Protein 3L8H (pdb70)

InterPro domains:
  IPR004446 D,D-heptose 1,7-bisphosphate phosphatase [PIRSF004682] (2-176)
  IPR004446 D,D-heptose 1,7-bisphosphate phosphatase [PTHR42891] (2-178)
  IPR006543 Histidinol-phosphate phosphatase [TIGR01656] (3-145)
  IPR006549 HAD-superfamily hydrolase,subfamily IIIA [TIGR01662] (2-146)
  IPR023214 HAD superfamily [G3DSA:3.40.50.1000] (1-179)
  IPR036412 HAD-like superfamily [SSF56784] (1-176)

Secondary structure (DSSP, 8-state):
-EEEE-SBTTTB---TT---SGGG--BPTTHHHHHHHHHHTT-EEEE----TTTTTTSS-HHHHHHHHH--HHHH------EE-----TTS--SSSTTS---HHHHHHHT---TT-EEEESSHHHHHHHHHHT-EEEEESTTTHHHHHHH--PPTTEEEESSHHHHHHHHHH--/-EEEE-SBTTTB---TT---SGGG--BPTTHHHHHHHHHHTT-EEEE----TTTTTTSS-HHHHHHHHH--HHHH------EE-----TTS--SSSTTS---HHHHHHHT---TT-EEEESSHHHHHHHHHHT-EEEEESTTTHHHHHHH--PPTTEEEESSHHHHHHHHHH--/-EEEE-SBTTTB---TT---SGGG--BPTTHHHHHHHHHHTT-EEEE----THHHHTSS-HHHHHHHHH--HHHH------EE-----TTS--SSSTTS---HHHHHHHT---TT-EEEESSHHHHHHHHHHT-EEEEESTTTHHHHHHH--PPTTEEEESSHHHHHHHHHH--/-EEEE-SBTTTB---TT---SGGG--BPTTHHHHHHHHHHTT-EEEE----TTTTTTSS-HHHHHHHHH--HHHH------EE-----TTS--S-STTS---HHHHHHHT---TT-EEEESSHHHHHHHHHHT-EEEEESTTTHHHHHHH--PPTTEEEESSHHHHHHHHHHT-

GO terms:
  GO:0000287 magnesium ion binding (F, IDA)
  GO:0008270 zinc ion binding (F, IDA)
  GO:0034200 D-glycero-beta-D-manno-heptose 1,7-bisphosphate 7-phosphatase activity (F, IDA)

Nearest PDB structures (foldseek):
  3l8h-assembly4_D  TM=1.005E+00  e=1.371E-34  Bordetella bronchiseptica
  4pnh-assembly1_A  TM=9.138E-01  e=2.956E-17  Burkholderia thailandensis E264
  3l8f-assembly1_A  TM=8.487E-01  e=1.028E-13  Escherichia coli K-12
  2fpx-assembly1_A  TM=8.239E-01  e=3.363E-10  Escherichia coli O157:H7
  2fpu-assembly1_A  TM=8.131E-01  e=4.298E-10  Escherichia coli O157:H7

CATH classification: 3.40.50.1000

Solvent-accessible surface area: 29722 Å² total

Foldseek 3Di:
DEAEEEPDQAQFDHDPVGQAALVSTHGDPQNLVLQLLCVVVVYAYEYQYAACCQVVVSYHVVRVVVNVVVCVVSVVRGHHNYYHHNHDPPRPDQRDFLRQVCVVVCVVVVHQQAAHEYEDAAQRSQNNQVVSHHAYEHEQTDNNVVRVVVDPGDPRHHYYPHSNRVSVVVVVVD/DEAEEEPDQAQFDHDPVGQQALVSTHGDPQNLVLQLLCVVVPYAYEYQYDACCQVVVSYHPVRVVRNVVVCVVSVCRGDHNYYHHNHDPVPPDQRHFLRQCCLVVCVVVVHDQAAHEYEDAAQRSQNSSVVSHHAYEHEPTHNNVVRVVVDPGDPNHHYYPHSNRVSVVVVVVD/DEAEEEPDQAQFDHDPVAQQALVSTHGDPQRLVLQLLCVVVPYAYEYQYEACCCVVVSYHPVRVVVNVVVCVSSVVRGDHNYYHHNHDPPPPDQRHFLRQCCVVVCVVVVDQQAAHEYEDAAQRSQNNQVVSHHAYEHECTHNNVVRVVVDPGPPNYHYYPGSNRVSVVVVVVD/DEAEEEPDQAQFDHDPVDQQALVSTHGDPQRLVLQLLCVVVVYAYEYQYAACCQVVVSYHPVRVVNNVVVCVVSVCNGDHNYYHHNHDPPPPDQRHFLRQCCLVVCVVVVHQQAAHEYEDAAQRSQNSQVVSHHAYEHECTHNNVVRVVVDPGPPRHHYYPGSNRVSVVVVVVD

Structure (mmCIF, N/CA/C/O backbone):
data_3L8H
#
_entry.id   3L8H
#
_cell.length_a   38.072
_cell.length_b   58.389
_cell.length_c   85.724
_cell.angle_alpha   90.48
_cell.angle_beta   97.54
_cell.angle_gamma   92.02
#
_symmetry.space_group_name_H-M   'P 1'
#
loop_
_entity.id
_entity.type
_entity.pdbx_description
1 polymer 'Putative haloacid dehalogenase-like hydrolase'
2 non-polymer 'MAGNESIUM ION'
3 non-polymer 'ZINC ION'
4 non-polymer 'PHOSPHATE ION'
5 non-polymer 'FORMIC ACID'
6 non-polymer beta-D-threo-hexo-2,4-diulo-2,5-furanose
7 non-polymer SARCOSINE
8 water water
#
loop_
_atom_site.group_PDB
_atom_site.id
_atom_site.type_symbol
_atom_site.label_atom_id
_atom_site.label_alt_id
_atom_site.label_comp_id
_atom_site.label_asym_id
_atom_site.label_entity_id
_atom_site.label_seq_id
_atom_site.pdbx_PDB_ins_code
_atom_site.Cartn_x
_atom_site.Cartn_y
_atom_site.Cartn_z
_atom_site.occupancy
_atom_site.B_iso_or_equiv
_atom_site.auth_seq_id
_atom_site.auth_comp_id
_atom_site.auth_asym_id
_atom_site.auth_atom_id
_atom_site.pdbx_PDB_model_num
ATOM 9 N N . LYS A 1 2 ? 5.115 10.668 -11.436 1.00 16.29 2 LYS A N 1
ATOM 10 C CA . LYS A 1 2 ? 5.321 9.230 -11.379 1.00 14.81 2 LYS A CA 1
ATOM 11 C C . LYS A 1 2 ? 4.626 8.745 -10.130 1.00 14.19 2 LYS A C 1
ATOM 12 O O . LYS A 1 2 ? 5.106 8.948 -9.022 1.00 15.58 2 LYS A O 1
ATOM 18 N N . LEU A 1 3 ? 3.458 8.146 -10.308 1.00 13.56 3 LEU A N 1
ATOM 19 C CA . LEU A 1 3 ? 2.629 7.775 -9.175 1.00 10.50 3 LEU A CA 1
ATOM 20 C C . LEU A 1 3 ? 2.870 6.310 -8.832 1.00 9.27 3 LEU A C 1
ATOM 21 O O . LEU A 1 3 ? 3.045 5.486 -9.719 1.00 10.09 3 LEU A O 1
ATOM 26 N N . ILE A 1 4 ? 2.898 6.011 -7.540 1.00 8.88 4 ILE A N 1
ATOM 27 C CA . ILE A 1 4 ? 2.851 4.619 -7.082 1.00 9.65 4 ILE A CA 1
ATOM 28 C C . ILE A 1 4 ? 1.860 4.503 -5.937 1.00 9.38 4 ILE A C 1
ATOM 29 O O . ILE A 1 4 ? 1.795 5.359 -5.061 1.00 9.27 4 ILE A O 1
ATOM 34 N N . ILE A 1 5 ? 1.043 3.455 -5.975 1.00 8.99 5 ILE A N 1
ATOM 35 C CA . ILE A 1 5 ? 0.033 3.247 -4.952 1.00 8.76 5 ILE A CA 1
ATOM 36 C C . ILE A 1 5 ? 0.419 2.018 -4.135 1.00 9.77 5 ILE A C 1
ATOM 37 O O . ILE A 1 5 ? 0.745 0.977 -4.701 1.00 11.03 5 ILE A O 1
ATOM 42 N N . LEU A 1 6 ? 0.402 2.156 -2.816 1.00 8.76 6 LEU A N 1
ATOM 43 C CA . LEU A 1 6 ? 0.784 1.073 -1.920 1.00 9.61 6 LEU A CA 1
ATOM 44 C C . LEU A 1 6 ? -0.344 0.728 -0.966 1.00 9.37 6 LEU A C 1
ATOM 45 O O . LEU A 1 6 ? -0.981 1.607 -0.395 1.00 10.29 6 LEU A O 1
ATOM 50 N N . ASP A 1 7 ? -0.543 -0.562 -0.756 1.00 9.56 7 ASP A N 1
ATOM 51 C CA . ASP A 1 7 ? -1.313 -1.013 0.379 1.00 9.57 7 ASP A CA 1
ATOM 52 C C . ASP A 1 7 ? -0.468 -0.759 1.625 1.00 9.86 7 ASP A C 1
ATOM 53 O O . ASP A 1 7 ? 0.750 -0.560 1.511 1.00 10.11 7 ASP A O 1
ATOM 58 N N . ARG A 1 8 ? -1.089 -0.751 2.803 1.00 9.79 8 ARG A N 1
ATOM 59 C CA . ARG A 1 8 ? -0.346 -0.478 4.031 1.00 10.40 8 ARG A CA 1
ATOM 60 C C . ARG A 1 8 ? 0.026 -1.746 4.811 1.00 10.27 8 ARG A C 1
ATOM 61 O O . ARG A 1 8 ? 1.181 -2.155 4.785 1.00 9.07 8 ARG A O 1
ATOM 69 N N . ASP A 1 9 ? -0.940 -2.386 5.474 1.00 10.73 9 ASP A N 1
ATOM 70 C CA . ASP A 1 9 ? -0.648 -3.598 6.245 1.00 10.67 9 ASP A CA 1
ATOM 71 C C . ASP A 1 9 ? -0.111 -4.706 5.333 1.00 10.52 9 ASP A C 1
ATOM 72 O O . ASP A 1 9 ? -0.692 -4.993 4.301 1.00 9.97 9 ASP A O 1
ATOM 77 N N . GLY A 1 10 ? 1.019 -5.300 5.696 1.00 9.99 10 GLY A N 1
ATOM 78 C CA . GLY A 1 10 ? 1.599 -6.366 4.900 1.00 9.49 10 GLY A CA 1
ATOM 79 C C . GLY A 1 10 ? 2.532 -5.916 3.789 1.00 8.75 10 GLY A C 1
ATOM 80 O O . GLY A 1 10 ? 3.119 -6.760 3.122 1.00 9.64 10 GLY A O 1
ATOM 81 N N . VAL A 1 11 ? 2.638 -4.603 3.582 1.00 8.31 11 VAL A N 1
ATOM 82 C CA . VAL A 1 11 ? 3.502 -4.040 2.545 1.00 8.40 11 VAL A CA 1
ATOM 83 C C . VAL A 1 11 ? 4.447 -3.017 3.206 1.00 8.06 11 VAL A C 1
ATOM 84 O O . VAL A 1 11 ? 5.684 -3.164 3.135 1.00 9.72 11 VAL A O 1
ATOM 88 N N . VAL A 1 12 ? 3.874 -2.004 3.853 1.00 6.87 12 VAL A N 1
ATOM 89 C CA . VAL A 1 12 ? 4.675 -1.014 4.576 1.00 8.27 12 VAL A CA 1
ATOM 90 C C . VAL A 1 12 ? 5.008 -1.508 5.983 1.00 9.64 12 VAL A C 1
ATOM 91 O O . VAL A 1 12 ? 6.173 -1.476 6.406 1.00 9.32 12 VAL A O 1
ATOM 95 N N . ASN A 1 13 ? 3.986 -1.969 6.698 1.00 9.23 13 ASN A N 1
ATOM 96 C CA . ASN A 1 13 ? 4.160 -2.434 8.070 1.00 8.95 13 ASN A CA 1
ATOM 97 C C . ASN A 1 13 ? 3.669 -3.856 8.217 1.00 9.86 13 ASN A C 1
ATOM 98 O O . ASN A 1 13 ? 2.941 -4.357 7.359 1.00 9.68 13 ASN A O 1
ATOM 103 N N . GLN A 1 14 ? 4.053 -4.495 9.316 1.00 10.19 14 GLN A N 1
ATOM 104 C CA . GLN A 1 14 ? 3.703 -5.885 9.552 1.00 11.54 14 GLN A CA 1
ATOM 105 C C . GLN A 1 14 ? 2.199 -6.033 9.674 1.00 11.87 14 GLN A C 1
ATOM 106 O O . GLN A 1 14 ? 1.572 -5.293 10.417 1.00 12.64 14 GLN A O 1
ATOM 112 N N . ASP A 1 15 ? 1.622 -7.018 8.997 1.00 13.32 15 ASP A N 1
ATOM 113 C CA . ASP A 1 15 ? 0.208 -7.321 9.233 1.00 14.11 15 ASP A CA 1
ATOM 114 C C . ASP A 1 15 ? 0.029 -7.923 10.634 1.00 14.84 15 ASP A C 1
ATOM 115 O O . ASP A 1 15 ? 0.971 -8.442 11.237 1.00 14.21 15 ASP A O 1
ATOM 120 N N . SER A 1 16 ? -1.182 -7.840 11.170 1.00 13.64 16 SER A N 1
ATOM 121 C CA . SER A 1 16 ? -1.445 -8.466 12.459 1.00 14.92 16 SER A CA 1
ATOM 122 C C . SER A 1 16 ? -2.753 -9.216 12.402 1.00 14.85 16 SER A C 1
ATOM 123 O O . SER A 1 16 ? -3.755 -8.674 11.930 1.00 14.41 16 SER A O 1
ATOM 126 N N . ASP A 1 17 ? -2.750 -10.442 12.916 1.00 14.49 17 ASP A N 1
ATOM 127 C CA . ASP A 1 17 ? -3.988 -11.214 13.026 1.00 14.96 17 ASP A CA 1
ATOM 128 C C . ASP A 1 17 ? -5.024 -10.488 13.890 1.00 15.15 17 ASP A C 1
ATOM 129 O O . ASP A 1 17 ? -6.221 -10.684 13.696 1.00 16.01 17 ASP A O 1
ATOM 134 N N . ALA A 1 18 ? -4.556 -9.664 14.828 1.00 13.60 18 ALA A N 1
ATOM 135 C CA . ALA A 1 18 ? -5.412 -8.968 15.793 1.00 15.08 18 ALA A CA 1
ATOM 136 C C . ALA A 1 18 ? -5.780 -7.528 15.410 1.00 13.21 18 ALA A C 1
ATOM 137 O O . ALA A 1 18 ? -6.337 -6.787 16.234 1.00 12.97 18 ALA A O 1
ATOM 139 N N . PHE A 1 19 ? -5.502 -7.173 14.153 1.00 11.78 19 PHE A N 1
ATOM 140 C CA . PHE A 1 19 ? -5.541 -5.784 13.647 1.00 13.08 19 PHE A CA 1
ATOM 141 C C . PHE A 1 19 ? -4.419 -4.922 14.232 1.00 12.29 19 PHE A C 1
ATOM 142 O O . PHE A 1 19 ? -3.920 -5.203 15.321 1.00 12.92 19 PHE A O 1
ATOM 150 N N . VAL A 1 20 ? -4.025 -3.887 13.494 1.00 11.55 20 VAL A N 1
ATOM 151 C CA . VAL A 1 20 ? -3.048 -2.910 13.995 1.00 11.44 20 VAL A CA 1
ATOM 152 C C . VAL A 1 20 ? -3.809 -1.767 14.674 1.00 12.35 20 VAL A C 1
ATOM 153 O O . VAL A 1 20 ? -4.432 -0.946 14.011 1.00 12.44 20 VAL A O 1
ATOM 157 N N . LYS A 1 21 ? -3.768 -1.726 16.006 1.00 12.53 21 LYS A N 1
ATOM 158 C CA . LYS A 1 21 ? -4.741 -0.931 16.764 1.00 11.81 21 LYS A CA 1
ATOM 159 C C . LYS A 1 21 ? -4.130 0.217 17.557 1.00 14.55 21 LYS A C 1
ATOM 160 O O . LYS A 1 21 ? -4.846 0.919 18.288 1.00 14.54 21 LYS A O 1
ATOM 166 N N . SER A 1 22 ? -2.816 0.404 17.429 1.00 13.92 22 SER A N 1
ATOM 167 C CA . SER A 1 22 ? -2.124 1.472 18.153 1.00 14.44 22 SER A CA 1
ATOM 168 C C . SER A 1 22 ? -0.743 1.685 17.551 1.00 14.97 22 SER A C 1
ATOM 169 O O . SER A 1 22 ? -0.245 0.809 16.855 1.00 14.44 22 SER A O 1
ATOM 172 N N . PRO A 1 23 ? -0.112 2.845 17.822 1.00 15.49 23 PRO A N 1
ATOM 173 C CA . PRO A 1 23 ? 1.242 3.065 17.307 1.00 14.55 23 PRO A CA 1
ATOM 174 C C . PRO A 1 23 ? 2.211 1.936 17.658 1.00 15.29 23 PRO A C 1
ATOM 175 O O . PRO A 1 23 ? 2.966 1.525 16.783 1.00 14.61 23 PRO A O 1
ATOM 179 N N . ASP A 1 24 ? 2.177 1.418 18.888 1.00 16.51 24 ASP A N 1
ATOM 180 C CA . ASP A 1 24 ? 3.062 0.316 19.255 1.00 16.32 24 ASP A CA 1
ATOM 181 C C . ASP A 1 24 ? 2.841 -0.946 18.421 1.00 16.93 24 ASP A C 1
ATOM 182 O O . ASP A 1 24 ? 3.759 -1.754 18.249 1.00 17.70 24 ASP A O 1
ATOM 187 N N . GLU A 1 25 ? 1.623 -1.139 17.912 1.00 13.30 25 GLU A N 1
ATOM 188 C CA . GLU A 1 25 ? 1.360 -2.298 17.072 1.00 14.70 25 GLU A CA 1
ATOM 189 C C . GLU A 1 25 ? 1.736 -2.070 15.605 1.00 14.26 25 GLU A C 1
ATOM 190 O O . GLU A 1 25 ? 1.634 -2.992 14.785 1.00 13.62 25 GLU A O 1
ATOM 196 N N . TRP A 1 26 ? 2.148 -0.842 15.279 1.00 12.76 26 TRP A N 1
ATOM 197 C CA . TRP A 1 26 ? 2.543 -0.508 13.921 1.00 12.67 26 TRP A CA 1
ATOM 198 C C . TRP A 1 26 ? 4.055 -0.669 13.831 1.00 13.01 26 TRP A C 1
ATOM 199 O O . TRP A 1 26 ? 4.800 0.094 14.429 1.00 13.66 26 TRP A O 1
ATOM 210 N N . ILE A 1 27 ? 4.492 -1.675 13.094 1.00 10.84 27 ILE A N 1
ATOM 211 C CA . ILE A 1 27 ? 5.906 -1.984 13.005 1.00 12.57 27 ILE A CA 1
ATOM 212 C C . ILE A 1 27 ? 6.294 -2.046 11.538 1.00 10.96 27 ILE A C 1
ATOM 213 O O . ILE A 1 27 ? 5.774 -2.865 10.795 1.00 10.87 27 ILE A O 1
ATOM 218 N N . ALA A 1 28 ? 7.192 -1.162 11.113 1.00 11.82 28 ALA A N 1
ATOM 219 C CA . ALA A 1 28 ? 7.640 -1.179 9.720 1.00 12.11 28 ALA A CA 1
ATOM 220 C C . ALA A 1 28 ? 8.265 -2.519 9.359 1.00 12.51 28 ALA A C 1
ATOM 221 O O . ALA A 1 28 ? 9.013 -3.099 10.157 1.00 12.92 28 ALA A O 1
ATOM 223 N N . LEU A 1 29 ? 7.970 -2.997 8.152 1.00 9.99 29 LEU A N 1
ATOM 224 C CA . LEU A 1 29 ? 8.645 -4.165 7.596 1.00 10.44 29 LEU A CA 1
ATOM 225 C C . LEU A 1 29 ? 10.064 -3.759 7.178 1.00 11.25 29 LEU A C 1
ATOM 226 O O . LEU A 1 29 ? 10.281 -2.610 6.791 1.00 10.60 29 LEU A O 1
ATOM 231 N N . PRO A 1 30 ? 11.015 -4.692 7.273 1.00 11.40 30 PRO A N 1
ATOM 232 C CA . PRO A 1 30 ? 12.413 -4.367 6.942 1.00 11.85 30 PRO A CA 1
ATOM 233 C C . PRO A 1 30 ? 12.492 -3.836 5.514 1.00 11.02 30 PRO A C 1
ATOM 234 O O . PRO A 1 30 ? 11.953 -4.467 4.604 1.00 10.78 30 PRO A O 1
ATOM 238 N N . GLY A 1 31 ? 13.110 -2.671 5.335 1.00 10.35 31 GLY A N 1
ATOM 239 C CA . GLY A 1 31 ? 13.314 -2.136 4.003 1.00 10.11 31 GLY A CA 1
ATOM 240 C C . GLY A 1 31 ? 12.177 -1.315 3.440 1.00 10.61 31 GLY A C 1
ATOM 241 O O . GLY A 1 31 ? 12.374 -0.620 2.452 1.00 9.89 31 GLY A O 1
ATOM 242 N N . SER A 1 32 ? 10.981 -1.384 4.040 1.00 8.35 32 SER A N 1
ATOM 243 C CA . SER A 1 32 ? 9.844 -0.715 3.406 1.00 9.65 32 SER A CA 1
ATOM 244 C C . SER A 1 32 ? 9.915 0.810 3.470 1.00 10.41 32 SER A C 1
ATOM 245 O O . SER A 1 32 ? 9.608 1.479 2.489 1.00 9.52 32 SER A O 1
ATOM 248 N N . LEU A 1 33 ? 10.309 1.357 4.618 1.00 10.38 33 LEU A N 1
ATOM 249 C CA . LEU A 1 33 ? 10.418 2.820 4.716 1.00 10.89 33 LEU A CA 1
ATOM 250 C C . LEU A 1 33 ? 11.558 3.358 3.832 1.00 11.36 33 LEU A C 1
ATOM 251 O O . LEU A 1 33 ? 11.415 4.399 3.177 1.00 9.84 33 LEU A O 1
ATOM 256 N N . GLN A 1 34 ? 12.684 2.643 3.822 1.00 10.88 34 GLN A N 1
ATOM 257 C CA . GLN A 1 34 ? 13.801 2.985 2.954 1.00 11.05 34 GLN A CA 1
ATOM 258 C C . GLN A 1 34 ? 13.389 2.950 1.475 1.00 10.40 34 GLN A C 1
ATOM 259 O O . GLN A 1 34 ? 13.808 3.787 0.677 1.00 11.19 34 GLN A O 1
ATOM 265 N N . ALA A 1 35 ? 12.557 1.967 1.121 1.00 9.06 35 ALA A N 1
ATOM 266 C CA . ALA A 1 35 ? 12.055 1.833 -0.234 1.00 10.46 35 ALA A CA 1
ATOM 267 C C . ALA A 1 35 ? 11.261 3.083 -0.624 1.00 9.80 35 ALA A C 1
ATOM 268 O O . ALA A 1 35 ? 11.414 3.611 -1.733 1.00 10.17 35 ALA A O 1
ATOM 270 N N . ILE A 1 36 ? 10.395 3.536 0.279 1.00 9.37 36 ILE A N 1
ATOM 271 C CA . ILE A 1 36 ? 9.602 4.727 0.038 1.00 9.65 36 ILE A CA 1
ATOM 272 C C . ILE A 1 36 ? 10.524 5.948 -0.094 1.00 9.66 36 ILE A C 1
ATOM 273 O O . ILE A 1 36 ? 10.339 6.797 -0.977 1.00 9.12 36 ILE A O 1
ATOM 278 N N . ALA A 1 37 ? 11.551 5.994 0.747 1.00 9.66 37 ALA A N 1
ATOM 279 C CA . ALA A 1 37 ? 12.535 7.066 0.658 1.00 10.87 37 ALA A CA 1
ATOM 280 C C . ALA A 1 37 ? 13.241 7.088 -0.706 1.00 11.70 37 ALA A C 1
ATOM 281 O O . ALA A 1 37 ? 13.430 8.153 -1.298 1.00 11.60 37 ALA A O 1
ATOM 283 N N . ARG A 1 38 ? 13.636 5.922 -1.207 1.00 10.56 38 ARG A N 1
ATOM 284 C CA . ARG A 1 38 ? 14.233 5.867 -2.537 1.00 10.39 38 ARG A CA 1
ATOM 285 C C . ARG A 1 38 ? 13.305 6.416 -3.589 1.00 11.38 38 ARG A C 1
ATOM 286 O O . ARG A 1 38 ? 13.725 7.170 -4.455 1.00 10.60 38 ARG A O 1
ATOM 294 N N . LEU A 1 39 ? 12.033 6.026 -3.530 1.00 9.61 39 LEU A N 1
ATOM 295 C CA . LEU A 1 39 ? 11.112 6.464 -4.554 1.00 10.82 39 LEU A CA 1
ATOM 296 C C . LEU A 1 39 ? 10.875 7.967 -4.462 1.00 10.37 39 LEU A C 1
ATOM 297 O O . LEU A 1 39 ? 10.804 8.651 -5.480 1.00 11.02 39 LEU A O 1
ATOM 302 N N . THR A 1 40 ? 10.746 8.468 -3.237 1.00 10.09 40 THR A N 1
ATOM 303 C CA . THR A 1 40 ? 10.573 9.887 -2.990 1.00 11.11 40 THR A CA 1
ATOM 304 C C . THR A 1 40 ? 11.735 10.672 -3.588 1.00 12.82 40 THR A C 1
ATOM 305 O O . THR A 1 40 ? 11.544 11.660 -4.300 1.00 13.82 40 THR A O 1
ATOM 309 N N . GLN A 1 41 ? 12.946 10.215 -3.310 1.00 13.35 41 GLN A N 1
ATOM 310 C CA . GLN A 1 41 ? 14.130 10.906 -3.829 1.00 13.83 41 GLN A CA 1
ATOM 311 C C . GLN A 1 41 ? 14.280 10.799 -5.353 1.00 14.33 41 GLN A C 1
ATOM 312 O O . GLN A 1 41 ? 14.950 11.625 -5.971 1.00 15.03 41 GLN A O 1
ATOM 318 N N . ALA A 1 42 ? 13.628 9.812 -5.961 1.00 12.35 42 ALA A N 1
ATOM 319 C CA . ALA A 1 42 ? 13.604 9.651 -7.417 1.00 12.03 42 ALA A CA 1
ATOM 320 C C . ALA A 1 42 ? 12.389 10.335 -8.048 1.00 13.73 42 ALA A C 1
ATOM 321 O O . ALA A 1 42 ? 12.069 10.098 -9.211 1.00 14.99 42 ALA A O 1
ATOM 323 N N . ASP A 1 43 ? 11.734 11.185 -7.262 1.00 13.32 43 ASP A N 1
ATOM 324 C CA . ASP A 1 43 ? 10.637 12.034 -7.713 1.00 14.92 43 ASP A CA 1
ATOM 325 C C . ASP A 1 43 ? 9.318 11.301 -7.942 1.00 14.68 43 ASP A C 1
ATOM 326 O O . ASP A 1 43 ? 8.500 11.711 -8.764 1.00 15.84 43 ASP A O 1
ATOM 331 N N . TRP A 1 44 ? 9.112 10.220 -7.204 1.00 13.20 44 TRP A N 1
ATOM 332 C CA . TRP A 1 44 ? 7.834 9.516 -7.248 1.00 12.08 44 TRP A CA 1
ATOM 333 C C . TRP A 1 44 ? 6.874 10.095 -6.220 1.00 12.45 44 TRP A C 1
ATOM 334 O O . TRP A 1 44 ? 7.287 10.485 -5.137 1.00 14.37 44 TRP A O 1
ATOM 345 N N . THR A 1 45 ? 5.586 10.114 -6.552 1.00 11.02 45 THR A N 1
ATOM 346 C CA . THR A 1 45 ? 4.544 10.476 -5.596 1.00 10.75 45 THR A CA 1
ATOM 347 C C . THR A 1 45 ? 4.000 9.164 -5.033 1.00 10.92 45 THR A C 1
ATOM 348 O O . THR A 1 45 ? 3.495 8.343 -5.786 1.00 10.81 45 THR A O 1
ATOM 352 N N . VAL A 1 46 ? 4.132 8.968 -3.730 1.00 9.32 46 VAL A N 1
ATOM 353 C CA . VAL A 1 46 ? 3.757 7.697 -3.100 1.00 9.93 46 VAL A CA 1
ATOM 354 C C . VAL A 1 46 ? 2.444 7.876 -2.341 1.00 9.12 46 VAL A C 1
ATOM 355 O O . VAL A 1 46 ? 2.360 8.705 -1.437 1.00 10.00 46 VAL A O 1
ATOM 359 N N . VAL A 1 47 ? 1.428 7.077 -2.671 1.00 7.87 47 VAL A N 1
ATOM 360 C CA . VAL A 1 47 ? 0.116 7.240 -2.045 1.00 8.97 47 VAL A CA 1
ATOM 361 C C . VAL A 1 47 ? -0.308 5.898 -1.451 1.00 9.14 47 VAL A C 1
ATOM 362 O O . VAL A 1 47 ? -0.031 4.870 -2.048 1.00 9.82 47 VAL A O 1
ATOM 366 N N . LEU A 1 48 ? -0.945 5.903 -0.280 1.00 8.98 48 LEU A N 1
ATOM 367 C CA . LEU A 1 48 ? -1.435 4.640 0.283 1.00 9.89 48 LEU A CA 1
ATOM 368 C C . LEU A 1 48 ? -2.907 4.442 -0.072 1.00 9.68 48 LEU A C 1
ATOM 369 O O . LEU A 1 48 ? -3.645 5.404 -0.217 1.00 10.26 48 LEU A O 1
ATOM 374 N N . ALA A 1 49 ? -3.309 3.189 -0.222 1.00 8.59 49 ALA A N 1
ATOM 375 C CA . ALA A 1 49 ? -4.730 2.843 -0.353 1.00 8.92 49 ALA A CA 1
ATOM 376 C C . ALA A 1 49 ? -4.904 1.659 0.559 1.00 9.53 49 ALA A C 1
ATOM 377 O O . ALA A 1 49 ? -4.412 0.570 0.262 1.00 9.82 49 ALA A O 1
ATOM 379 N N . THR A 1 50 ? -5.595 1.870 1.669 1.00 9.83 50 THR A N 1
ATOM 380 C CA . THR A 1 50 ? -5.632 0.854 2.729 1.00 9.85 50 THR A CA 1
ATOM 381 C C . THR A 1 50 ? -7.046 0.574 3.260 1.00 11.06 50 THR A C 1
ATOM 382 O O . THR A 1 50 ? -7.802 1.503 3.519 1.00 9.19 50 THR A O 1
ATOM 386 N N . ASN A 1 51 ? -7.384 -0.706 3.409 1.00 9.56 51 ASN A N 1
ATOM 387 C CA . ASN A 1 51 ? -8.599 -1.102 4.128 1.00 10.05 51 ASN A CA 1
ATOM 388 C C . ASN A 1 51 ? -8.333 -0.977 5.630 1.00 10.29 51 ASN A C 1
ATOM 389 O O . ASN A 1 51 ? -7.383 -1.578 6.141 1.00 11.85 51 ASN A O 1
ATOM 394 N N . GLN A 1 52 ? -9.166 -0.217 6.341 1.00 9.57 52 GLN A N 1
ATOM 395 C CA . GLN A 1 52 ? -9.013 -0.015 7.791 1.00 10.65 52 GLN A CA 1
ATOM 396 C C . GLN A 1 52 ? -10.319 -0.305 8.541 1.00 12.30 52 GLN A C 1
ATOM 397 O O . GLN A 1 52 ? -10.908 0.584 9.169 1.00 12.06 52 GLN A O 1
ATOM 403 N N . SER A 1 53 ? -10.764 -1.562 8.449 1.00 10.83 53 SER A N 1
ATOM 404 C CA . SER A 1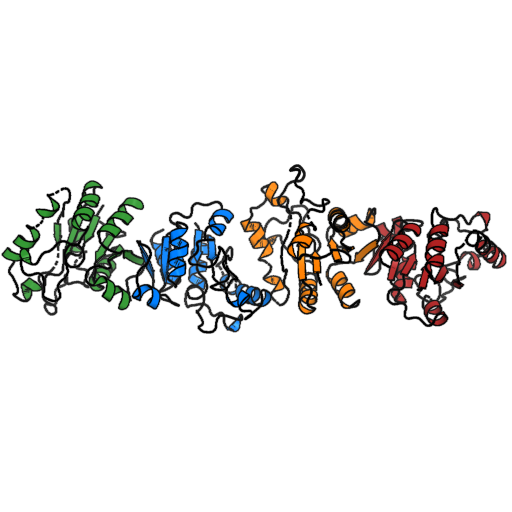 53 ? -12.042 -1.954 9.038 1.00 11.73 53 SER A CA 1
ATOM 405 C C . SER A 1 53 ? -12.037 -1.870 10.570 1.00 13.83 53 SER A C 1
ATOM 406 O O . SER A 1 53 ? -13.086 -1.916 11.199 1.00 12.32 53 SER A O 1
ATOM 409 N N . GLY A 1 54 ? -10.857 -1.727 11.169 1.00 13.16 54 GLY A N 1
ATOM 410 C CA . GLY A 1 54 ? -10.776 -1.493 12.602 1.00 14.72 54 GLY A CA 1
ATOM 411 C C . GLY A 1 54 ? -11.599 -0.309 13.077 1.00 14.40 54 GLY A C 1
ATOM 412 O O . GLY A 1 54 ? -12.067 -0.304 14.217 1.00 15.00 54 GLY A O 1
ATOM 413 N N . LEU A 1 55 ? -11.783 0.700 12.225 1.00 12.54 55 LEU A N 1
ATOM 414 C CA . LEU A 1 55 ? -12.635 1.826 12.582 1.00 13.20 55 LEU A CA 1
ATOM 415 C C . LEU A 1 55 ? -14.109 1.410 12.692 1.00 13.72 55 LEU A C 1
ATOM 416 O O . LEU A 1 55 ? -14.762 1.671 13.701 1.00 13.49 55 LEU A O 1
ATOM 421 N N . ALA A 1 56 ? -14.628 0.762 11.658 1.00 13.90 56 ALA A N 1
ATOM 422 C CA . ALA A 1 56 ? -16.024 0.302 11.687 1.00 15.38 56 ALA A CA 1
ATOM 423 C C . ALA A 1 56 ? -16.268 -0.672 12.841 1.00 16.58 56 ALA A C 1
ATOM 424 O O . ALA A 1 56 ? -17.369 -0.725 13.404 1.00 15.04 56 ALA A O 1
ATOM 426 N N . ARG A 1 57 ? -15.244 -1.443 13.187 1.00 14.50 57 ARG A N 1
ATOM 427 C CA . ARG A 1 57 ? -15.366 -2.475 14.228 1.00 15.83 57 ARG A CA 1
ATOM 428 C C . ARG A 1 57 ? -15.205 -1.904 15.631 1.00 16.53 57 ARG A C 1
ATOM 429 O O . ARG A 1 57 ? -15.352 -2.617 16.626 1.00 18.92 57 ARG A O 1
ATOM 437 N N . GLY A 1 58 ? -14.887 -0.618 15.700 1.00 14.25 58 GLY A N 1
ATOM 438 C CA . GLY A 1 58 ? -14.724 0.080 16.958 1.00 18.47 58 GLY A CA 1
ATOM 439 C C . GLY A 1 58 ? -13.484 -0.302 17.745 1.00 16.79 58 GLY A C 1
ATOM 440 O O . GLY A 1 58 ? -13.460 -0.154 18.965 1.00 17.38 58 GLY A O 1
ATOM 441 N N . LEU A 1 59 ? -12.457 -0.791 17.059 1.00 13.23 59 LEU A N 1
ATOM 442 C CA . LEU A 1 59 ? -11.248 -1.252 17.732 1.00 14.92 59 LEU A CA 1
ATOM 443 C C . LEU A 1 59 ? -10.349 -0.090 18.150 1.00 16.20 59 LEU A C 1
ATOM 444 O O . LEU A 1 59 ? -9.535 -0.214 19.058 1.00 17.16 59 LEU A O 1
ATOM 449 N N . PHE A 1 60 ? -10.477 1.027 17.446 1.00 15.04 60 PHE A N 1
ATOM 450 C CA . PHE A 1 60 ? -9.701 2.219 17.729 1.00 15.49 60 PHE A CA 1
ATOM 451 C C . PHE A 1 60 ? -10.403 3.375 17.023 1.00 16.45 60 PHE A C 1
ATOM 452 O O . PHE A 1 60 ? -11.274 3.155 16.166 1.00 16.45 60 PHE A O 1
ATOM 460 N N . ASP A 1 61 ? -10.064 4.600 17.409 1.00 16.26 61 ASP A N 1
ATOM 461 C CA . ASP A 1 61 ? -10.732 5.769 16.863 1.00 18.53 61 ASP A CA 1
ATOM 462 C C . ASP A 1 61 ? -9.807 6.499 15.899 1.00 17.20 61 ASP A C 1
ATOM 463 O O . ASP A 1 61 ? -8.651 6.115 15.729 1.00 15.41 61 ASP A O 1
ATOM 468 N N . THR A 1 62 ? -10.319 7.544 15.265 1.00 17.04 62 THR A N 1
ATOM 469 C CA . THR A 1 62 ? -9.551 8.250 14.254 1.00 18.09 62 THR A CA 1
ATOM 470 C C . THR A 1 62 ? -8.309 8.934 14.853 1.00 15.91 62 THR A C 1
ATOM 471 O O . THR A 1 62 ? -7.274 8.993 14.210 1.00 16.06 62 THR A O 1
ATOM 475 N N . ALA A 1 63 ? -8.404 9.416 16.092 1.00 16.91 63 ALA A N 1
ATOM 476 C CA . ALA A 1 63 ? -7.240 9.982 16.777 1.00 17.50 63 ALA A CA 1
ATOM 477 C C . ALA A 1 63 ? -6.083 8.995 16.815 1.00 17.01 63 ALA A C 1
ATOM 478 O O . ALA A 1 63 ? -4.937 9.350 16.532 1.00 16.59 63 ALA A O 1
ATOM 480 N N . THR A 1 64 ? -6.393 7.749 17.167 1.00 14.50 64 THR A N 1
ATOM 481 C CA . THR A 1 64 ? -5.375 6.714 17.258 1.00 16.29 64 THR A CA 1
ATOM 482 C C . THR A 1 64 ? -4.803 6.348 15.889 1.00 14.89 64 THR A C 1
ATOM 483 O O . THR A 1 64 ? -3.596 6.142 15.746 1.00 12.95 64 THR A O 1
ATOM 487 N N . LEU A 1 65 ? -5.674 6.241 14.892 1.00 14.03 65 LEU A N 1
ATOM 488 C CA . LEU A 1 65 ? -5.229 5.981 13.534 1.00 14.57 65 LEU A CA 1
ATOM 489 C C . LEU A 1 65 ? -4.322 7.116 13.062 1.00 14.51 65 LEU A C 1
ATOM 490 O O . LEU A 1 65 ? -3.297 6.877 12.436 1.00 13.39 65 LEU A O 1
ATOM 495 N N . ASN A 1 66 ? -4.699 8.355 13.364 1.00 14.60 66 ASN A N 1
ATOM 496 C CA . ASN A 1 66 ? -3.862 9.493 12.984 1.00 13.96 66 ASN A CA 1
ATOM 497 C C . ASN A 1 66 ? -2.500 9.453 13.675 1.00 13.90 66 ASN A C 1
ATOM 498 O O . ASN A 1 66 ? -1.496 9.850 13.092 1.00 14.46 66 ASN A O 1
ATOM 503 N N . ALA A 1 67 ? -2.474 8.946 14.900 1.00 12.86 67 ALA A N 1
ATOM 504 C CA . ALA A 1 67 ? -1.230 8.776 15.654 1.00 14.02 67 ALA A CA 1
ATOM 505 C C . ALA A 1 67 ? -0.338 7.696 15.034 1.00 13.15 67 ALA A C 1
ATOM 506 O O . ALA A 1 67 ? 0.886 7.836 14.984 1.00 13.09 67 ALA A O 1
ATOM 508 N N . ILE A 1 68 ? -0.960 6.616 14.567 1.00 12.24 68 ILE A N 1
ATOM 509 C CA . ILE A 1 68 ? -0.241 5.576 13.846 1.00 13.03 68 ILE A CA 1
ATOM 510 C C . ILE A 1 68 ? 0.427 6.168 12.612 1.00 13.67 68 ILE A C 1
ATOM 511 O O . ILE A 1 68 ? 1.620 5.960 12.365 1.00 13.28 68 ILE A O 1
ATOM 516 N N . HIS A 1 69 ? -0.327 6.943 11.843 1.00 13.29 69 HIS A N 1
ATOM 517 C CA . HIS A 1 69 ? 0.236 7.517 10.635 1.00 14.30 69 HIS A CA 1
ATOM 518 C C . HIS A 1 69 ? 1.251 8.611 10.936 1.00 13.50 69 HIS A C 1
ATOM 519 O O . HIS A 1 69 ? 2.185 8.817 10.156 1.00 13.84 69 HIS A O 1
ATOM 526 N N . ASP A 1 70 ? 1.095 9.272 12.085 1.00 13.30 70 ASP A N 1
ATOM 527 C CA . ASP A 1 70 ? 2.095 10.247 12.525 1.00 14.97 70 ASP A CA 1
ATOM 528 C C . ASP A 1 70 ? 3.424 9.543 12.781 1.00 14.01 70 ASP A C 1
ATOM 529 O O . ASP A 1 70 ? 4.496 10.058 12.408 1.00 14.58 70 ASP A O 1
ATOM 534 N N . LYS A 1 71 ? 3.349 8.358 13.386 1.00 14.94 71 LYS A N 1
ATOM 535 C CA . LYS A 1 71 ? 4.544 7.562 13.650 1.00 14.56 71 LYS A CA 1
ATOM 536 C C . LYS A 1 71 ? 5.230 7.185 12.344 1.00 14.55 71 LYS A C 1
ATOM 537 O O . LYS A 1 71 ? 6.456 7.294 12.207 1.00 13.81 71 LYS A O 1
ATOM 551 N N . HIS A 1 73 ? 4.914 8.729 9.459 1.00 11.87 73 HIS A N 1
ATOM 552 C CA . HIS A 1 73 ? 5.370 9.931 8.790 1.00 13.04 73 HIS A CA 1
ATOM 553 C C . HIS A 1 73 ? 6.722 10.364 9.349 1.00 12.30 73 HIS A C 1
ATOM 554 O O . HIS A 1 73 ? 7.618 10.690 8.584 1.00 12.05 73 HIS A O 1
ATOM 561 N N . ARG A 1 74 ? 6.860 10.340 10.673 1.00 13.07 74 ARG A N 1
ATOM 562 C CA . ARG A 1 74 ? 8.108 10.776 11.321 1.00 15.79 74 ARG A CA 1
ATOM 563 C C . ARG A 1 74 ? 9.271 9.842 10.938 1.00 14.79 74 ARG A C 1
ATOM 564 O O . ARG A 1 74 ? 10.362 10.303 10.558 1.00 13.90 74 ARG A O 1
ATOM 572 N N . ALA A 1 75 ? 9.033 8.534 11.008 1.00 14.29 75 ALA A N 1
ATOM 573 C CA . ALA A 1 75 ? 10.066 7.557 10.643 1.00 14.38 75 ALA A CA 1
ATOM 574 C C . ALA A 1 75 ? 10.534 7.749 9.196 1.00 14.37 75 ALA A C 1
ATOM 575 O O . ALA A 1 75 ? 11.738 7.707 8.907 1.00 15.30 75 ALA A O 1
ATOM 577 N N . LEU A 1 76 ? 9.582 7.949 8.286 1.00 11.50 76 LEU A N 1
ATOM 578 C CA . LEU A 1 76 ? 9.905 8.190 6.882 1.00 12.43 76 LEU A CA 1
ATOM 579 C C . LEU A 1 76 ? 10.688 9.493 6.670 1.00 12.91 76 LEU A C 1
ATOM 580 O O . LEU A 1 76 ? 11.639 9.540 5.879 1.00 12.73 76 LEU A O 1
ATOM 585 N N . ALA A 1 77 ? 10.254 10.544 7.359 1.00 11.41 77 ALA A N 1
ATOM 586 C CA . ALA A 1 77 ? 10.825 11.877 7.174 1.00 13.30 77 ALA A CA 1
ATOM 587 C C . ALA A 1 77 ? 12.318 11.831 7.447 1.00 14.57 77 ALA A C 1
ATOM 588 O O . ALA A 1 77 ? 13.099 12.388 6.692 1.00 14.88 77 ALA A O 1
ATOM 590 N N . GLN A 1 78 ? 12.714 11.156 8.518 1.00 15.76 78 GLN A N 1
ATOM 591 C CA . GLN A 1 78 ? 14.132 11.123 8.865 1.00 17.23 78 GLN A CA 1
ATOM 592 C C . GLN A 1 78 ? 14.973 10.441 7.791 1.00 19.08 78 GLN A C 1
ATOM 593 O O . GLN A 1 78 ? 16.177 10.697 7.672 1.00 21.27 78 GLN A O 1
ATOM 607 N N . GLY A 1 80 ? 14.178 10.704 4.527 1.00 15.16 80 GLY A N 1
ATOM 608 C CA . GLY A 1 80 ? 13.965 11.428 3.296 1.00 16.79 80 GLY A CA 1
ATOM 609 C C . GLY A 1 80 ? 12.851 10.855 2.445 1.00 15.23 80 GLY A C 1
ATOM 610 O O . GLY A 1 80 ? 12.833 11.034 1.227 1.00 15.38 80 GLY A O 1
ATOM 611 N N . GLY A 1 81 ? 11.910 10.175 3.094 1.00 13.72 81 GLY A N 1
ATOM 612 C CA . GLY A 1 81 ? 10.768 9.641 2.378 1.00 14.05 81 GLY A CA 1
ATOM 613 C C . GLY A 1 81 ? 9.485 10.355 2.748 1.00 13.06 81 GLY A C 1
ATOM 614 O O . GLY A 1 81 ? 9.366 10.893 3.849 1.00 12.32 81 GLY A O 1
ATOM 615 N N . VAL A 1 82 ? 8.533 10.365 1.820 1.00 11.92 82 VAL A N 1
ATOM 616 C CA . VAL A 1 82 ? 7.237 10.990 2.059 1.00 12.90 82 VAL A CA 1
ATOM 617 C C . VAL A 1 82 ? 6.125 10.165 1.430 1.00 12.27 82 VAL A C 1
ATOM 618 O O . VAL A 1 82 ? 6.218 9.784 0.275 1.00 11.89 82 VAL A O 1
ATOM 622 N N . VAL A 1 83 ? 5.086 9.903 2.213 1.00 12.20 83 VAL A N 1
ATOM 623 C CA . VAL A 1 83 ? 3.809 9.429 1.671 1.00 10.75 83 VAL A CA 1
ATOM 624 C C . VAL A 1 83 ? 2.946 10.660 1.453 1.00 10.62 83 VAL A C 1
ATOM 625 O O . VAL A 1 83 ? 2.646 11.374 2.407 1.00 13.33 83 VAL A O 1
ATOM 629 N N . ASP A 1 84 ? 2.566 10.922 0.201 1.00 11.40 84 ASP A N 1
ATOM 630 C CA . ASP A 1 84 ? 1.889 12.170 -0.158 1.00 13.26 84 ASP A CA 1
ATOM 631 C C . ASP A 1 84 ? 0.445 12.223 0.330 1.00 12.77 84 ASP A C 1
ATOM 632 O O . ASP A 1 84 ? -0.063 13.287 0.603 1.00 12.20 84 ASP A O 1
ATOM 637 N N . ALA A 1 85 ? -0.211 11.069 0.413 1.00 11.14 85 ALA A N 1
ATOM 638 C CA . ALA A 1 85 ? -1.599 11.014 0.853 1.00 10.25 85 ALA A CA 1
ATOM 639 C C . ALA A 1 85 ? -1.958 9.596 1.258 1.00 9.35 85 ALA A C 1
ATOM 640 O O . ALA A 1 85 ? -1.352 8.628 0.781 1.00 9.04 85 ALA A O 1
ATOM 642 N N . ILE A 1 86 ? -2.961 9.491 2.116 1.00 10.48 86 ILE A N 1
ATOM 643 C CA . ILE A 1 86 ? -3.463 8.193 2.530 1.00 10.57 86 ILE A CA 1
ATOM 644 C C . ILE A 1 86 ? -4.937 8.110 2.202 1.00 11.65 86 ILE A C 1
ATOM 645 O O . ILE A 1 86 ? -5.747 8.861 2.746 1.00 13.06 86 ILE A O 1
ATOM 650 N N . PHE A 1 87 ? -5.269 7.216 1.277 1.00 9.13 87 PHE A N 1
ATOM 651 C CA . PHE A 1 87 ? -6.658 6.913 0.990 1.00 11.00 87 PHE A CA 1
ATOM 652 C C . PHE A 1 87 ? -7.021 5.696 1.827 1.00 10.68 87 PHE A C 1
ATOM 653 O O . PHE A 1 87 ? -6.260 4.741 1.916 1.00 10.11 87 PHE A O 1
ATOM 669 N N . CYS A 1 89 ? -10.276 3.117 3.629 1.00 9.37 89 CYS A N 1
ATOM 670 C CA . CYS A 1 89 ? -11.656 2.651 3.764 1.00 9.69 89 CYS A CA 1
ATOM 671 C C . CYS A 1 89 ? -11.885 2.278 5.214 1.00 9.51 89 CYS A C 1
ATOM 672 O O . CYS A 1 89 ? -11.207 1.392 5.729 1.00 10.96 89 CYS A O 1
ATOM 675 N N . PRO A 1 90 ? -12.833 2.956 5.887 1.00 9.44 90 PRO A N 1
ATOM 676 C CA . PRO A 1 90 ? -13.034 2.736 7.320 1.00 10.38 90 PRO A CA 1
ATOM 677 C C . PRO A 1 90 ? -14.114 1.691 7.560 1.00 12.28 90 PRO A C 1
ATOM 678 O O . PRO A 1 90 ? -14.504 1.467 8.699 1.00 14.60 90 PRO A O 1
ATOM 682 N N . HIS A 1 91 ? -14.580 1.063 6.491 1.00 12.50 91 HIS A N 1
ATOM 683 C CA . HIS A 1 91 ? -15.779 0.212 6.580 1.00 13.00 91 HIS A CA 1
ATOM 684 C C . HIS A 1 91 ? -15.472 -1.253 6.831 1.00 13.98 91 HIS A C 1
ATOM 685 O O . HIS A 1 91 ? -14.372 -1.728 6.572 1.00 15.63 91 HIS A O 1
ATOM 692 N N . GLY A 1 92 ? -16.462 -1.983 7.323 1.00 15.79 92 GLY A N 1
ATOM 693 C CA . GLY A 1 92 ? -16.306 -3.419 7.449 1.00 15.32 92 GLY A CA 1
ATOM 694 C C . GLY A 1 92 ? -16.730 -4.173 6.201 1.00 14.68 92 GLY A C 1
ATOM 695 O O . GLY A 1 92 ? -17.264 -3.593 5.256 1.00 13.79 92 GLY A O 1
ATOM 696 N N . PRO A 1 93 ? -16.523 -5.496 6.200 1.00 15.53 93 PRO A N 1
ATOM 697 C CA . PRO A 1 93 ? -16.747 -6.360 5.044 1.00 15.82 93 PRO A CA 1
ATOM 698 C C . PRO A 1 93 ? -18.167 -6.292 4.480 1.00 17.49 93 PRO A C 1
ATOM 699 O O . PRO A 1 93 ? -18.351 -6.447 3.276 1.00 20.54 93 PRO A O 1
ATOM 703 N N . ASP A 1 94 ? -19.157 -6.068 5.323 1.00 15.59 94 ASP A N 1
ATOM 704 C CA . ASP A 1 94 ? -20.538 -6.115 4.833 1.00 16.68 94 ASP A CA 1
ATOM 705 C C . ASP A 1 94 ? -21.231 -4.760 4.868 1.00 15.94 94 ASP A C 1
ATOM 706 O O . ASP A 1 94 ? -22.461 -4.663 4.843 1.00 14.04 94 ASP A O 1
ATOM 711 N N . ASP A 1 95 ? -20.429 -3.710 4.913 1.00 12.62 95 ASP A N 1
ATOM 712 C CA . ASP A 1 95 ? -20.950 -2.360 5.061 1.00 13.17 95 ASP A CA 1
ATOM 713 C C . ASP A 1 95 ? -21.355 -1.670 3.764 1.00 11.43 95 ASP A C 1
ATOM 714 O O . ASP A 1 95 ? -21.766 -0.523 3.798 1.00 11.45 95 ASP A O 1
ATOM 719 N N . GLY A 1 96 ? -21.220 -2.345 2.627 1.00 11.18 96 GLY A N 1
ATOM 720 C CA . GLY A 1 96 ? -21.785 -1.856 1.379 1.00 10.97 96 GLY A CA 1
ATOM 721 C C . GLY A 1 96 ? -21.184 -0.591 0.797 1.00 12.76 96 GLY A C 1
ATOM 722 O O . GLY A 1 96 ? -21.828 0.133 0.039 1.00 11.50 96 GLY A O 1
ATOM 723 N N . CYS A 1 97 ? -19.935 -0.307 1.138 1.00 11.14 97 CYS A N 1
ATOM 724 C CA . CYS A 1 97 ? -19.306 0.916 0.620 1.00 12.15 97 CYS A CA 1
ATOM 725 C C . CYS A 1 97 ? -18.730 0.744 -0.785 1.00 11.54 97 CYS A C 1
ATOM 726 O O . CYS A 1 97 ? -18.710 -0.364 -1.332 1.00 11.70 97 CYS A O 1
ATOM 729 N N . ALA A 1 98 ? -18.229 1.845 -1.345 1.00 11.02 98 ALA A N 1
ATOM 730 C CA . ALA A 1 98 ? -17.595 1.809 -2.656 1.00 10.34 98 ALA A CA 1
ATOM 731 C C . ALA A 1 98 ? -16.094 1.579 -2.540 1.00 10.68 98 ALA A C 1
ATOM 732 O O . ALA A 1 98 ? -15.435 1.295 -3.537 1.00 11.78 98 ALA A O 1
ATOM 734 N N . CYS A 1 99 ? -15.561 1.738 -1.335 1.00 8.85 99 CYS A N 1
ATOM 735 C CA . CYS A 1 99 ? -14.105 1.897 -1.206 1.00 10.57 99 CYS A CA 1
ATOM 736 C C . CYS A 1 99 ? -13.375 0.661 -0.679 1.00 10.77 99 CYS A C 1
ATOM 737 O O . CYS A 1 99 ? -12.137 0.598 -0.717 1.00 10.23 99 CYS A O 1
ATOM 740 N N . ARG A 1 100 ? -14.113 -0.318 -0.182 1.00 10.29 100 ARG A N 1
ATOM 741 C CA . ARG A 1 100 ? -13.446 -1.507 0.345 1.00 11.41 100 ARG A CA 1
ATOM 742 C C . ARG A 1 100 ? -12.895 -2.425 -0.752 1.00 10.98 100 ARG A C 1
ATOM 743 O O . ARG A 1 100 ? -13.651 -2.995 -1.545 1.00 11.54 100 ARG A O 1
ATOM 751 N N . LYS A 1 101 ? -11.574 -2.594 -0.801 1.00 9.96 101 LYS A N 1
ATOM 752 C CA . LYS A 1 101 ? -10.997 -3.530 -1.751 1.00 10.27 101 LYS A CA 1
ATOM 753 C C . LYS A 1 101 ? -11.649 -4.902 -1.507 1.00 11.14 101 LYS A C 1
ATOM 754 O O . LYS A 1 101 ? -11.819 -5.282 -0.360 1.00 11.29 101 LYS A O 1
ATOM 760 N N . PRO A 1 102 ? -11.959 -5.653 -2.579 1.00 9.33 102 PRO A N 1
ATOM 761 C CA . PRO A 1 102 ? -11.521 -5.481 -3.975 1.00 10.60 102 PRO A CA 1
ATOM 762 C C . PRO A 1 102 ? -12.257 -4.466 -4.856 1.00 12.11 102 PRO A C 1
ATOM 763 O O . PRO A 1 102 ? -11.930 -4.391 -6.042 1.00 11.96 102 PRO A O 1
ATOM 767 N N . LEU A 1 103 ? -13.221 -3.714 -4.333 1.00 10.26 103 LEU A N 1
ATOM 768 C CA . LEU A 1 103 ? -13.808 -2.656 -5.151 1.00 11.51 103 LEU A CA 1
ATOM 769 C C . LEU A 1 103 ? -12.739 -1.610 -5.452 1.00 12.51 103 LEU A C 1
ATOM 770 O O . LEU A 1 103 ? -11.856 -1.387 -4.642 1.00 11.68 103 LEU A O 1
ATOM 775 N N . PRO A 1 104 ? -12.827 -0.968 -6.618 1.00 12.23 104 PRO A N 1
ATOM 776 C CA . PRO A 1 104 ? -11.787 -0.031 -7.067 1.00 13.09 104 PRO A CA 1
ATOM 777 C C . PRO A 1 104 ? -11.961 1.408 -6.571 1.00 13.05 104 PRO A C 1
ATOM 778 O O . PRO A 1 104 ? -11.196 2.263 -7.009 1.00 13.02 104 PRO A O 1
ATOM 782 N N . GLY A 1 105 ? -12.934 1.664 -5.700 1.00 13.04 105 GLY A N 1
ATOM 783 C CA . GLY A 1 105 ? -13.273 3.018 -5.279 1.00 13.56 105 GLY A CA 1
ATOM 784 C C . GLY A 1 105 ? -12.084 3.919 -4.947 1.00 14.21 105 GLY A C 1
ATOM 785 O O . GLY A 1 105 ? -11.998 5.063 -5.425 1.00 14.06 105 GLY A O 1
ATOM 794 N N . TYR A 1 107 ? -8.938 3.609 -5.669 1.00 11.76 107 TYR A N 1
ATOM 795 C CA . TYR A 1 107 ? -8.036 3.812 -6.799 1.00 12.12 107 TYR A CA 1
ATOM 796 C C . TYR A 1 107 ? -8.631 4.865 -7.730 1.00 12.75 107 TYR A C 1
ATOM 797 O O . TYR A 1 107 ? -7.931 5.745 -8.224 1.00 13.23 107 TYR A O 1
ATOM 806 N N . ARG A 1 108 ? -9.940 4.790 -7.929 1.00 14.11 108 ARG A N 1
ATOM 807 C CA . ARG A 1 108 ? -10.659 5.831 -8.667 1.00 16.64 108 ARG A CA 1
ATOM 808 C C . ARG A 1 108 ? -10.568 7.217 -8.018 1.00 15.98 108 ARG A C 1
ATOM 809 O O . ARG A 1 108 ? -10.424 8.218 -8.723 1.00 17.84 108 ARG A O 1
ATOM 817 N N . ASP A 1 109 ? -10.646 7.277 -6.690 1.00 13.89 109 ASP A N 1
ATOM 818 C CA . ASP A 1 109 ? -10.502 8.538 -5.961 1.00 14.80 109 ASP A CA 1
ATOM 819 C C . ASP A 1 109 ? -9.088 9.103 -6.173 1.00 14.42 109 ASP A C 1
ATOM 820 O O . ASP A 1 109 ? -8.909 10.300 -6.315 1.00 14.33 109 ASP A O 1
ATOM 825 N N . ILE A 1 110 ? -8.093 8.230 -6.188 1.00 11.10 110 ILE A N 1
ATOM 826 C CA . ILE A 1 110 ? -6.706 8.649 -6.387 1.00 12.36 110 ILE A CA 1
ATOM 827 C C . ILE A 1 110 ? -6.525 9.259 -7.779 1.00 12.85 110 ILE A C 1
ATOM 828 O O . ILE A 1 110 ? -5.878 10.310 -7.942 1.00 12.89 110 ILE A O 1
ATOM 833 N N . ALA A 1 111 ? -7.102 8.599 -8.780 1.00 13.36 111 ALA A N 1
ATOM 834 C CA . ALA A 1 111 ? -7.019 9.087 -10.152 1.00 15.88 111 ALA A CA 1
ATOM 835 C C . ALA A 1 111 ? -7.636 10.482 -10.245 1.00 16.51 111 ALA A C 1
ATOM 836 O O . ALA A 1 111 ? -7.077 11.383 -10.892 1.00 17.88 111 ALA A O 1
ATOM 838 N N . ARG A 1 112 ? -8.774 10.667 -9.585 1.00 15.17 112 ARG A N 1
ATOM 839 C CA . ARG A 1 112 ? -9.441 11.969 -9.539 1.00 17.93 112 ARG A CA 1
ATOM 840 C C . ARG A 1 112 ? -8.608 13.036 -8.818 1.00 17.52 112 ARG A C 1
ATOM 841 O O . ARG A 1 112 ? -8.512 14.170 -9.277 1.00 16.60 112 ARG A O 1
ATOM 849 N N . ARG A 1 113 ? -8.019 12.667 -7.681 1.00 15.71 113 ARG A N 1
ATOM 850 C CA . ARG A 1 113 ? -7.197 13.589 -6.898 1.00 15.44 113 ARG A CA 1
ATOM 851 C C . ARG A 1 113 ? -6.070 14.199 -7.734 1.00 15.94 113 ARG A C 1
ATOM 852 O O . ARG A 1 113 ? -5.822 15.410 -7.670 1.00 16.64 113 ARG A O 1
ATOM 860 N N . TYR A 1 114 ? -5.406 13.361 -8.518 1.00 14.86 114 TYR A N 1
ATOM 861 C CA . TYR A 1 114 ? -4.223 13.791 -9.257 1.00 17.37 114 TYR A CA 1
ATOM 862 C C . TYR A 1 114 ? -4.534 14.051 -10.720 1.00 20.13 114 TYR A C 1
ATOM 863 O O . TYR A 1 114 ? -3.654 14.439 -11.488 1.00 23.41 114 TYR A O 1
ATOM 872 N N . ASP A 1 115 ? -5.795 13.860 -11.092 1.00 18.23 115 ASP A N 1
ATOM 873 C CA . ASP A 1 115 ? -6.225 14.021 -12.474 1.00 21.64 115 ASP A CA 1
ATOM 874 C C . ASP A 1 115 ? -5.344 13.237 -13.439 1.00 22.72 115 ASP A C 1
ATOM 875 O O . ASP A 1 115 ? -4.782 13.802 -14.377 1.00 25.35 115 ASP A O 1
ATOM 880 N N . VAL A 1 116 ? -5.232 11.927 -13.222 1.00 20.44 116 VAL A N 1
ATOM 881 C CA . VAL A 1 116 ? -4.391 11.091 -14.067 1.00 19.89 116 VAL A CA 1
ATOM 882 C C . VAL A 1 116 ? -5.083 9.806 -14.499 1.00 21.30 116 VAL A C 1
ATOM 883 O O . VAL A 1 116 ? -6.047 9.364 -13.874 1.00 21.02 116 VAL A O 1
ATOM 887 N N . ASP A 1 117 ? -4.578 9.241 -15.591 1.00 22.03 117 ASP A N 1
ATOM 888 C CA . ASP A 1 117 ? -4.928 7.913 -16.072 1.00 23.31 117 ASP A CA 1
ATOM 889 C C . ASP A 1 117 ? -4.055 6.949 -15.278 1.00 21.18 117 ASP A C 1
ATOM 890 O O . ASP A 1 117 ? -2.873 7.220 -15.073 1.00 20.15 117 ASP A O 1
ATOM 895 N N . LEU A 1 118 ? -4.622 5.840 -14.814 1.00 20.12 118 LEU A N 1
ATOM 896 C CA . LEU A 1 118 ? -3.869 4.908 -13.975 1.00 17.77 118 LEU A CA 1
ATOM 897 C C . LEU A 1 118 ? -3.093 3.853 -14.764 1.00 17.60 118 LEU A C 1
ATOM 898 O O . LEU A 1 118 ? -2.421 3.003 -14.185 1.00 15.17 118 LEU A O 1
ATOM 903 N N . ALA A 1 119 ? -3.164 3.915 -16.090 1.00 20.02 119 ALA A N 1
ATOM 904 C CA . ALA A 1 119 ? -2.440 2.962 -16.922 1.00 20.01 119 ALA A CA 1
ATOM 905 C C . ALA A 1 119 ? -0.956 2.954 -16.571 1.00 18.76 119 ALA A C 1
ATOM 906 O O . ALA A 1 119 ? -0.305 3.999 -16.589 1.00 20.47 119 ALA A O 1
ATOM 908 N N . GLY A 1 120 ? -0.421 1.779 -16.249 1.00 18.90 120 GLY A N 1
ATOM 909 C CA . GLY A 1 120 ? 0.999 1.643 -15.979 1.00 19.27 120 GLY A CA 1
ATOM 910 C C . GLY A 1 120 ? 1.439 2.101 -14.600 1.00 19.13 120 GLY A C 1
ATOM 911 O O . GLY A 1 120 ? 2.623 2.064 -14.273 1.00 20.95 120 GLY A O 1
ATOM 912 N N . VAL A 1 121 ? 0.495 2.559 -13.789 1.00 15.40 121 VAL A N 1
ATOM 913 C CA . VAL A 1 121 ? 0.825 2.970 -12.433 1.00 15.02 121 VAL A CA 1
ATOM 914 C C . VAL A 1 121 ? 1.007 1.737 -11.561 1.00 13.40 121 VAL A C 1
ATOM 915 O O . VAL A 1 121 ? 0.093 0.928 -11.437 1.00 12.79 121 VAL A O 1
ATOM 919 N N . PRO A 1 122 ? 2.188 1.586 -10.941 1.00 11.40 122 PRO A N 1
ATOM 920 C CA . PRO A 1 122 ? 2.367 0.384 -10.122 1.00 11.36 122 PRO A CA 1
ATOM 921 C C . PRO A 1 122 ? 1.536 0.457 -8.848 1.00 11.04 122 PRO A C 1
ATOM 922 O O . PRO A 1 122 ? 1.491 1.491 -8.192 1.00 9.10 122 PRO A O 1
ATOM 926 N N . ALA A 1 123 ? 0.871 -0.640 -8.518 1.00 9.40 123 ALA A N 1
ATOM 927 C CA . ALA A 1 123 ? 0.061 -0.699 -7.305 1.00 9.95 123 ALA A CA 1
ATOM 928 C C . ALA A 1 123 ? 0.490 -1.943 -6.554 1.00 11.11 123 ALA A C 1
ATOM 929 O O . ALA A 1 123 ? 0.310 -3.060 -7.046 1.00 11.73 123 ALA A O 1
ATOM 931 N N . VAL A 1 124 ? 1.056 -1.748 -5.370 1.00 11.09 124 VAL A N 1
ATOM 932 C CA . VAL A 1 124 ? 1.680 -2.841 -4.628 1.00 9.07 124 VAL A CA 1
ATOM 933 C C . VAL A 1 124 ? 0.793 -3.326 -3.509 1.00 9.52 124 VAL A C 1
ATOM 934 O O . VAL A 1 124 ? 0.320 -2.528 -2.701 1.00 10.09 124 VAL A O 1
ATOM 938 N N . GLY A 1 125 ? 0.554 -4.633 -3.454 1.00 9.94 125 GLY A N 1
ATOM 939 C CA . GLY A 1 125 ? -0.288 -5.196 -2.407 1.00 8.58 125 GLY A CA 1
ATOM 940 C C . GLY A 1 125 ? 0.203 -6.551 -1.935 1.00 8.36 125 GLY A C 1
ATOM 941 O O . GLY A 1 125 ? 1.067 -7.167 -2.583 1.00 7.93 125 GLY A O 1
ATOM 942 N N . ASP A 1 126 ? -0.341 -7.017 -0.812 1.00 8.55 126 ASP A N 1
ATOM 943 C CA . ASP A 1 126 ? 0.010 -8.343 -0.311 1.00 8.44 126 ASP A CA 1
ATOM 944 C C . ASP A 1 126 ? -1.155 -9.309 -0.351 1.00 9.43 126 ASP A C 1
ATOM 945 O O . ASP A 1 126 ? -0.977 -10.478 -0.023 1.00 9.58 126 ASP A O 1
ATOM 950 N N . SER A 1 127 ? -2.334 -8.806 -0.711 1.00 9.11 127 SER A N 1
ATOM 951 C CA . SER A 1 127 ? -3.558 -9.621 -0.734 1.00 9.03 127 SER A CA 1
ATOM 952 C C . SER A 1 127 ? -4.210 -9.640 -2.101 1.00 9.10 127 SER A C 1
ATOM 953 O O . SER A 1 127 ? -4.106 -8.689 -2.872 1.00 9.41 127 SER A O 1
ATOM 956 N N . LEU A 1 128 ? -4.921 -10.721 -2.409 1.00 9.96 128 LEU A N 1
ATOM 957 C CA . LEU A 1 128 ? -5.571 -10.781 -3.704 1.00 10.09 128 LEU A CA 1
ATOM 958 C C . LEU A 1 128 ? -6.478 -9.565 -3.937 1.00 9.72 128 LEU A C 1
ATOM 959 O O . LEU A 1 128 ? -6.525 -9.032 -5.043 1.00 9.35 128 LEU A O 1
ATOM 964 N N . ARG A 1 129 ? -7.198 -9.122 -2.903 1.00 10.35 129 ARG A N 1
ATOM 965 C CA . ARG A 1 129 ? -8.122 -7.997 -3.080 1.00 10.58 129 ARG A CA 1
ATOM 966 C C . ARG A 1 129 ? -7.393 -6.707 -3.482 1.00 10.19 129 ARG A C 1
ATOM 967 O O . ARG A 1 129 ? 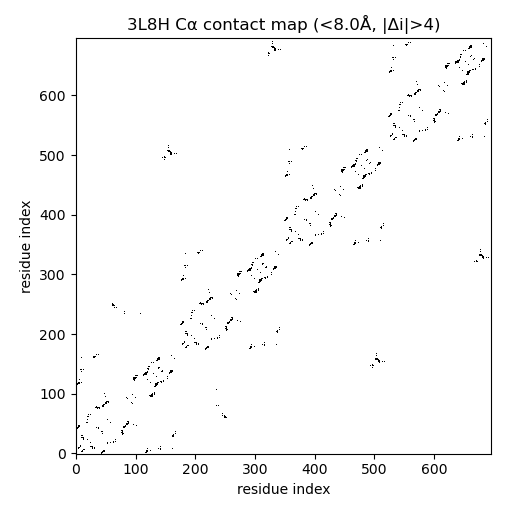-7.953 -5.867 -4.171 1.00 11.09 129 ARG A O 1
ATOM 975 N N . ASP A 1 130 ? -6.134 -6.566 -3.066 1.00 9.55 130 ASP A N 1
ATOM 976 C CA . ASP A 1 130 ? -5.344 -5.407 -3.461 1.00 10.42 130 ASP A CA 1
ATOM 977 C C . ASP A 1 130 ? -5.101 -5.463 -4.959 1.00 10.33 130 ASP A C 1
ATOM 978 O O . ASP A 1 130 ? -5.208 -4.453 -5.655 1.00 10.85 130 ASP A O 1
ATOM 983 N N . LEU A 1 131 ? -4.728 -6.642 -5.453 1.00 9.38 131 LEU A N 1
ATOM 984 C CA . LEU A 1 131 ? -4.370 -6.771 -6.864 1.00 10.94 131 LEU A CA 1
ATOM 985 C C . LEU A 1 131 ? -5.603 -6.554 -7.727 1.00 10.85 131 LEU A C 1
ATOM 986 O O . LEU A 1 131 ? -5.531 -5.909 -8.772 1.00 11.33 131 LEU A O 1
ATOM 991 N N . GLN A 1 132 ? -6.740 -7.079 -7.265 1.00 11.23 132 GLN A N 1
ATOM 992 C CA . GLN A 1 132 ? -7.988 -6.973 -8.019 1.00 11.92 132 GLN A CA 1
ATOM 993 C C . GLN A 1 132 ? -8.504 -5.539 -8.087 1.00 10.75 132 GLN A C 1
ATOM 994 O O . GLN A 1 132 ? -8.890 -5.056 -9.158 1.00 12.57 132 GLN A O 1
ATOM 1000 N N . ALA A 1 133 ? -8.494 -4.857 -6.954 1.00 10.75 133 ALA A N 1
ATOM 1001 C CA . ALA A 1 133 ? -8.909 -3.465 -6.924 1.00 11.18 133 ALA A CA 1
ATOM 1002 C C . ALA A 1 133 ? -8.061 -2.646 -7.887 1.00 12.69 133 ALA A C 1
ATOM 1003 O O . ALA A 1 133 ? -8.585 -1.874 -8.691 1.00 12.17 133 ALA A O 1
ATOM 1005 N N . ALA A 1 134 ? -6.742 -2.829 -7.805 1.00 10.60 134 ALA A N 1
ATOM 1006 C CA . ALA A 1 134 ? -5.817 -2.046 -8.606 1.00 12.88 134 ALA A CA 1
ATOM 1007 C C . ALA A 1 134 ? -6.011 -2.354 -10.079 1.00 13.17 134 ALA A C 1
ATOM 1008 O O . ALA A 1 134 ? -6.095 -1.439 -10.895 1.00 13.27 134 ALA A O 1
ATOM 1010 N N . ALA A 1 135 ? -6.121 -3.635 -10.412 1.00 12.46 135 ALA A N 1
ATOM 1011 C CA . ALA A 1 135 ? -6.234 -4.041 -11.814 1.00 15.02 135 ALA A CA 1
ATOM 1012 C C . ALA A 1 135 ? -7.537 -3.522 -12.439 1.00 14.78 135 ALA A C 1
ATOM 1013 O O . ALA A 1 135 ? -7.555 -3.069 -13.593 1.00 14.47 135 ALA A O 1
ATOM 1015 N N . GLN A 1 136 ? -8.613 -3.578 -11.668 1.00 15.19 136 GLN A N 1
ATOM 1016 C CA . GLN A 1 136 ? -9.903 -3.110 -12.143 1.00 15.02 136 GLN A CA 1
ATOM 1017 C C . GLN A 1 136 ? -9.817 -1.633 -12.467 1.00 17.20 136 GLN A C 1
ATOM 1018 O O . GLN A 1 136 ? -10.452 -1.155 -13.410 1.00 18.15 136 GLN A O 1
ATOM 1024 N N . ALA A 1 137 ? -9.010 -0.914 -11.687 1.00 15.54 137 ALA A N 1
ATOM 1025 C CA . ALA A 1 137 ? -8.884 0.535 -11.830 1.00 17.53 137 ALA A CA 1
ATOM 1026 C C . ALA A 1 137 ? -7.940 0.933 -12.962 1.00 17.33 137 ALA A C 1
ATOM 1027 O O . ALA A 1 137 ? -7.903 2.093 -13.375 1.00 21.34 137 ALA A O 1
ATOM 1029 N N . GLY A 1 138 ? -7.155 -0.024 -13.452 1.00 16.69 138 GLY A N 1
ATOM 1030 C CA . GLY A 1 138 ? -6.280 0.222 -14.577 1.00 15.70 138 GLY A CA 1
ATOM 1031 C C . GLY A 1 138 ? -4.788 0.156 -14.254 1.00 15.49 138 GLY A C 1
ATOM 1032 O O . GLY A 1 138 ? -3.941 0.302 -15.147 1.00 17.28 138 GLY A O 1
ATOM 1033 N N . CYS A 1 139 ? -4.466 -0.087 -12.984 1.00 14.41 139 CYS A N 1
ATOM 1034 C CA . CYS A 1 139 ? -3.067 -0.133 -12.541 1.00 13.72 139 CYS A CA 1
ATOM 1035 C C . CYS A 1 139 ? -2.306 -1.391 -12.989 1.00 12.74 139 CYS A C 1
ATOM 1036 O O . CYS A 1 139 ? -2.887 -2.350 -13.494 1.00 14.18 139 CYS A O 1
ATOM 1039 N N . ALA A 1 140 ? -0.995 -1.376 -12.778 1.00 12.90 140 ALA A N 1
ATOM 1040 C CA . ALA A 1 140 ? -0.154 -2.546 -12.967 1.00 13.05 140 ALA A CA 1
ATOM 1041 C C . ALA A 1 140 ? 0.102 -3.154 -11.598 1.00 12.42 140 ALA A C 1
ATOM 1042 O O . ALA A 1 140 ? 0.834 -2.576 -10.785 1.00 11.64 140 ALA A O 1
ATOM 1044 N N . PRO A 1 141 ? -0.492 -4.322 -11.326 1.00 10.62 141 PRO A N 1
ATOM 1045 C CA . PRO A 1 141 ? -0.378 -4.850 -9.965 1.00 11.30 141 PRO A CA 1
ATOM 1046 C C . PRO A 1 141 ? 0.989 -5.462 -9.669 1.00 10.79 141 PRO A C 1
ATOM 1047 O O . PRO A 1 141 ? 1.589 -6.134 -10.527 1.00 10.73 141 PRO A O 1
ATOM 1051 N N . TRP A 1 142 ? 1.466 -5.236 -8.452 1.00 10.38 142 TRP A N 1
ATOM 1052 C CA . TRP A 1 142 ? 2.663 -5.899 -7.960 1.00 10.25 142 TRP A CA 1
ATOM 1053 C C . TRP A 1 142 ? 2.314 -6.577 -6.651 1.00 8.63 142 TRP A C 1
ATOM 1054 O O . TRP A 1 142 ? 1.679 -5.970 -5.781 1.00 9.54 142 TRP A O 1
ATOM 1065 N N . LEU A 1 143 ? 2.738 -7.828 -6.505 1.00 8.68 143 LEU A N 1
ATOM 1066 C CA . LEU A 1 143 ? 2.449 -8.586 -5.288 1.00 8.12 143 LEU A CA 1
ATOM 1067 C C . LEU A 1 143 ? 3.729 -8.797 -4.485 1.00 9.84 143 LEU A C 1
ATOM 1068 O O . LEU A 1 143 ? 4.694 -9.316 -5.026 1.00 10.97 143 LEU A O 1
ATOM 1073 N N . VAL A 1 144 ? 3.743 -8.390 -3.217 1.00 8.58 144 VAL A N 1
ATOM 1074 C CA . VAL A 1 144 ? 4.869 -8.713 -2.344 1.00 9.80 144 VAL A CA 1
ATOM 1075 C C . VAL A 1 144 ? 4.614 -10.023 -1.612 1.00 10.95 144 VAL A C 1
ATOM 1076 O O . VAL A 1 144 ? 3.485 -10.494 -1.561 1.00 11.13 144 VAL A O 1
ATOM 1080 N N . GLN A 1 145 ? 5.667 -10.599 -1.042 1.00 10.24 145 GLN A N 1
ATOM 1081 C CA . GLN A 1 145 ? 5.569 -11.881 -0.355 1.00 11.41 145 GLN A CA 1
ATOM 1082 C C . GLN A 1 145 ? 5.505 -11.750 1.173 1.00 11.21 145 GLN A C 1
ATOM 1083 O O . GLN A 1 145 ? 5.290 -12.738 1.876 1.00 13.48 145 GLN A O 1
ATOM 1089 N N . THR A 1 146 ? 5.674 -10.533 1.682 1.00 9.31 146 THR A N 1
ATOM 1090 C CA . THR A 1 146 ? 5.354 -10.221 3.079 1.00 10.36 146 THR A CA 1
ATOM 1091 C C . THR A 1 146 ? 3.840 -10.259 3.308 1.00 10.33 146 THR A C 1
ATOM 1092 O O . THR A 1 146 ? 3.070 -10.353 2.353 1.00 9.24 146 THR A O 1
ATOM 1096 N N . GLY A 1 147 ? 3.408 -10.200 4.566 1.00 10.23 147 GLY A N 1
ATOM 1097 C CA . GLY A 1 147 ? 1.985 -10.193 4.852 1.00 11.91 147 GLY A CA 1
ATOM 1098 C C . GLY A 1 147 ? 1.305 -11.433 4.307 1.00 10.94 147 GLY A C 1
ATOM 1099 O O . GLY A 1 147 ? 1.798 -12.553 4.483 1.00 12.56 147 GLY A O 1
ATOM 1100 N N . ASN A 1 148 ? 0.187 -11.220 3.614 1.00 9.49 148 ASN A N 1
ATOM 1101 C CA . ASN A 1 148 ? -0.573 -12.320 3.028 1.00 9.92 148 ASN A CA 1
ATOM 1102 C C . ASN A 1 148 ? -0.009 -12.777 1.678 1.00 10.06 148 ASN A C 1
ATOM 1103 O O . ASN A 1 148 ? -0.622 -13.587 1.007 1.00 9.55 148 ASN A O 1
ATOM 1108 N N . GLY A 1 149 ? 1.156 -12.264 1.288 1.00 8.84 149 GLY A N 1
ATOM 1109 C CA . GLY A 1 149 ? 1.599 -12.428 -0.090 1.00 9.34 149 GLY A CA 1
ATOM 1110 C C . GLY A 1 149 ? 1.932 -13.857 -0.498 1.00 9.70 149 GLY A C 1
ATOM 1111 O O . GLY A 1 149 ? 1.672 -14.267 -1.632 1.00 8.99 149 GLY A O 1
ATOM 1112 N N . ARG A 1 150 ? 2.513 -14.629 0.411 1.00 9.52 150 ARG A N 1
ATOM 1113 C CA . ARG A 1 150 ? 2.843 -16.007 0.064 1.00 10.97 150 ARG A CA 1
ATOM 1114 C C . ARG A 1 150 ? 1.557 -16.821 -0.179 1.00 11.18 150 ARG A C 1
ATOM 1115 O O . ARG A 1 150 ? 1.481 -17.626 -1.111 1.00 12.14 150 ARG A O 1
ATOM 1123 N N . LYS A 1 151 ? 0.548 -16.593 0.658 1.00 9.86 151 LYS A N 1
ATOM 1124 C CA . LYS A 1 151 ? -0.765 -17.228 0.501 1.00 11.83 151 LYS A CA 1
ATOM 1125 C C . LYS A 1 151 ? -1.430 -16.780 -0.799 1.00 11.01 151 LYS A C 1
ATOM 1126 O O . LYS A 1 151 ? -1.974 -17.586 -1.566 1.00 11.66 151 LYS A O 1
ATOM 1132 N N . THR A 1 152 ? -1.401 -15.477 -1.050 1.00 9.59 152 THR A N 1
ATOM 1133 C CA . THR A 1 152 ? -1.960 -14.953 -2.284 1.00 9.59 152 THR A CA 1
ATOM 1134 C C . THR A 1 152 ? -1.299 -15.606 -3.499 1.00 11.18 152 THR A C 1
ATOM 1135 O O . THR A 1 152 ? -1.962 -16.017 -4.437 1.00 9.94 152 THR A O 1
ATOM 1139 N N . LEU A 1 153 ? 0.026 -15.686 -3.484 1.00 10.19 153 LEU A N 1
ATOM 1140 C CA . LEU A 1 153 ? 0.744 -16.256 -4.614 1.00 10.47 153 LEU A CA 1
ATOM 1141 C C . LEU A 1 153 ? 0.362 -17.730 -4.784 1.00 10.29 153 LEU A C 1
ATOM 1142 O O . LEU A 1 153 ? 0.087 -18.196 -5.892 1.00 10.53 153 LEU A O 1
ATOM 1147 N N . ALA A 1 154 ? 0.325 -18.456 -3.673 1.00 11.19 154 ALA A N 1
ATOM 1148 C CA . ALA A 1 154 ? 0.052 -19.884 -3.717 1.00 12.28 154 ALA A CA 1
ATOM 1149 C C . ALA A 1 154 ? -1.349 -20.170 -4.237 1.00 12.17 154 ALA A C 1
ATOM 1150 O O . ALA A 1 154 ? -1.567 -21.164 -4.923 1.00 14.97 154 ALA A O 1
ATOM 1152 N N . GLN A 1 155 ? -2.299 -19.302 -3.906 1.00 12.83 155 GLN A N 1
ATOM 1153 C CA . GLN A 1 155 ? -3.684 -19.523 -4.321 1.00 14.50 155 GLN A CA 1
ATOM 1154 C C . GLN A 1 155 ? -3.957 -19.149 -5.789 1.00 17.39 155 GLN A C 1
ATOM 1155 O O . GLN A 1 155 ? -4.942 -19.594 -6.371 1.00 21.61 155 GLN A O 1
ATOM 1161 N N . GLY A 1 156 ? -3.078 -18.353 -6.388 1.00 15.47 156 GLY A N 1
ATOM 1162 C CA . GLY A 1 156 ? -3.194 -18.005 -7.798 1.00 17.22 156 GLY A CA 1
ATOM 1163 C C . GLY A 1 156 ? -4.425 -17.161 -8.096 1.00 17.15 156 GLY A C 1
ATOM 1164 O O . GLY A 1 156 ? -5.021 -16.557 -7.197 1.00 18.00 156 GLY A O 1
ATOM 1165 N N . GLY A 1 157 ? -4.823 -17.115 -9.362 1.00 19.97 157 GLY A N 1
ATOM 1166 C CA . GLY A 1 157 ? -5.967 -16.297 -9.732 1.00 18.52 157 GLY A CA 1
ATOM 1167 C C . GLY A 1 157 ? -5.589 -14.827 -9.766 1.00 16.69 157 GLY A C 1
ATOM 1168 O O . GLY A 1 157 ? -6.455 -13.950 -9.697 1.00 17.56 157 GLY A O 1
ATOM 1169 N N . LEU A 1 158 ? -4.288 -14.553 -9.862 1.00 14.80 158 LEU A N 1
ATOM 1170 C CA . LEU A 1 158 ? -3.801 -13.167 -9.863 1.00 12.40 158 LEU A CA 1
ATOM 1171 C C . LEU A 1 158 ? -4.161 -12.525 -11.197 1.00 13.28 158 LEU A C 1
ATOM 1172 O O . LEU A 1 158 ? -4.226 -13.215 -12.219 1.00 14.12 158 LEU A O 1
ATOM 1177 N N . PRO A 1 159 ? -4.343 -11.198 -11.211 1.00 12.67 159 PRO A N 1
ATOM 1178 C CA . PRO A 1 159 ? -4.521 -10.484 -12.485 1.00 12.81 159 PRO A CA 1
ATOM 1179 C C . PRO A 1 159 ? -3.390 -10.805 -13.472 1.00 14.13 159 PRO A C 1
ATOM 1180 O O . PRO A 1 159 ? -2.235 -10.972 -13.069 1.00 13.55 159 PRO A O 1
ATOM 1184 N N . GLU A 1 160 ? -3.710 -10.906 -14.755 1.00 13.90 160 GLU A N 1
ATOM 1185 C CA . GLU A 1 160 ? -2.686 -11.283 -15.720 1.00 15.12 160 GLU A CA 1
ATOM 1186 C C . GLU A 1 160 ? -1.539 -10.265 -15.679 1.00 13.77 160 GLU A C 1
ATOM 1187 O O . GLU A 1 160 ? -1.763 -9.061 -15.680 1.00 15.58 160 GLU A O 1
ATOM 1193 N N . GLY A 1 161 ? -0.309 -10.749 -15.647 1.00 14.50 161 GLY A N 1
ATOM 1194 C CA . GLY A 1 161 ? 0.824 -9.850 -15.686 1.00 15.03 161 GLY A CA 1
ATOM 1195 C C . GLY A 1 161 ? 1.245 -9.288 -14.344 1.00 12.62 161 GLY A C 1
ATOM 1196 O O . GLY A 1 161 ? 2.145 -8.448 -14.290 1.00 13.67 161 GLY A O 1
ATOM 1197 N N . THR A 1 162 ? 0.606 -9.729 -13.258 1.00 12.00 162 THR A N 1
ATOM 1198 C CA . THR A 1 162 ? 1.041 -9.331 -11.917 1.00 10.72 162 THR A CA 1
ATOM 1199 C C . THR A 1 162 ? 2.517 -9.651 -11.713 1.00 11.26 162 THR A C 1
ATOM 1200 O O . THR A 1 162 ? 2.956 -10.760 -11.992 1.00 12.08 162 THR A O 1
ATOM 1204 N N . ARG A 1 163 ? 3.283 -8.689 -11.221 1.00 11.10 163 ARG A N 1
ATOM 1205 C CA . ARG A 1 163 ? 4.702 -8.941 -10.952 1.00 11.36 163 ARG A CA 1
ATOM 1206 C C . ARG A 1 163 ? 4.882 -9.318 -9.480 1.00 10.92 163 ARG A C 1
ATOM 1207 O O . ARG A 1 163 ? 4.192 -8.771 -8.630 1.00 13.18 163 ARG A O 1
ATOM 1215 N N . VAL A 1 164 ? 5.767 -10.270 -9.186 1.00 10.27 164 VAL A N 1
ATOM 1216 C CA . VAL A 1 164 ? 5.941 -10.774 -7.819 1.00 10.26 164 VAL A CA 1
ATOM 1217 C C . VAL A 1 164 ? 7.330 -10.432 -7.264 1.00 11.27 164 VAL A C 1
ATOM 1218 O O . VAL A 1 164 ? 8.334 -10.700 -7.915 1.00 10.76 164 VAL A O 1
ATOM 1222 N N . CYS A 1 165 ? 7.372 -9.856 -6.064 1.00 10.20 165 CYS A N 1
ATOM 1223 C CA . CYS A 1 165 ? 8.634 -9.479 -5.412 1.00 10.70 165 CYS A CA 1
ATOM 1224 C C . CYS A 1 165 ? 8.603 -9.929 -3.966 1.00 10.64 165 CYS A C 1
ATOM 1225 O O . CYS A 1 165 ? 7.535 -10.113 -3.400 1.00 11.02 165 CYS A O 1
ATOM 1228 N N . GLU A 1 166 ? 9.761 -10.058 -3.336 1.00 11.02 166 GLU A N 1
ATOM 1229 C CA . GLU A 1 166 ? 9.772 -10.522 -1.948 1.00 11.35 166 GLU A CA 1
ATOM 1230 C C . GLU A 1 166 ? 9.190 -9.480 -0.985 1.00 10.87 166 GLU A C 1
ATOM 1231 O O . GLU A 1 166 ? 8.502 -9.831 -0.027 1.00 10.86 166 GLU A O 1
ATOM 1237 N N . ASP A 1 167 ? 9.461 -8.200 -1.241 1.00 9.96 167 ASP A N 1
ATOM 1238 C CA . ASP A 1 167 ? 8.959 -7.148 -0.369 1.00 9.66 167 ASP A CA 1
ATOM 1239 C C . ASP A 1 167 ? 9.021 -5.799 -1.078 1.00 8.46 167 ASP A C 1
ATOM 1240 O O . ASP A 1 167 ? 9.439 -5.729 -2.228 1.00 8.64 167 ASP A O 1
ATOM 1245 N N . LEU A 1 168 ? 8.563 -4.759 -0.397 1.00 8.40 168 LEU A N 1
ATOM 1246 C CA . LEU A 1 168 ? 8.448 -3.446 -1.014 1.00 8.35 168 LEU A CA 1
ATOM 1247 C C . LEU A 1 168 ? 9.838 -2.939 -1.402 1.00 9.79 168 LEU A C 1
ATOM 1248 O O . LEU A 1 168 ? 10.001 -2.288 -2.443 1.00 8.77 168 LEU A O 1
ATOM 1253 N N . ALA A 1 169 ? 10.838 -3.230 -0.574 1.00 9.05 169 ALA A N 1
ATOM 1254 C CA . ALA A 1 169 ? 12.214 -2.865 -0.942 1.00 10.00 169 ALA A CA 1
ATOM 1255 C C . ALA A 1 169 ? 12.637 -3.443 -2.297 1.00 9.66 169 ALA A C 1
ATOM 1256 O O . ALA A 1 169 ? 13.314 -2.776 -3.100 1.00 10.37 169 ALA A O 1
ATOM 1258 N N . ALA A 1 170 ? 12.276 -4.699 -2.545 1.00 9.48 170 ALA A N 1
ATOM 1259 C CA . ALA A 1 170 ? 12.575 -5.337 -3.824 1.00 10.03 170 ALA A CA 1
ATOM 1260 C C . ALA A 1 170 ? 11.799 -4.700 -4.997 1.00 9.65 170 ALA A C 1
ATOM 1261 O O . ALA A 1 170 ? 12.317 -4.567 -6.108 1.00 9.19 170 ALA A O 1
ATOM 1263 N N . VAL A 1 171 ? 10.547 -4.317 -4.754 1.00 9.63 171 VAL A N 1
ATOM 1264 C CA . VAL A 1 171 ? 9.771 -3.597 -5.760 1.00 8.91 171 VAL A CA 1
ATOM 1265 C C . VAL A 1 171 ? 10.446 -2.273 -6.188 1.00 10.90 171 VAL A C 1
ATOM 1266 O O . VAL A 1 171 ? 10.633 -2.009 -7.383 1.00 9.97 171 VAL A O 1
ATOM 1270 N N . ALA A 1 172 ? 10.801 -1.449 -5.211 1.00 10.45 172 ALA A N 1
ATOM 1271 C CA . ALA A 1 172 ? 11.469 -0.179 -5.495 1.00 10.74 172 ALA A CA 1
ATOM 1272 C C . ALA A 1 172 ? 12.776 -0.415 -6.281 1.00 11.46 172 ALA A C 1
ATOM 1273 O O . ALA A 1 172 ? 13.073 0.293 -7.254 1.00 11.72 172 ALA A O 1
ATOM 1275 N N . GLU A 1 173 ? 13.554 -1.405 -5.854 1.00 10.63 173 GLU A N 1
ATOM 1276 C CA . GLU A 1 173 ? 14.794 -1.740 -6.570 1.00 11.95 173 GLU A CA 1
ATOM 1277 C C . GLU A 1 173 ? 14.494 -2.099 -8.018 1.00 13.32 173 GLU A C 1
ATOM 1278 O O . GLU A 1 173 ? 15.202 -1.670 -8.916 1.00 12.93 173 GLU A O 1
ATOM 1284 N N . GLN A 1 174 ? 13.426 -2.861 -8.253 1.00 11.45 174 GLN A N 1
ATOM 1285 C CA . GLN A 1 174 ? 13.086 -3.244 -9.612 1.00 12.05 174 GLN A CA 1
ATOM 1286 C C . GLN A 1 174 ? 12.628 -2.028 -10.445 1.00 13.66 174 GLN A C 1
ATOM 1287 O O . GLN A 1 174 ? 13.023 -1.869 -11.594 1.00 13.44 174 GLN A O 1
ATOM 1293 N N . LEU A 1 175 ? 11.784 -1.177 -9.867 1.00 11.52 175 LEU A N 1
ATOM 1294 C CA . LEU A 1 175 ? 11.335 0.022 -10.570 1.00 11.54 175 LEU A CA 1
ATOM 1295 C C . LEU A 1 175 ? 12.502 0.930 -10.931 1.00 15.08 175 LEU A C 1
ATOM 1296 O O . LEU A 1 175 ? 12.549 1.495 -12.027 1.00 16.02 175 LEU A O 1
ATOM 1301 N N . LEU A 1 176 ? 13.445 1.059 -10.016 1.00 12.70 176 LEU A N 1
ATOM 1302 C CA . LEU A 1 176 ? 14.563 1.978 -10.230 1.00 14.64 176 LEU A CA 1
ATOM 1303 C C . LEU A 1 176 ? 15.632 1.400 -11.167 1.00 17.64 176 LEU A C 1
ATOM 1304 O O . LEU A 1 176 ? 16.327 2.149 -11.862 1.00 22.13 176 LEU A O 1
ATOM 1309 N N . GLN A 1 177 ? 15.754 0.077 -11.200 1.00 16.06 177 GLN A N 1
ATOM 1310 C CA . GLN A 1 177 ? 16.616 -0.614 -12.168 1.00 19.59 177 GLN A CA 1
ATOM 1311 C C . GLN A 1 177 ? 16.105 -0.416 -13.573 1.00 21.16 177 GLN A C 1
ATOM 1312 O O . GLN A 1 177 ? 16.884 -0.254 -14.512 1.00 23.35 177 GLN A O 1
ATOM 1318 N N . GLU A 1 178 ? 14.782 -0.475 -13.712 1.00 19.59 178 GLU A N 1
ATOM 1319 C CA . GLU A 1 178 ? 14.123 -0.444 -15.011 1.00 23.06 178 GLU A CA 1
ATOM 1320 C C . GLU A 1 178 ? 13.783 0.974 -15.461 1.00 23.77 178 GLU A C 1
ATOM 1321 O O . GLU A 1 178 ? 13.215 1.175 -16.534 1.00 27.26 178 GLU A O 1
ATOM 1327 N N . ALA A 1 179 ? 14.135 1.955 -14.640 1.00 23.33 179 ALA A N 1
ATOM 1328 C CA . ALA A 1 179 ? 13.838 3.342 -14.957 1.00 25.80 179 ALA A CA 1
ATOM 1329 C C . ALA A 1 179 ? 14.493 3.715 -16.281 1.00 29.57 179 ALA A C 1
ATOM 1330 O O . ALA A 1 179 ? 13.952 4.530 -17.030 1.00 35.64 179 ALA A O 1
ATOM 1341 N N . LYS B 1 2 ? -21.817 17.331 21.236 1.00 19.29 2 LYS B N 1
ATOM 1342 C CA . LYS B 1 2 ? -21.489 18.732 21.474 1.00 17.06 2 LYS B CA 1
ATOM 1343 C C . LYS B 1 2 ? -20.631 19.173 20.301 1.00 15.64 2 LYS B C 1
ATOM 1344 O O . LYS B 1 2 ? -19.478 18.786 20.221 1.00 15.85 2 LYS B O 1
ATOM 1350 N N . LEU B 1 3 ? -21.208 19.964 19.400 1.00 15.15 3 LEU B N 1
ATOM 1351 C CA . LEU B 1 3 ? -20.538 20.378 18.162 1.00 12.86 3 LEU B CA 1
ATOM 1352 C C . LEU B 1 3 ? -19.914 21.755 18.315 1.00 12.45 3 LEU B C 1
ATOM 1353 O O . LEU B 1 3 ? -20.512 22.669 18.903 1.00 13.86 3 LEU B O 1
ATOM 1358 N N . ILE B 1 4 ? -18.706 21.895 17.799 1.00 11.21 4 ILE B N 1
ATOM 1359 C CA . ILE B 1 4 ? -18.099 23.218 17.644 1.00 10.83 4 ILE B CA 1
ATOM 1360 C C . ILE B 1 4 ? -17.566 23.345 16.215 1.00 10.99 4 ILE B C 1
ATOM 1361 O O . ILE B 1 4 ? -16.982 22.413 15.673 1.00 10.40 4 ILE B O 1
ATOM 1366 N N . ILE B 1 5 ? -17.815 24.490 15.593 1.00 9.77 5 ILE B N 1
ATOM 1367 C CA . ILE B 1 5 ? -17.357 24.751 14.227 1.00 10.26 5 ILE B CA 1
ATOM 1368 C C . ILE B 1 5 ? -16.266 25.807 14.251 1.00 11.06 5 ILE B C 1
ATOM 1369 O O . ILE B 1 5 ? -16.446 26.870 14.844 1.00 10.74 5 ILE B O 1
ATOM 1374 N N . LEU B 1 6 ? -15.133 25.511 13.611 1.00 10.77 6 LEU B N 1
ATOM 1375 C CA . LEU B 1 6 ? -14.018 26.447 13.585 1.00 10.95 6 LEU B CA 1
ATOM 1376 C C . LEU B 1 6 ? -13.690 26.895 12.179 1.00 10.01 6 LEU B C 1
ATOM 1377 O O . LEU B 1 6 ? -13.588 26.086 11.271 1.00 10.83 6 LEU B O 1
ATOM 1382 N N . ASP B 1 7 ? -13.484 28.191 12.016 1.00 10.70 7 ASP B N 1
ATOM 1383 C CA . ASP B 1 7 ? -12.767 28.658 10.856 1.00 10.14 7 ASP B CA 1
ATOM 1384 C C . ASP B 1 7 ? -11.306 28.186 10.993 1.00 10.81 7 ASP B C 1
ATOM 1385 O O . ASP B 1 7 ? -10.863 27.823 12.088 1.00 11.20 7 ASP B O 1
ATOM 1390 N N . ARG B 1 8 ? -10.574 28.139 9.887 1.00 9.21 8 ARG B N 1
ATOM 1391 C CA . ARG B 1 8 ? -9.205 27.618 9.932 1.00 10.39 8 ARG B CA 1
ATOM 1392 C C . ARG B 1 8 ? -8.164 28.742 10.026 1.00 10.73 8 ARG B C 1
ATOM 1393 O O . ARG B 1 8 ? -7.589 28.963 11.090 1.00 10.13 8 ARG B O 1
ATOM 1401 N N . ASP B 1 9 ? -7.908 29.437 8.917 1.00 11.13 9 ASP B N 1
ATOM 1402 C CA . ASP B 1 9 ? -6.928 30.534 8.941 1.00 12.18 9 ASP B CA 1
ATOM 1403 C C . ASP B 1 9 ? -7.300 31.611 9.951 1.00 11.02 9 ASP B C 1
ATOM 1404 O O . ASP B 1 9 ? -8.423 32.095 9.970 1.00 10.56 9 ASP B O 1
ATOM 1409 N N . GLY B 1 10 ? -6.357 31.988 10.801 1.00 9.24 10 GLY B N 1
ATOM 1410 C CA . GLY B 1 10 ? -6.588 33.033 11.784 1.00 10.18 10 GLY B CA 1
ATOM 1411 C C . GLY B 1 10 ? -7.219 32.542 13.077 1.00 10.39 10 GLY B C 1
ATOM 1412 O O . GLY B 1 10 ? -7.393 33.329 14.007 1.00 10.87 10 GLY B O 1
ATOM 1413 N N . VAL B 1 11 ? -7.580 31.259 13.120 1.00 10.31 11 VAL B N 1
ATOM 1414 C CA . VAL B 1 11 ? -8.186 30.667 14.313 1.00 9.89 11 VAL B CA 1
ATOM 1415 C C . VAL B 1 11 ? -7.344 29.462 14.759 1.00 10.35 11 VAL B C 1
ATOM 1416 O O . VAL B 1 11 ? -6.854 29.420 15.888 1.00 11.29 11 VAL B O 1
ATOM 1420 N N . VAL B 1 12 ? -7.156 28.501 13.857 1.00 10.15 12 VAL B N 1
ATOM 1421 C CA . VAL B 1 12 ? -6.338 27.323 14.138 1.00 10.13 12 VAL B CA 1
ATOM 1422 C C . VAL B 1 12 ? -4.892 27.615 13.796 1.00 10.59 12 VAL B C 1
ATOM 1423 O O . VAL B 1 12 ? -4.000 27.360 14.602 1.00 11.76 12 VAL B O 1
ATOM 1427 N N . ASN B 1 13 ? -4.672 28.161 12.599 1.00 10.87 13 ASN B N 1
ATOM 1428 C CA . ASN B 1 13 ? -3.318 28.484 12.142 1.00 10.37 13 ASN B CA 1
ATOM 1429 C C . ASN B 1 13 ? -3.175 29.964 11.783 1.00 10.57 13 ASN B C 1
ATOM 1430 O O . ASN B 1 13 ? -4.163 30.693 11.671 1.00 10.58 13 ASN B O 1
ATOM 1435 N N . GLN B 1 14 ? -1.938 30.409 11.605 1.00 11.18 14 GLN B N 1
ATOM 1436 C CA . GLN B 1 14 ? -1.705 31.804 11.252 1.00 11.31 14 GLN B CA 1
ATOM 1437 C C . GLN B 1 14 ? -2.323 32.148 9.907 1.00 13.40 14 GLN B C 1
ATOM 1438 O O . GLN B 1 14 ? -2.161 31.421 8.918 1.00 13.47 14 GLN B O 1
ATOM 1444 N N . ASP B 1 15 ? -3.001 33.289 9.857 1.00 14.55 15 ASP B N 1
ATOM 1445 C CA . ASP B 1 15 ? -3.472 33.819 8.590 1.00 15.52 15 ASP B CA 1
ATOM 1446 C C . ASP B 1 15 ? -2.250 34.315 7.811 1.00 15.22 15 ASP B C 1
ATOM 1447 O O . ASP B 1 15 ? -1.185 34.566 8.384 1.00 15.16 15 ASP B O 1
ATOM 1452 N N . SER B 1 16 ? -2.388 34.444 6.503 1.00 14.79 16 SER B N 1
ATOM 1453 C CA . SER B 1 16 ? -1.288 34.958 5.704 1.00 13.89 16 SER B CA 1
ATOM 1454 C C . SER B 1 16 ? -1.826 35.902 4.658 1.00 14.46 16 SER B C 1
ATOM 1455 O O . SER B 1 16 ? -2.788 35.587 3.969 1.00 14.85 16 SER B O 1
ATOM 1458 N N . ASP B 1 17 ? -1.205 37.071 4.533 1.00 14.23 17 ASP B N 1
ATOM 1459 C CA . ASP B 1 17 ? -1.587 37.998 3.480 1.00 14.91 17 ASP B CA 1
ATOM 1460 C C . ASP B 1 17 ? -1.394 37.372 2.097 1.00 16.15 17 ASP B C 1
ATOM 1461 O O . ASP B 1 17 ? -2.039 37.775 1.128 1.00 16.82 17 ASP B O 1
ATOM 1466 N N . ALA B 1 18 ? -0.510 36.388 2.010 1.00 13.66 18 ALA B N 1
ATOM 1467 C CA . ALA B 1 18 ? -0.153 35.788 0.726 1.00 15.01 18 ALA B CA 1
ATOM 1468 C C . ALA B 1 18 ? -0.836 34.448 0.460 1.00 14.14 18 ALA B C 1
ATOM 1469 O O . ALA B 1 18 ? -0.440 33.749 -0.466 1.00 12.48 18 ALA B O 1
ATOM 1471 N N . PHE B 1 19 ? -1.843 34.129 1.274 1.00 13.18 19 PHE B N 1
ATOM 1472 C CA . PHE B 1 19 ? -2.521 32.819 1.319 1.00 13.18 19 PHE B CA 1
ATOM 1473 C C . PHE B 1 19 ? -1.605 31.753 1.932 1.00 12.33 19 PHE B C 1
ATOM 1474 O O . PHE B 1 19 ? -0.372 31.856 1.869 1.00 11.88 19 PHE B O 1
ATOM 1482 N N . VAL B 1 20 ? -2.208 30.710 2.494 1.00 11.99 20 VAL B N 1
ATOM 1483 C CA . VAL B 1 20 ? -1.447 29.554 2.974 1.00 11.77 20 VAL B CA 1
ATOM 1484 C C . VAL B 1 20 ? -1.434 28.518 1.844 1.00 11.46 20 VAL B C 1
ATOM 1485 O O . VAL B 1 20 ? -2.463 27.897 1.534 1.00 10.68 20 VAL B O 1
ATOM 1489 N N . LYS B 1 21 ? -0.284 28.361 1.196 1.00 11.05 21 LYS B N 1
ATOM 1490 C CA . LYS B 1 21 ? -0.222 27.674 -0.088 1.00 10.55 21 LYS B CA 1
ATOM 1491 C C . LYS B 1 21 ? 0.539 26.364 -0.045 1.00 10.75 21 LYS B C 1
ATOM 1492 O O . LYS B 1 21 ? 0.683 25.704 -1.066 1.00 12.38 21 LYS B O 1
ATOM 1498 N N . SER B 1 22 ? 1.032 25.993 1.132 1.00 11.57 22 SER B N 1
ATOM 1499 C CA . SER B 1 22 ? 1.788 24.753 1.294 1.00 11.23 22 SER B CA 1
ATOM 1500 C C . SER B 1 22 ? 1.849 24.399 2.767 1.00 10.48 22 SER B C 1
ATOM 1501 O O . SER B 1 22 ? 1.620 25.257 3.628 1.00 10.12 22 SER B O 1
ATOM 1504 N N . PRO B 1 23 ? 2.170 23.133 3.080 1.00 10.78 23 PRO B N 1
ATOM 1505 C CA . PRO B 1 23 ? 2.326 22.787 4.493 1.00 10.83 23 PRO B CA 1
ATOM 1506 C C . PRO B 1 23 ? 3.352 23.676 5.220 1.00 11.20 23 PRO B C 1
ATOM 1507 O O . PRO B 1 23 ? 3.127 24.033 6.367 1.00 10.23 23 PRO B O 1
ATOM 1511 N N . ASP B 1 24 ? 4.450 24.041 4.584 1.00 11.65 24 ASP B N 1
ATOM 1512 C CA . ASP B 1 24 ? 5.400 24.915 5.275 1.00 12.49 24 ASP B CA 1
ATOM 1513 C C . ASP B 1 24 ? 4.799 26.261 5.679 1.00 14.61 24 ASP B C 1
ATOM 1514 O O . ASP B 1 24 ? 5.271 26.889 6.626 1.00 14.98 24 ASP B O 1
ATOM 1519 N N . GLU B 1 25 ? 3.790 26.726 4.943 1.00 10.73 25 GLU B N 1
ATOM 1520 C CA . GLU B 1 25 ? 3.137 27.997 5.259 1.00 11.96 25 GLU B CA 1
ATOM 1521 C C . GLU B 1 25 ? 2.020 27.845 6.284 1.00 12.19 25 GLU B C 1
ATOM 1522 O O . GLU B 1 25 ? 1.451 28.835 6.718 1.00 12.48 25 GLU B O 1
ATOM 1528 N N . TRP B 1 26 ? 1.698 26.601 6.638 1.00 10.12 26 TRP B N 1
ATOM 1529 C CA . TRP B 1 26 ? 0.713 26.317 7.679 1.00 11.93 26 TRP B CA 1
ATOM 1530 C C . TRP B 1 26 ? 1.420 26.232 9.033 1.00 12.23 26 TRP B C 1
ATOM 1531 O O . TRP B 1 26 ? 2.233 25.336 9.281 1.00 12.86 26 TRP B O 1
ATOM 1542 N N . ILE B 1 27 ? 1.124 27.191 9.899 1.00 12.38 27 ILE B N 1
ATOM 1543 C CA . ILE B 1 27 ? 1.764 27.281 11.198 1.00 13.23 27 ILE B CA 1
ATOM 1544 C C . ILE B 1 27 ? 0.694 27.459 12.266 1.00 11.88 27 ILE B C 1
ATOM 1545 O O . ILE B 1 27 ? -0.081 28.402 12.203 1.00 12.19 27 ILE B O 1
ATOM 1550 N N . ALA B 1 28 ? 0.649 26.553 13.239 1.00 12.00 28 ALA B N 1
ATOM 1551 C CA . ALA B 1 28 ? -0.365 26.617 14.290 1.00 12.47 28 ALA B CA 1
ATOM 1552 C C . ALA B 1 28 ? -0.233 27.881 15.141 1.00 11.45 28 ALA B C 1
ATOM 1553 O O . ALA B 1 28 ? 0.871 28.314 15.446 1.00 13.21 28 ALA B O 1
ATOM 1555 N N . LEU B 1 29 ? -1.361 28.482 15.507 1.00 11.40 29 LEU B N 1
ATOM 1556 C CA . LEU B 1 29 ? -1.355 29.586 16.469 1.00 12.58 29 LEU B CA 1
ATOM 1557 C C . LEU B 1 29 ? -1.098 29.033 17.877 1.00 13.97 29 LEU B C 1
ATOM 1558 O O . LEU B 1 29 ? -1.515 27.917 18.184 1.00 13.73 29 LEU B O 1
ATOM 1563 N N . PRO B 1 30 ? -0.421 29.810 18.735 1.00 14.44 30 PRO B N 1
ATOM 1564 C CA . PRO B 1 30 ? -0.179 29.358 20.117 1.00 16.53 30 PRO B CA 1
ATOM 1565 C C . PRO B 1 30 ? -1.458 28.919 20.821 1.00 16.62 30 PRO B C 1
ATOM 1566 O O . PRO B 1 30 ? -2.459 29.650 20.863 1.00 15.71 30 PRO B O 1
ATOM 1570 N N . GLY B 1 31 ? -1.424 27.700 21.349 1.00 14.24 31 GLY B N 1
ATOM 1571 C CA . GLY B 1 31 ? -2.540 27.162 22.094 1.00 15.50 31 GLY B CA 1
ATOM 1572 C C . GLY B 1 31 ? -3.689 26.591 21.286 1.00 14.26 31 GLY B C 1
ATOM 1573 O O . GLY B 1 31 ? -4.576 25.972 21.873 1.00 13.49 31 GLY B O 1
ATOM 1574 N N . SER B 1 32 ? -3.700 26.773 19.964 1.00 12.15 32 SER B N 1
ATOM 1575 C CA . SER B 1 32 ? -4.856 26.302 19.187 1.00 12.42 32 SER B CA 1
ATOM 1576 C C . SER B 1 32 ? -4.964 24.784 19.115 1.00 12.83 32 SER B C 1
ATOM 1577 O O . SER B 1 32 ? -6.052 24.221 19.270 1.00 12.35 32 SER B O 1
ATOM 1580 N N . LEU B 1 33 ? -3.844 24.110 18.867 1.00 12.61 33 LEU B N 1
ATOM 1581 C CA . LEU B 1 33 ? -3.902 22.664 18.728 1.00 13.22 33 LEU B CA 1
ATOM 1582 C C . LEU B 1 33 ? -4.239 22.053 20.079 1.00 13.66 33 LEU B C 1
ATOM 1583 O O . LEU B 1 33 ? -4.984 21.087 20.153 1.00 13.34 33 LEU B O 1
ATOM 1588 N N . GLN B 1 34 ? -3.696 22.620 21.150 1.00 13.87 34 GLN B N 1
ATOM 1589 C CA . GLN B 1 34 ? -4.035 22.109 22.479 1.00 16.21 34 GLN B CA 1
ATOM 1590 C C . GLN B 1 34 ? -5.512 22.340 22.811 1.00 14.05 34 GLN B C 1
ATOM 1591 O O . GLN B 1 34 ? -6.154 21.510 23.471 1.00 15.44 34 GLN B O 1
ATOM 1597 N N . ALA B 1 35 ? -6.056 23.461 22.346 1.00 12.20 35 ALA B N 1
ATOM 1598 C CA . ALA B 1 35 ? -7.467 23.759 22.568 1.00 12.81 35 ALA B CA 1
ATOM 1599 C C . ALA B 1 35 ? -8.357 22.693 21.910 1.00 12.93 35 ALA B C 1
ATOM 1600 O O . ALA B 1 35 ? -9.309 22.187 22.521 1.00 13.32 35 ALA B O 1
ATOM 1602 N N . ILE B 1 36 ? -8.031 22.329 20.672 1.00 12.54 36 ILE B N 1
ATOM 1603 C CA . ILE B 1 36 ? -8.794 21.301 19.974 1.00 11.27 36 ILE B CA 1
ATOM 1604 C C . ILE B 1 36 ? -8.664 19.977 20.731 1.00 13.38 36 ILE B C 1
ATOM 1605 O O . ILE B 1 36 ? -9.626 19.245 20.864 1.00 12.88 36 ILE B O 1
ATOM 1610 N N . ALA B 1 37 ? -7.472 19.684 21.233 1.00 12.46 37 ALA B N 1
ATOM 1611 C CA . ALA B 1 37 ? -7.258 18.445 21.972 1.00 15.51 37 ALA B CA 1
ATOM 1612 C C . ALA B 1 37 ? -8.100 18.421 23.245 1.00 15.80 37 ALA B C 1
ATOM 1613 O O . ALA B 1 37 ? -8.726 17.414 23.548 1.00 16.85 37 ALA B O 1
ATOM 1615 N N . ARG B 1 38 ? -8.129 19.533 23.977 1.00 14.95 38 ARG B N 1
ATOM 1616 C CA . ARG B 1 38 ? -8.957 19.625 25.181 1.00 16.36 38 ARG B CA 1
ATOM 1617 C C . ARG B 1 38 ? -10.428 19.380 24.862 1.00 16.74 38 ARG B C 1
ATOM 1618 O O . ARG B 1 38 ? -11.096 18.637 25.566 1.00 14.56 38 ARG B O 1
ATOM 1626 N N . LEU B 1 39 ? -10.930 20.003 23.798 1.00 14.64 39 LEU B N 1
ATOM 1627 C CA . LEU B 1 39 ? -12.329 19.820 23.424 1.00 15.56 39 LEU B CA 1
ATOM 1628 C C . LEU B 1 39 ? -12.605 18.372 23.013 1.00 15.53 39 LEU B C 1
ATOM 1629 O O . LEU B 1 39 ? -13.649 17.808 23.359 1.00 15.78 39 LEU B O 1
ATOM 1634 N N . THR B 1 40 ? -11.671 17.774 22.269 1.00 15.12 40 THR B N 1
ATOM 1635 C CA . THR B 1 40 ? -11.807 16.381 21.858 1.00 14.96 40 THR B CA 1
ATOM 1636 C C . THR B 1 40 ? -11.861 15.468 23.083 1.00 16.33 40 THR B C 1
ATOM 1637 O O . THR B 1 40 ? -12.687 14.560 23.143 1.00 17.11 40 THR B O 1
ATOM 1641 N N . GLN B 1 41 ? -10.999 15.730 24.056 1.00 16.61 41 GLN B N 1
ATOM 1642 C CA . GLN B 1 41 ? -10.935 14.922 25.279 1.00 18.32 41 GLN B CA 1
ATOM 1643 C C . GLN B 1 41 ? -12.220 15.050 26.116 1.00 19.77 41 GLN B C 1
ATOM 1644 O O . GLN B 1 41 ? -12.585 14.136 26.868 1.00 21.11 41 GLN B O 1
ATOM 1650 N N . ALA B 1 42 ? -12.913 16.176 25.965 1.00 18.06 42 ALA B N 1
ATOM 1651 C CA . ALA B 1 42 ? -14.167 16.436 26.674 1.00 18.27 42 ALA B CA 1
ATOM 1652 C C . ALA B 1 42 ? -15.375 16.048 25.819 1.00 17.64 42 ALA B C 1
ATOM 1653 O O . ALA B 1 42 ? -16.505 16.488 26.071 1.00 18.21 42 ALA B O 1
ATOM 1655 N N . ASP B 1 43 ? -15.118 15.243 24.792 1.00 17.93 43 ASP B N 1
ATOM 1656 C CA . ASP B 1 43 ? -16.164 14.690 23.924 1.00 17.85 43 ASP B CA 1
ATOM 1657 C C . ASP B 1 43 ? -16.903 15.715 23.059 1.00 17.81 43 ASP B C 1
ATOM 1658 O O . ASP B 1 43 ? -18.077 15.548 22.746 1.00 17.67 43 ASP B O 1
ATOM 1663 N N . TRP B 1 44 ? -16.208 16.775 22.661 1.00 16.50 44 TRP B N 1
ATOM 1664 C CA . TRP B 1 44 ? -16.733 17.650 21.610 1.00 15.19 44 TRP B CA 1
ATOM 1665 C C . TRP B 1 44 ? -16.382 17.107 20.235 1.00 14.08 44 TRP B C 1
ATOM 1666 O O . TRP B 1 44 ? -15.324 16.507 20.047 1.00 16.85 44 TRP B O 1
ATOM 1677 N N . THR B 1 45 ? -17.262 17.353 19.274 1.00 12.95 45 THR B N 1
ATOM 1678 C CA . THR B 1 45 ? -17.005 17.064 17.877 1.00 13.68 45 THR B CA 1
ATOM 1679 C C . THR B 1 45 ? -16.563 18.375 17.233 1.00 12.22 45 THR B C 1
ATOM 1680 O O . THR B 1 45 ? -17.309 19.348 17.246 1.00 12.43 45 THR B O 1
ATOM 1684 N N . VAL B 1 46 ? -15.349 18.394 16.688 1.00 12.17 46 VAL B N 1
ATOM 1685 C CA . VAL B 1 46 ? -14.757 19.626 16.159 1.00 11.28 46 VAL B CA 1
ATOM 1686 C C . VAL B 1 46 ? -14.735 19.570 14.633 1.00 10.95 46 VAL B C 1
ATOM 1687 O O . VAL B 1 46 ? -14.158 18.658 14.043 1.00 12.53 46 VAL B O 1
ATOM 1691 N N . VAL B 1 47 ? -15.356 20.556 13.992 1.00 9.39 47 VAL B N 1
ATOM 1692 C CA . VAL B 1 47 ? -15.506 20.547 12.555 1.00 9.71 47 VAL B CA 1
ATOM 1693 C C . VAL B 1 47 ? -14.968 21.874 12.009 1.00 11.66 47 VAL B C 1
ATOM 1694 O O . VAL B 1 47 ? -15.198 22.917 12.613 1.00 11.92 47 VAL B O 1
ATOM 1698 N N . LEU B 1 48 ? -14.242 21.834 10.893 1.00 10.38 48 LEU B N 1
ATOM 1699 C CA . LEU B 1 48 ? -13.807 23.079 10.245 1.00 11.04 48 LEU B CA 1
ATOM 1700 C C . LEU B 1 48 ? -14.758 23.520 9.146 1.00 12.10 48 LEU B C 1
ATOM 1701 O O . LEU B 1 48 ? -15.356 22.700 8.460 1.00 10.68 48 LEU B O 1
ATOM 1706 N N . ALA B 1 49 ? -14.877 24.836 8.979 1.00 12.31 49 ALA B N 1
ATOM 1707 C CA . ALA B 1 49 ? -15.598 25.436 7.864 1.00 11.03 49 ALA B CA 1
ATOM 1708 C C . ALA B 1 49 ? -14.650 26.529 7.389 1.00 10.75 49 ALA B C 1
ATOM 1709 O O . ALA B 1 49 ? -14.408 27.486 8.120 1.00 11.32 49 ALA B O 1
ATOM 1711 N N . THR B 1 50 ? -14.099 26.366 6.192 1.00 9.49 50 THR B N 1
ATOM 1712 C CA . THR B 1 50 ? -13.024 27.258 5.740 1.00 11.12 50 THR B CA 1
ATOM 1713 C C . THR B 1 50 ? -13.157 27.688 4.279 1.00 11.37 50 THR B C 1
ATOM 1714 O O . THR B 1 50 ? -13.382 26.850 3.395 1.00 10.66 50 THR B O 1
ATOM 1718 N N . ASN B 1 51 ? -13.018 28.992 4.035 1.00 11.01 51 ASN B N 1
ATOM 1719 C CA . ASN B 1 51 ? -12.902 29.508 2.663 1.00 12.35 51 ASN B CA 1
ATOM 1720 C C . ASN B 1 51 ? -11.508 29.210 2.128 1.00 13.74 51 ASN B C 1
ATOM 1721 O O . ASN B 1 51 ? -10.514 29.606 2.750 1.00 12.21 51 ASN B O 1
ATOM 1726 N N . GLN B 1 52 ? -11.419 28.531 0.980 1.00 12.47 52 GLN B N 1
ATOM 1727 C CA . GLN B 1 52 ? -10.120 28.197 0.372 1.00 13.28 52 GLN B CA 1
ATOM 1728 C C . GLN B 1 52 ? -10.076 28.608 -1.104 1.00 12.86 52 GLN B C 1
ATOM 1729 O O . GLN B 1 52 ? -9.915 27.773 -1.992 1.00 11.06 52 GLN B O 1
ATOM 1735 N N . SER B 1 53 ? -10.205 29.910 -1.353 1.00 13.74 53 SER B N 1
ATOM 1736 C CA . SER B 1 53 ? -10.230 30.389 -2.733 1.00 13.81 53 SER B CA 1
ATOM 1737 C C . SER B 1 53 ? -8.899 30.182 -3.453 1.00 12.85 53 SER B C 1
ATOM 1738 O O . SER B 1 53 ? -8.816 30.374 -4.663 1.00 13.26 53 SER B O 1
ATOM 1741 N N . GLY B 1 54 ? -7.865 29.803 -2.711 1.00 12.25 54 GLY B N 1
ATOM 1742 C CA . GLY B 1 54 ? -6.571 29.490 -3.299 1.00 13.21 54 GLY B CA 1
ATOM 1743 C C . GLY B 1 54 ? -6.710 28.435 -4.386 1.00 13.63 54 GLY B C 1
ATOM 1744 O O . GLY B 1 54 ? -5.966 28.424 -5.367 1.00 13.15 54 GLY B O 1
ATOM 1745 N N . LEU B 1 55 ? -7.671 27.531 -4.219 1.00 12.81 55 LEU B N 1
ATOM 1746 C CA . LEU B 1 55 ? -7.916 26.535 -5.247 1.00 13.25 55 LEU B CA 1
ATOM 1747 C C . LEU B 1 55 ? -8.400 27.165 -6.555 1.00 13.70 55 LEU B C 1
ATOM 1748 O O . LEU B 1 55 ? -7.847 26.910 -7.622 1.00 14.99 55 LEU B O 1
ATOM 1753 N N . ALA B 1 56 ? -9.436 27.985 -6.465 1.00 13.86 56 ALA B N 1
ATOM 1754 C CA . ALA B 1 56 ? -9.977 28.662 -7.641 1.00 15.96 56 ALA B CA 1
ATOM 1755 C C . ALA B 1 56 ? -8.934 29.548 -8.295 1.00 17.22 56 ALA B C 1
ATOM 1756 O O . ALA B 1 56 ? -8.903 29.686 -9.521 1.00 16.86 56 ALA B O 1
ATOM 1758 N N . ARG B 1 57 ? -8.065 30.129 -7.476 1.00 14.47 57 ARG B N 1
ATOM 1759 C CA . ARG B 1 57 ? -7.067 31.086 -7.970 1.00 14.75 57 ARG B CA 1
ATOM 1760 C C . ARG B 1 57 ? -5.843 30.384 -8.538 1.00 16.31 57 ARG B C 1
ATOM 1761 O O . ARG B 1 57 ? -4.921 31.030 -9.051 1.00 17.45 57 ARG B O 1
ATOM 1769 N N . GLY B 1 58 ? -5.826 29.061 -8.419 1.00 14.94 58 GLY B N 1
ATOM 1770 C CA . GLY B 1 58 ? -4.744 28.260 -8.949 1.00 16.36 58 GLY B CA 1
ATOM 1771 C C . GLY B 1 58 ? -3.436 28.436 -8.191 1.00 14.39 58 GLY B C 1
ATOM 1772 O O . GLY B 1 58 ? -2.362 28.240 -8.761 1.00 16.28 58 GLY B O 1
ATOM 1773 N N . LEU B 1 59 ? -3.520 28.778 -6.907 1.00 11.32 59 LEU B N 1
ATOM 1774 C CA . LEU B 1 59 ? -2.314 28.946 -6.096 1.00 12.21 59 LEU B CA 1
ATOM 1775 C C . LEU B 1 59 ? -1.747 27.606 -5.644 1.00 13.44 59 LEU B C 1
ATOM 1776 O O . LEU B 1 59 ? -0.558 27.481 -5.354 1.00 14.72 59 LEU B O 1
ATOM 1781 N N . PHE B 1 60 ? -2.617 26.610 -5.556 1.00 13.09 60 PHE B N 1
ATOM 1782 C CA . PHE B 1 60 ? -2.214 25.267 -5.143 1.00 13.52 60 PHE B CA 1
ATOM 1783 C C . PHE B 1 60 ? -3.303 24.312 -5.559 1.00 13.18 60 PHE B C 1
ATOM 1784 O O . PHE B 1 60 ? -4.411 24.749 -5.879 1.00 12.41 60 PHE B O 1
ATOM 1792 N N . ASP B 1 61 ? -3.000 23.017 -5.544 1.00 13.44 61 ASP B N 1
ATOM 1793 C CA . ASP B 1 61 ? -3.983 22.030 -5.991 1.00 14.06 61 ASP B CA 1
ATOM 1794 C C . ASP B 1 61 ? -4.578 21.260 -4.823 1.00 13.45 61 ASP B C 1
ATOM 1795 O O . ASP B 1 61 ? -4.228 21.499 -3.673 1.00 12.63 61 ASP B O 1
ATOM 1800 N N . THR B 1 62 ? -5.513 20.361 -5.116 1.00 13.70 62 THR B N 1
ATOM 1801 C CA . THR B 1 62 ? -6.187 19.645 -4.046 1.00 13.38 62 THR B CA 1
ATOM 1802 C C . THR B 1 62 ? -5.227 18.759 -3.245 1.00 12.64 62 THR B C 1
ATOM 1803 O O . THR B 1 62 ? -5.384 18.623 -2.025 1.00 12.31 62 THR B O 1
ATOM 1807 N N . ALA B 1 63 ? -4.244 18.157 -3.904 1.00 11.88 63 ALA B N 1
ATOM 1808 C CA . ALA B 1 63 ? -3.272 17.349 -3.172 1.00 13.26 63 ALA B CA 1
ATOM 1809 C C . ALA B 1 63 ? -2.512 18.196 -2.163 1.00 12.36 63 ALA B C 1
ATOM 1810 O O . ALA B 1 63 ? -2.213 17.741 -1.059 1.00 11.42 63 ALA B O 1
ATOM 1812 N N . THR B 1 64 ? -2.183 19.424 -2.545 1.00 11.33 64 THR B N 1
ATOM 1813 C CA . THR B 1 64 ? -1.451 20.287 -1.626 1.00 11.57 64 THR B CA 1
ATOM 1814 C C . THR B 1 64 ? -2.326 20.674 -0.437 1.00 11.02 64 THR B C 1
ATOM 1815 O O . THR B 1 64 ? -1.864 20.705 0.692 1.00 10.59 64 THR B O 1
ATOM 1819 N N . LEU B 1 65 ? -3.595 20.980 -0.687 1.00 9.78 65 LEU B N 1
ATOM 1820 C CA . LEU B 1 65 ? -4.502 21.313 0.416 1.00 10.10 65 LEU B CA 1
ATOM 1821 C C . LEU B 1 65 ? -4.666 20.116 1.349 1.00 10.32 65 LEU B C 1
ATOM 1822 O O . LEU B 1 65 ? -4.712 20.268 2.567 1.00 10.65 65 LEU B O 1
ATOM 1827 N N . ASN B 1 66 ? -4.778 18.928 0.767 1.00 11.12 66 ASN B N 1
ATOM 1828 C CA . ASN B 1 66 ? -4.817 17.707 1.553 1.00 11.72 66 ASN B CA 1
ATOM 1829 C C . ASN B 1 66 ? -3.586 17.555 2.445 1.00 12.32 66 ASN B C 1
ATOM 1830 O O . ASN B 1 66 ? -3.691 17.138 3.610 1.00 11.55 66 ASN B O 1
ATOM 1835 N N . ALA B 1 67 ? -2.417 17.857 1.886 1.00 10.97 67 ALA B N 1
ATOM 1836 C CA . ALA B 1 67 ? -1.167 17.762 2.632 1.00 11.31 67 ALA B CA 1
ATOM 1837 C C . ALA B 1 67 ? -1.131 18.793 3.767 1.00 11.19 67 ALA B C 1
ATOM 1838 O O . ALA B 1 67 ? -0.615 18.513 4.855 1.00 10.96 67 ALA B O 1
ATOM 1840 N N . ILE B 1 68 ? -1.666 19.984 3.512 1.00 10.40 68 ILE B N 1
ATOM 1841 C CA . ILE B 1 68 ? -1.778 20.985 4.568 1.00 10.36 68 ILE B CA 1
ATOM 1842 C C . ILE B 1 68 ? -2.638 20.445 5.722 1.00 11.33 68 ILE B C 1
ATOM 1843 O O . ILE B 1 68 ? -2.238 20.461 6.888 1.00 11.67 68 ILE B O 1
ATOM 1848 N N . HIS B 1 69 ? -3.814 19.928 5.391 1.00 10.09 69 HIS B N 1
ATOM 1849 C CA . HIS B 1 69 ? -4.686 19.394 6.431 1.00 10.41 69 HIS B CA 1
ATOM 1850 C C . HIS B 1 69 ? -4.074 18.180 7.146 1.00 10.39 69 HIS B C 1
ATOM 1851 O O . HIS B 1 69 ? -4.230 18.023 8.356 1.00 11.52 69 HIS B O 1
ATOM 1858 N N . ASP B 1 70 ? -3.322 17.363 6.416 1.00 10.91 70 ASP B N 1
ATOM 1859 C CA . ASP B 1 70 ? -2.672 16.221 7.052 1.00 12.25 70 ASP B CA 1
ATOM 1860 C C . ASP B 1 70 ? -1.634 16.665 8.078 1.00 13.16 70 ASP B C 1
ATOM 1861 O O . ASP B 1 70 ? -1.496 16.045 9.132 1.00 12.60 70 ASP B O 1
ATOM 1866 N N . LYS B 1 71 ? -0.926 17.746 7.782 1.00 10.65 71 LYS B N 1
ATOM 1867 C CA . LYS B 1 71 ? -0.006 18.321 8.751 1.00 11.89 71 LYS B CA 1
ATOM 1868 C C . LYS B 1 71 ? -0.760 18.631 10.047 1.00 12.34 71 LYS B C 1
ATOM 1869 O O . LYS B 1 71 ? -0.312 18.289 11.134 1.00 11.97 71 LYS B O 1
ATOM 1883 N N . HIS B 1 73 ? -3.698 17.304 11.016 1.00 12.12 73 HIS B N 1
ATOM 1884 C CA . HIS B 1 73 ? -4.184 16.060 11.616 1.00 13.20 73 HIS B CA 1
ATOM 1885 C C . HIS B 1 73 ? -3.103 15.380 12.440 1.00 13.34 73 HIS B C 1
ATOM 1886 O O . HIS B 1 73 ? -3.373 14.905 13.549 1.00 13.22 73 HIS B O 1
ATOM 1893 N N . ARG B 1 74 ? -1.883 15.351 11.903 1.00 13.00 74 ARG B N 1
ATOM 1894 C CA . ARG B 1 74 ? -0.766 14.684 12.580 1.00 14.74 74 ARG B CA 1
ATOM 1895 C C . ARG B 1 74 ? -0.378 15.434 13.844 1.00 15.28 74 ARG B C 1
ATOM 1896 O O . ARG B 1 74 ? -0.174 14.819 14.893 1.00 16.16 74 ARG B O 1
ATOM 1904 N N . ALA B 1 75 ? -0.309 16.757 13.742 1.00 13.78 75 ALA B N 1
ATOM 1905 C CA . ALA B 1 75 ? 0.036 17.602 14.876 1.00 15.47 75 ALA B CA 1
ATOM 1906 C C . ALA B 1 75 ? -0.987 17.413 15.992 1.00 15.18 75 ALA B C 1
ATOM 1907 O O . ALA B 1 75 ? -0.629 17.304 17.161 1.00 15.07 75 ALA B O 1
ATOM 1909 N N . LEU B 1 76 ? -2.260 17.349 15.617 1.00 14.14 76 LEU B N 1
ATOM 1910 C CA . LEU B 1 76 ? -3.321 17.130 16.592 1.00 14.31 76 LEU B CA 1
ATOM 1911 C C . LEU B 1 76 ? -3.245 15.750 17.240 1.00 15.07 76 LEU B C 1
ATOM 1912 O O . LEU B 1 76 ? -3.488 15.598 18.443 1.00 15.82 76 LEU B O 1
ATOM 1917 N N . ALA B 1 77 ? -2.914 14.744 16.441 1.00 14.09 77 ALA B N 1
ATOM 1918 C CA . ALA B 1 77 ? -2.902 13.370 16.923 1.00 16.91 77 ALA B CA 1
ATOM 1919 C C . ALA B 1 77 ? -1.895 13.222 18.052 1.00 17.68 77 ALA B C 1
ATOM 1920 O O . ALA B 1 77 ? -2.081 12.431 18.973 1.00 20.24 77 ALA B O 1
ATOM 1922 N N . GLN B 1 78 ? -0.826 13.998 17.978 1.00 19.38 78 GLN B N 1
ATOM 1923 C CA . GLN B 1 78 ? 0.214 13.928 18.984 1.00 21.08 78 GLN B CA 1
ATOM 1924 C C . GLN B 1 78 ? -0.321 14.290 20.372 1.00 23.97 78 GLN B C 1
ATOM 1925 O O . GLN B 1 78 ? 0.267 13.907 21.384 1.00 24.52 78 GLN B O 1
ATOM 1939 N N . GLY B 1 80 ? -3.848 13.882 21.103 1.00 20.00 80 GLY B N 1
ATOM 1940 C CA . GLY B 1 80 ? -5.146 13.248 21.253 1.00 20.72 80 GLY B CA 1
ATOM 1941 C C . GLY B 1 80 ? -6.288 14.093 20.711 1.00 20.47 80 GLY B C 1
ATOM 1942 O O . GLY B 1 80 ? -7.452 13.829 21.008 1.00 22.45 80 GLY B O 1
ATOM 1943 N N . GLY B 1 81 ? -5.957 15.109 19.915 1.00 17.96 81 GLY B N 1
ATOM 1944 C CA . GLY B 1 81 ? -6.969 15.942 19.290 1.00 16.98 81 GLY B CA 1
ATOM 1945 C C . GLY B 1 81 ? -7.411 15.420 17.934 1.00 15.40 81 GLY B C 1
ATOM 1946 O O . GLY B 1 81 ? -6.638 14.769 17.232 1.00 14.62 81 GLY B O 1
ATOM 1947 N N . VAL B 1 82 ? -8.658 15.700 17.568 1.00 13.97 82 VAL B N 1
ATOM 1948 C CA . VAL B 1 82 ? -9.171 15.296 16.277 1.00 15.06 82 VAL B CA 1
ATOM 1949 C C . VAL B 1 82 ? -10.090 16.355 15.694 1.00 14.97 82 VAL B C 1
ATOM 1950 O O . VAL B 1 82 ? -10.935 16.911 16.394 1.00 15.28 82 VAL B O 1
ATOM 1954 N N . VAL B 1 83 ? -9.925 16.608 14.399 1.00 13.88 83 VAL B N 1
ATOM 1955 C CA . VAL B 1 83 ? -10.915 17.340 13.637 1.00 14.07 83 VAL B CA 1
ATOM 1956 C C . VAL B 1 83 ? -11.765 16.314 12.897 1.00 14.45 83 VAL B C 1
ATOM 1957 O O . VAL B 1 83 ? -11.250 15.553 12.077 1.00 14.48 83 VAL B O 1
ATOM 1961 N N . ASP B 1 84 ? -13.060 16.278 13.203 1.00 13.73 84 ASP B N 1
ATOM 1962 C CA . ASP B 1 84 ? -13.940 15.218 12.707 1.00 14.94 84 ASP B CA 1
ATOM 1963 C C . ASP B 1 84 ? -14.246 15.327 11.221 1.00 15.39 84 ASP B C 1
ATOM 1964 O O . ASP B 1 84 ? -14.451 14.317 10.541 1.00 15.19 84 ASP B O 1
ATOM 1969 N N . ALA B 1 85 ? -14.316 16.554 10.722 1.00 12.36 85 ALA B N 1
ATOM 1970 C CA . ALA B 1 85 ? -14.615 16.783 9.320 1.00 11.69 85 ALA B CA 1
ATOM 1971 C C . ALA B 1 85 ? -14.167 18.175 8.940 1.00 11.68 85 ALA B C 1
ATOM 1972 O O . ALA B 1 85 ? -14.105 19.052 9.787 1.00 11.48 85 ALA B O 1
ATOM 1974 N N . ILE B 1 86 ? -13.886 18.349 7.655 1.00 13.19 86 ILE B N 1
ATOM 1975 C CA . ILE B 1 86 ? -13.508 19.640 7.108 1.00 13.01 86 ILE B CA 1
ATOM 1976 C C . ILE B 1 86 ? -14.461 19.999 5.972 1.00 13.97 86 ILE B C 1
ATOM 1977 O O . ILE B 1 86 ? -14.548 19.288 4.957 1.00 15.20 86 ILE B O 1
ATOM 1982 N N . PHE B 1 87 ? -15.178 21.099 6.147 1.00 10.69 87 PHE B N 1
ATOM 1983 C CA . PHE B 1 87 ? -16.026 21.628 5.093 1.00 11.71 87 PHE B CA 1
ATOM 1984 C C . PHE B 1 87 ? -15.280 22.809 4.496 1.00 11.93 87 PHE B C 1
ATOM 1985 O O . PHE B 1 87 ? -14.701 23.614 5.229 1.00 11.06 87 PHE B O 1
ATOM 2001 N N . CYS B 1 89 ? -14.830 25.693 0.972 1.00 13.53 89 CYS B N 1
ATOM 2002 C CA . CYS B 1 89 ? -15.264 26.316 -0.271 1.00 13.52 89 CYS B CA 1
ATOM 2003 C C . CYS B 1 89 ? -14.029 26.569 -1.100 1.00 13.67 89 CYS B C 1
ATOM 2004 O O . CYS B 1 89 ? -13.157 27.304 -0.661 1.00 13.25 89 CYS B O 1
ATOM 2007 N N . PRO B 1 90 ? -13.956 25.961 -2.290 1.00 14.30 90 PRO B N 1
ATOM 2008 C CA . PRO B 1 90 ? -12.785 26.082 -3.167 1.00 14.02 90 PRO B CA 1
ATOM 2009 C C . PRO B 1 90 ? -12.950 27.217 -4.166 1.00 15.52 90 PRO B C 1
ATOM 2010 O O . PRO B 1 90 ? -12.074 27.439 -5.011 1.00 16.74 90 PRO B O 1
ATOM 2014 N N . HIS B 1 91 ? -14.067 27.930 -4.073 1.00 14.63 91 HIS B N 1
ATOM 2015 C CA . HIS B 1 91 ? -14.433 28.891 -5.111 1.00 15.53 91 HIS B CA 1
ATOM 2016 C C . HIS B 1 91 ? -13.787 30.267 -4.973 1.00 15.21 91 HIS B C 1
ATOM 2017 O O . HIS B 1 91 ? -13.345 30.663 -3.900 1.00 16.25 91 HIS B O 1
ATOM 2024 N N . GLY B 1 92 ? -13.778 31.010 -6.071 1.00 17.78 92 GLY B N 1
ATOM 2025 C CA . GLY B 1 92 ? -13.329 32.387 -6.033 1.00 19.58 92 GLY B CA 1
ATOM 2026 C C . GLY B 1 92 ? -14.472 33.328 -5.730 1.00 18.84 92 GLY B C 1
ATOM 2027 O O . GLY B 1 92 ? -15.646 32.944 -5.812 1.00 17.11 92 GLY B O 1
ATOM 2028 N N . PRO B 1 93 ? -14.146 34.577 -5.397 1.00 19.54 93 PRO B N 1
ATOM 2029 C CA . PRO B 1 93 ? -15.141 35.575 -5.007 1.00 21.41 93 PRO B CA 1
ATOM 2030 C C . PRO B 1 93 ? -16.200 35.835 -6.078 1.00 19.98 93 PRO B C 1
ATOM 2031 O O . PRO B 1 93 ? -17.306 36.257 -5.737 1.00 22.76 93 PRO B O 1
ATOM 2035 N N . ASP B 1 94 ? -15.882 35.607 -7.346 1.00 20.34 94 ASP B N 1
ATOM 2036 C CA . ASP B 1 94 ? -16.834 35.944 -8.407 1.00 23.12 94 ASP B CA 1
ATOM 2037 C C . ASP B 1 94 ? -17.563 34.744 -9.010 1.00 22.24 94 ASP B C 1
ATOM 2038 O O . ASP B 1 94 ? -18.286 34.891 -10.002 1.00 21.44 94 ASP B O 1
ATOM 2043 N N . ASP B 1 95 ? -17.402 33.572 -8.394 1.00 19.71 95 ASP B N 1
ATOM 2044 C CA . ASP B 1 95 ? -17.910 32.320 -8.961 1.00 20.66 95 ASP B CA 1
ATOM 2045 C C . ASP B 1 95 ? -19.397 32.095 -8.700 1.00 18.42 95 ASP B C 1
ATOM 2046 O O . ASP B 1 95 ? -20.028 31.234 -9.329 1.00 20.24 95 ASP B O 1
ATOM 2051 N N . GLY B 1 96 ? -19.949 32.849 -7.760 1.00 19.79 96 GLY B N 1
ATOM 2052 C CA . GLY B 1 96 ? -21.367 32.783 -7.473 1.00 20.02 96 GLY B CA 1
ATOM 2053 C C . GLY B 1 96 ? -21.813 31.492 -6.810 1.00 20.74 96 GLY B C 1
ATOM 2054 O O . GLY B 1 96 ? -22.961 31.074 -6.968 1.00 19.75 96 GLY B O 1
ATOM 2055 N N . CYS B 1 97 ? -20.909 30.855 -6.072 1.00 16.90 97 CYS B N 1
ATOM 2056 C CA . CYS B 1 97 ? -21.252 29.654 -5.311 1.00 18.21 97 CYS B CA 1
ATOM 2057 C C . CYS B 1 97 ? -22.124 29.975 -4.094 1.00 16.94 97 CYS B C 1
ATOM 2058 O O . CYS B 1 97 ? -22.329 31.147 -3.741 1.00 16.52 97 CYS B O 1
ATOM 2061 N N . ALA B 1 98 ? -22.644 28.932 -3.450 1.00 15.96 98 ALA B N 1
ATOM 2062 C CA . ALA B 1 98 ? -23.496 29.133 -2.281 1.00 15.32 98 ALA B CA 1
ATOM 2063 C C . ALA B 1 98 ? -22.753 28.835 -0.987 1.00 14.04 98 ALA B C 1
ATOM 2064 O O . ALA B 1 98 ? -23.315 28.975 0.103 1.00 15.65 98 ALA B O 1
ATOM 2066 N N . CYS B 1 99 ? -21.486 28.426 -1.106 1.00 15.12 99 CYS B N 1
ATOM 2067 C CA . CYS B 1 99 ? -20.702 28.016 0.062 1.00 13.83 99 CYS B CA 1
ATOM 2068 C C . CYS B 1 99 ? -19.630 29.015 0.524 1.00 12.62 99 CYS B C 1
ATOM 2069 O O . CYS B 1 99 ? -19.064 28.842 1.602 1.00 13.50 99 CYS B O 1
ATOM 2072 N N . ARG B 1 100 ? -19.374 30.060 -0.251 1.00 11.90 100 ARG B N 1
ATOM 2073 C CA . ARG B 1 100 ? -18.349 31.028 0.159 1.00 11.29 100 ARG B CA 1
ATOM 2074 C C . ARG B 1 100 ? -18.887 31.963 1.242 1.00 12.21 100 ARG B C 1
ATOM 2075 O O . ARG B 1 100 ? -19.859 32.698 1.015 1.00 13.78 100 ARG B O 1
ATOM 2083 N N . LYS B 1 101 ? -18.278 31.955 2.427 1.00 11.92 101 LYS B N 1
ATOM 2084 C CA . LYS B 1 101 ? -18.732 32.887 3.476 1.00 12.08 101 LYS B CA 1
ATOM 2085 C C . LYS B 1 101 ? -18.604 34.311 2.924 1.00 13.77 101 LYS B C 1
ATOM 2086 O O . LYS B 1 101 ? -17.645 34.595 2.224 1.00 13.44 101 LYS B O 1
ATOM 2092 N N . PRO B 1 102 ? -19.526 35.218 3.286 1.00 12.47 102 PRO B N 1
ATOM 2093 C CA . PRO B 1 102 ? -20.502 35.138 4.387 1.00 11.98 102 PRO B CA 1
ATOM 2094 C C . PRO B 1 102 ? -21.796 34.376 4.109 1.00 13.36 102 PRO B C 1
ATOM 2095 O O . PRO B 1 102 ? -22.666 34.379 4.995 1.00 12.59 102 PRO B O 1
ATOM 2099 N N . LEU B 1 103 ? -21.933 33.748 2.945 1.00 11.83 103 LEU B N 1
ATOM 2100 C CA . LEU B 1 103 ? -23.098 32.874 2.716 1.00 12.96 103 LEU B CA 1
ATOM 2101 C C . LEU B 1 103 ? -23.052 31.710 3.705 1.00 12.84 103 LEU B C 1
ATOM 2102 O O . LEU B 1 103 ? -21.972 31.251 4.070 1.00 12.66 103 LEU B O 1
ATOM 2107 N N . PRO B 1 104 ? -24.224 31.221 4.135 1.00 13.23 104 PRO B N 1
ATOM 2108 C CA . PRO B 1 104 ? -24.310 30.204 5.194 1.00 12.36 104 PRO B CA 1
ATOM 2109 C C . PRO B 1 104 ? -24.181 28.759 4.698 1.00 11.88 104 PRO B C 1
ATOM 2110 O O . PRO B 1 104 ? -24.309 27.844 5.505 1.00 12.75 104 PRO B O 1
ATOM 2114 N N . GLY B 1 105 ? -23.918 28.558 3.409 1.00 12.64 105 GLY B N 1
ATOM 2115 C CA . GLY B 1 105 ? -23.924 27.233 2.821 1.00 12.47 105 GLY B CA 1
ATOM 2116 C C . GLY B 1 105 ? -23.167 26.147 3.568 1.00 12.44 105 GLY B C 1
ATOM 2117 O O . GLY B 1 105 ? -23.707 25.055 3.780 1.00 11.19 105 GLY B O 1
ATOM 2126 N N . TYR B 1 107 ? -22.242 26.049 6.687 1.00 10.10 107 TYR B N 1
ATOM 2127 C CA . TYR B 1 107 ? -22.781 25.854 8.023 1.00 10.56 107 TYR B CA 1
ATOM 2128 C C . TYR B 1 107 ? -24.057 25.042 7.893 1.00 11.70 107 TYR B C 1
ATOM 2129 O O . TYR B 1 107 ? -24.318 24.155 8.709 1.00 11.04 107 TYR B O 1
ATOM 2138 N N . ARG B 1 108 ? -24.838 25.331 6.859 1.00 10.80 108 ARG B N 1
ATOM 2139 C CA . ARG B 1 108 ? -25.991 24.488 6.553 1.00 11.74 108 ARG B CA 1
ATOM 2140 C C . ARG B 1 108 ? -25.600 23.054 6.198 1.00 12.78 108 ARG B C 1
ATOM 2141 O O . ARG B 1 108 ? -26.315 22.108 6.554 1.00 13.01 108 ARG B O 1
ATOM 2149 N N . ASP B 1 109 ? -24.489 22.876 5.491 1.00 11.91 109 ASP B N 1
ATOM 2150 C CA . ASP B 1 109 ? -24.035 21.535 5.137 1.00 13.33 109 ASP B CA 1
ATOM 2151 C C . ASP B 1 109 ? -23.628 20.768 6.399 1.00 12.85 109 ASP B C 1
ATOM 2152 O O . ASP B 1 109 ? -23.824 19.559 6.501 1.00 13.28 109 ASP B O 1
ATOM 2157 N N . ILE B 1 110 ? -23.023 21.470 7.349 1.00 11.32 110 ILE B N 1
ATOM 2158 C CA . ILE B 1 110 ? -22.627 20.854 8.615 1.00 11.15 110 ILE B CA 1
ATOM 2159 C C . ILE B 1 110 ? -23.869 20.409 9.394 1.00 11.54 110 ILE B C 1
ATOM 2160 O O . ILE B 1 110 ? -23.913 19.277 9.902 1.00 12.60 110 ILE B O 1
ATOM 2165 N N . ALA B 1 111 ? -24.873 21.287 9.475 1.00 12.42 111 ALA B N 1
ATOM 2166 C CA . ALA B 1 111 ? -26.138 20.959 10.144 1.00 14.57 111 ALA B CA 1
ATOM 2167 C C . ALA B 1 111 ? -26.765 19.703 9.543 1.00 14.19 111 ALA B C 1
ATOM 2168 O O . ALA B 1 111 ? -27.277 18.840 10.270 1.00 14.88 111 ALA B O 1
ATOM 2170 N N . ARG B 1 112 ? -26.712 19.616 8.218 1.00 13.14 112 ARG B N 1
ATOM 2171 C CA . ARG B 1 112 ? -27.320 18.517 7.455 1.00 15.37 112 ARG B CA 1
ATOM 2172 C C . ARG B 1 112 ? -26.553 17.216 7.702 1.00 15.89 112 ARG B C 1
ATOM 2173 O O . ARG B 1 112 ? -27.147 16.160 7.897 1.00 15.58 112 ARG B O 1
ATOM 2181 N N . ARG B 1 113 ? -25.223 17.300 7.719 1.00 14.15 113 ARG B N 1
ATOM 2182 C CA . ARG B 1 113 ? -24.389 16.119 7.871 1.00 15.63 113 ARG B CA 1
ATOM 2183 C C . ARG B 1 113 ? -24.590 15.470 9.225 1.00 15.97 113 ARG B C 1
ATOM 2184 O O . ARG B 1 113 ? -24.683 14.238 9.329 1.00 16.16 113 ARG B O 1
ATOM 2192 N N . TYR B 1 114 ? -24.663 16.293 10.267 1.00 14.07 114 TYR B N 1
ATOM 2193 C CA . TYR B 1 114 ? -24.814 15.763 11.614 1.00 16.08 114 TYR B CA 1
ATOM 2194 C C . TYR B 1 114 ? -26.276 15.684 12.032 1.00 17.47 114 TYR B C 1
ATOM 2195 O O . TYR B 1 114 ? -26.593 15.095 13.062 1.00 20.58 114 TYR B O 1
ATOM 2204 N N . ASP B 1 115 ? -27.152 16.235 11.198 1.00 15.96 115 ASP B N 1
ATOM 2205 C CA . ASP B 1 115 ? -28.592 16.278 11.448 1.00 16.23 115 ASP B CA 1
ATOM 2206 C C . ASP B 1 115 ? -28.884 16.893 12.822 1.00 17.65 115 ASP B C 1
ATOM 2207 O O . ASP B 1 115 ? -29.559 16.292 13.672 1.00 17.99 115 ASP B O 1
ATOM 2212 N N . VAL B 1 116 ? -28.371 18.105 13.024 1.00 15.73 116 VAL B N 1
ATOM 2213 C CA . VAL B 1 116 ? -28.541 18.829 14.275 1.00 15.69 116 VAL B CA 1
ATOM 2214 C C . VAL B 1 116 ? -29.054 20.247 14.067 1.00 15.77 116 VAL B C 1
ATOM 2215 O O . VAL B 1 116 ? -28.909 20.846 12.995 1.00 15.30 116 VAL B O 1
ATOM 2219 N N . ASP B 1 117 ? -29.652 20.760 15.136 1.00 16.52 117 ASP B N 1
ATOM 2220 C CA . ASP B 1 117 ? -30.092 22.135 15.245 1.00 18.43 117 ASP B CA 1
ATOM 2221 C C . ASP B 1 117 ? -28.857 22.942 15.600 1.00 16.31 117 ASP B C 1
ATOM 2222 O O . ASP B 1 117 ? -28.151 22.597 16.545 1.00 16.44 117 ASP B O 1
ATOM 2227 N N . LEU B 1 118 ? -28.570 23.992 14.837 1.00 14.95 118 LEU B N 1
ATOM 2228 C CA . LEU B 1 118 ? -27.357 24.771 15.103 1.00 15.37 118 LEU B CA 1
ATOM 2229 C C . LEU B 1 118 ? -27.499 25.768 16.252 1.00 14.97 118 LEU B C 1
ATOM 2230 O O . LEU B 1 118 ? -26.531 26.425 16.624 1.00 14.19 118 LEU B O 1
ATOM 2235 N N . ALA B 1 119 ? -28.695 25.904 16.809 1.00 16.58 119 ALA B N 1
ATOM 2236 C CA . ALA B 1 119 ? -28.873 26.870 17.880 1.00 17.67 119 ALA B CA 1
ATOM 2237 C C . ALA B 1 119 ? -27.914 26.609 19.038 1.00 16.92 119 ALA B C 1
ATOM 2238 O O . ALA B 1 119 ? -27.834 25.488 19.560 1.00 16.58 119 ALA B O 1
ATOM 2240 N N . GLY B 1 120 ? -27.173 27.642 19.427 1.00 18.23 120 GLY B N 1
ATOM 2241 C CA . GLY B 1 120 ? -26.250 27.529 20.542 1.00 17.20 120 GLY B CA 1
ATOM 2242 C C . GLY B 1 120 ? -24.897 26.928 20.189 1.00 15.56 120 GLY B C 1
ATOM 2243 O O . GLY B 1 120 ? -23.987 26.939 21.017 1.00 19.57 120 GLY B O 1
ATOM 2244 N N . VAL B 1 121 ? -24.761 26.396 18.975 1.00 14.34 121 VAL B N 1
ATOM 2245 C CA . VAL B 1 121 ? -23.495 25.798 18.554 1.00 12.82 121 VAL B CA 1
ATOM 2246 C C . VAL B 1 121 ? -22.449 26.894 18.366 1.00 13.24 121 VAL B C 1
ATOM 2247 O O . VAL B 1 121 ? -22.655 27.817 17.570 1.00 12.83 121 VAL B O 1
A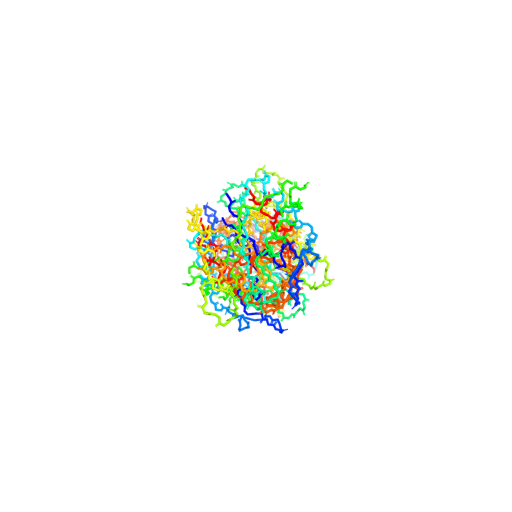TOM 2251 N N . PRO B 1 122 ? -21.332 26.804 19.102 1.00 14.11 122 PRO B N 1
ATOM 2252 C CA . PRO B 1 122 ? -20.299 27.832 18.942 1.00 12.27 122 PRO B CA 1
ATOM 2253 C C . PRO B 1 122 ? -19.663 27.718 17.567 1.00 11.79 122 PRO B C 1
ATOM 2254 O O . PRO B 1 122 ? -19.284 26.630 17.158 1.00 10.58 122 PRO B O 1
ATOM 2258 N N . ALA B 1 123 ? -19.567 28.835 16.864 1.00 12.07 123 ALA B N 1
ATOM 2259 C CA . ALA B 1 123 ? -18.854 28.875 15.605 1.00 11.11 123 ALA B CA 1
ATOM 2260 C C . ALA B 1 123 ? -17.804 29.958 15.746 1.00 11.11 123 ALA B C 1
ATOM 2261 O O . ALA B 1 123 ? -18.143 31.130 15.889 1.00 12.61 123 ALA B O 1
ATOM 2263 N N . VAL B 1 124 ? -16.536 29.562 15.718 1.00 10.44 124 VAL B N 1
ATOM 2264 C CA . VAL B 1 124 ? -15.432 30.475 16.010 1.00 9.87 124 VAL B CA 1
ATOM 2265 C C . VAL B 1 124 ? -14.803 30.997 14.729 1.00 9.34 124 VAL B C 1
ATOM 2266 O O . VAL B 1 124 ? -14.435 30.217 13.850 1.00 10.17 124 VAL B O 1
ATOM 2270 N N . GLY B 1 125 ? -14.654 32.315 14.623 1.00 10.28 125 GLY B N 1
ATOM 2271 C CA . GLY B 1 125 ? -14.091 32.906 13.415 1.00 9.63 125 GLY B CA 1
ATOM 2272 C C . GLY B 1 125 ? -13.190 34.077 13.774 1.00 9.88 125 GLY B C 1
ATOM 2273 O O . GLY B 1 125 ? -13.242 34.576 14.901 1.00 9.70 125 GLY B O 1
ATOM 2274 N N . ASP B 1 126 ? -12.365 34.502 12.821 1.00 10.08 126 ASP B N 1
ATOM 2275 C CA . ASP B 1 126 ? -11.547 35.697 13.025 1.00 9.74 126 ASP B CA 1
ATOM 2276 C C . ASP B 1 126 ? -11.990 36.835 12.098 1.00 10.73 126 ASP B C 1
ATOM 2277 O O . ASP B 1 126 ? -11.515 37.964 12.231 1.00 11.89 126 ASP B O 1
ATOM 2282 N N . SER B 1 127 ? -12.884 36.551 11.154 1.00 9.74 127 SER B N 1
ATOM 2283 C CA . SER B 1 127 ? -13.316 37.594 10.204 1.00 11.32 127 SER B CA 1
ATOM 2284 C C . SER B 1 127 ? -14.830 37.821 10.257 1.00 11.28 127 SER B C 1
ATOM 2285 O O . SER B 1 127 ? -15.605 36.912 10.620 1.00 10.68 127 SER B O 1
ATOM 2288 N N . LEU B 1 128 ? -15.264 39.009 9.858 1.00 10.14 128 LEU B N 1
ATOM 2289 C CA . LEU B 1 128 ? -16.695 39.302 9.916 1.00 10.80 128 LEU B CA 1
ATOM 2290 C C . LEU B 1 128 ? -17.513 38.294 9.113 1.00 10.92 128 LEU B C 1
ATOM 2291 O O . LEU B 1 128 ? -18.592 37.899 9.539 1.00 11.21 128 LEU B O 1
ATOM 2296 N N . ARG B 1 129 ? -17.015 37.898 7.943 1.00 11.80 129 ARG B N 1
ATOM 2297 C CA . ARG B 1 129 ? -17.749 36.927 7.128 1.00 11.85 129 ARG B CA 1
ATOM 2298 C C . ARG B 1 129 ? -17.991 35.584 7.836 1.00 12.33 129 ARG B C 1
ATOM 2299 O O . ARG B 1 129 ? -18.982 34.930 7.557 1.00 12.12 129 ARG B O 1
ATOM 2307 N N . ASP B 1 130 ? -17.075 35.166 8.709 1.00 11.77 130 ASP B N 1
ATOM 2308 C CA . ASP B 1 130 ? -17.251 33.941 9.511 1.00 12.35 130 ASP B CA 1
ATOM 2309 C C . ASP B 1 130 ? -18.428 34.086 10.466 1.00 12.03 130 ASP B C 1
ATOM 2310 O O . ASP B 1 130 ? -19.246 33.175 10.612 1.00 12.82 130 ASP B O 1
ATOM 2315 N N . LEU B 1 131 ? -18.501 35.231 11.130 1.00 10.22 131 LEU B N 1
ATOM 2316 C CA . LEU B 1 131 ? -19.563 35.475 12.100 1.00 11.66 131 LEU B CA 1
ATOM 2317 C C . LEU B 1 131 ? -20.905 35.556 11.387 1.00 12.26 131 LEU B C 1
ATOM 2318 O O . LEU B 1 131 ? -21.915 35.026 11.870 1.00 12.62 131 LEU B O 1
ATOM 2323 N N . GLN B 1 132 ? -20.921 36.217 10.234 1.00 11.94 132 GLN B N 1
ATOM 2324 C CA . GLN B 1 132 ? -22.169 36.393 9.506 1.00 12.64 132 GLN B CA 1
ATOM 2325 C C . GLN B 1 132 ? -22.683 35.072 8.926 1.00 14.40 132 GLN B C 1
ATOM 2326 O O . GLN B 1 132 ? -23.877 34.786 9.020 1.00 15.49 132 GLN B O 1
ATOM 2332 N N . ALA B 1 133 ? -21.795 34.281 8.322 1.00 11.73 133 ALA B N 1
ATOM 2333 C CA . ALA B 1 133 ? -22.187 32.979 7.799 1.00 12.84 133 ALA B CA 1
ATOM 2334 C C . ALA B 1 133 ? -22.763 32.121 8.928 1.00 15.49 133 ALA B C 1
ATOM 2335 O O . ALA B 1 133 ? -23.834 31.512 8.780 1.00 14.72 133 ALA B O 1
ATOM 2337 N N . ALA B 1 134 ? -22.067 32.095 10.061 1.00 12.22 134 ALA B N 1
ATOM 2338 C CA . ALA B 1 134 ? -22.492 31.241 11.167 1.00 15.16 134 ALA B CA 1
ATOM 2339 C C . ALA B 1 134 ? -23.820 31.721 11.743 1.00 14.62 134 ALA B C 1
ATOM 2340 O O . ALA B 1 134 ? -24.722 30.912 11.993 1.00 15.20 134 ALA B O 1
ATOM 2342 N N . ALA B 1 135 ? -23.938 33.029 11.951 1.00 14.72 135 ALA B N 1
ATOM 2343 C CA . ALA B 1 135 ? -25.157 33.593 12.533 1.00 16.25 135 ALA B CA 1
ATOM 2344 C C . ALA B 1 135 ? -26.355 33.323 11.630 1.00 15.46 135 ALA B C 1
ATOM 2345 O O . ALA B 1 135 ? -27.451 32.997 12.113 1.00 15.96 135 ALA B O 1
ATOM 2347 N N . GLN B 1 136 ? -26.155 33.469 10.323 1.00 14.69 136 GLN B N 1
ATOM 2348 C CA . GLN B 1 136 ? -27.254 33.275 9.384 1.00 16.96 136 GLN B CA 1
ATOM 2349 C C . GLN B 1 136 ? -27.741 31.831 9.385 1.00 17.76 136 GLN B C 1
ATOM 2350 O O . GLN B 1 136 ? -28.933 31.575 9.194 1.00 19.00 136 GLN B O 1
ATOM 2356 N N . ALA B 1 137 ? -26.817 30.898 9.602 1.00 15.25 137 ALA B N 1
ATOM 2357 C CA . ALA B 1 137 ? -27.158 29.480 9.670 1.00 17.18 137 ALA B CA 1
ATOM 2358 C C . ALA B 1 137 ? -27.770 29.103 11.018 1.00 18.07 137 ALA B C 1
ATOM 2359 O O . ALA B 1 137 ? -28.383 28.038 11.145 1.00 20.87 137 ALA B O 1
ATOM 2361 N N . GLY B 1 138 ? -27.595 29.967 12.019 1.00 16.93 138 GLY B N 1
ATOM 2362 C CA . GLY B 1 138 ? -28.208 29.780 13.327 1.00 16.54 138 GLY B CA 1
ATOM 2363 C C . GLY B 1 138 ? -27.265 29.508 14.489 1.00 16.52 138 GLY B C 1
ATOM 2364 O O . GLY B 1 138 ? -27.713 29.289 15.614 1.00 17.57 138 GLY B O 1
ATOM 2365 N N . CYS B 1 139 ? -25.957 29.537 14.235 1.00 15.28 139 CYS B N 1
ATOM 2366 C CA . CYS B 1 139 ? -24.965 29.297 15.280 1.00 15.53 139 CYS B CA 1
ATOM 2367 C C . CYS B 1 139 ? -24.790 30.503 16.204 1.00 15.19 139 CYS B C 1
ATOM 2368 O O . CYS B 1 139 ? -25.275 31.601 15.917 1.00 15.95 139 CYS B O 1
ATOM 2371 N N . ALA B 1 140 ? -24.082 30.278 17.306 1.00 14.68 140 ALA B N 1
ATOM 2372 C CA . ALA B 1 140 ? -23.673 31.329 18.222 1.00 14.81 140 ALA B CA 1
ATOM 2373 C C . ALA B 1 140 ? -22.269 31.756 17.814 1.00 13.47 140 ALA B C 1
ATOM 2374 O O . ALA B 1 140 ? -21.339 30.992 17.973 1.00 13.28 140 ALA B O 1
ATOM 2376 N N . PRO B 1 141 ? -22.115 32.976 17.283 1.00 12.91 141 PRO B N 1
ATOM 2377 C CA . PRO B 1 141 ? -20.779 33.351 16.807 1.00 13.70 141 PRO B CA 1
ATOM 2378 C C . PRO B 1 141 ? -19.818 33.679 17.944 1.00 12.32 141 PRO B C 1
ATOM 2379 O O . PRO B 1 141 ? -20.203 34.330 18.923 1.00 12.34 141 PRO B O 1
ATOM 2383 N N . TRP B 1 142 ? -18.568 33.239 17.791 1.00 11.05 142 TRP B N 1
ATOM 2384 C CA . TRP B 1 142 ? -17.486 33.610 18.689 1.00 11.33 142 TRP B CA 1
ATOM 2385 C C . TRP B 1 142 ? -16.367 34.191 17.841 1.00 11.25 142 TRP B C 1
ATOM 2386 O O . TRP B 1 142 ? -15.970 33.582 16.854 1.00 10.63 142 TRP B O 1
ATOM 2397 N N . LEU B 1 143 ? -15.857 35.352 18.240 1.00 10.01 143 LEU B N 1
ATOM 2398 C CA . LEU B 1 143 ? -14.794 36.022 17.502 1.00 9.85 143 LEU B CA 1
ATOM 2399 C C . LEU B 1 143 ? -13.490 35.972 18.281 1.00 11.37 143 LEU B C 1
ATOM 2400 O O . LEU B 1 143 ? -13.445 36.398 19.433 1.00 12.75 143 LEU B O 1
ATOM 2405 N N . VAL B 1 144 ? -12.427 35.451 17.668 1.00 9.57 144 VAL B N 1
ATOM 2406 C CA . VAL B 1 144 ? -11.119 35.479 18.320 1.00 11.18 144 VAL B CA 1
ATOM 2407 C C . VAL B 1 144 ? -10.387 36.729 17.869 1.00 11.82 144 VAL B C 1
ATOM 2408 O O . VAL B 1 144 ? -10.774 37.325 16.879 1.00 12.93 144 VAL B O 1
ATOM 2412 N N . GLN B 1 145 ? -9.343 37.106 18.594 1.00 11.45 145 GLN B N 1
ATOM 2413 C CA . GLN B 1 145 ? -8.568 38.312 18.288 1.00 12.19 145 GLN B CA 1
ATOM 2414 C C . GLN B 1 145 ? -7.290 38.041 17.483 1.00 13.32 145 GLN B C 1
ATOM 2415 O O . GLN B 1 145 ? -6.589 38.980 17.100 1.00 14.51 145 GLN B O 1
ATOM 2421 N N . THR B 1 146 ? -6.986 36.767 17.257 1.00 11.61 146 THR B N 1
ATOM 2422 C CA . THR B 1 146 ? -5.921 36.363 16.345 1.00 12.63 146 THR B CA 1
ATOM 2423 C C . THR B 1 146 ? -6.374 36.611 14.902 1.00 11.66 146 THR B C 1
ATOM 2424 O O . THR B 1 146 ? -7.544 36.921 14.659 1.00 11.76 146 THR B O 1
ATOM 2428 N N . GLY B 1 147 ? -5.461 36.473 13.946 1.00 11.97 147 GLY B N 1
ATOM 2429 C CA . GLY B 1 147 ? -5.791 36.684 12.548 1.00 12.53 147 GLY B CA 1
ATOM 2430 C C . GLY B 1 147 ? -6.404 38.052 12.301 1.00 12.76 147 GLY B C 1
ATOM 2431 O O . GLY B 1 147 ? -5.843 39.060 12.723 1.00 12.86 147 GLY B O 1
ATOM 2432 N N . ASN B 1 148 ? -7.569 38.079 11.651 1.00 10.83 148 ASN B N 1
ATOM 2433 C CA . ASN B 1 148 ? -8.276 39.333 11.354 1.00 11.83 148 ASN B CA 1
ATOM 2434 C C . ASN B 1 148 ? -9.130 39.841 12.504 1.00 11.38 148 ASN B C 1
ATOM 2435 O O . ASN B 1 148 ? -9.874 40.800 12.350 1.00 12.05 148 ASN B O 1
ATOM 2440 N N . GLY B 1 149 ? -9.026 39.192 13.652 1.00 11.43 149 GLY B N 1
ATOM 2441 C CA . GLY B 1 149 ? -10.015 39.374 14.695 1.00 11.37 149 GLY B CA 1
ATOM 2442 C C . GLY B 1 149 ? -9.980 40.749 15.311 1.00 12.20 149 GLY B C 1
ATOM 2443 O O . GLY B 1 149 ? -11.017 41.321 15.636 1.00 11.38 149 GLY B O 1
ATOM 2444 N N . ARG B 1 150 ? -8.781 41.286 15.489 1.00 11.30 150 ARG B N 1
ATOM 2445 C CA . ARG B 1 150 ? -8.657 42.606 16.080 1.00 13.35 150 ARG B CA 1
ATOM 2446 C C . ARG B 1 150 ? -9.321 43.658 15.182 1.00 13.49 150 ARG B C 1
ATOM 2447 O O . ARG B 1 150 ? -10.037 44.537 15.677 1.00 13.99 150 ARG B O 1
ATOM 2455 N N . LYS B 1 151 ? -9.090 43.558 13.874 1.00 12.54 151 LYS B N 1
ATOM 2456 C CA . LYS B 1 151 ? -9.731 44.437 12.893 1.00 13.45 151 LYS B CA 1
ATOM 2457 C C . LYS B 1 151 ? -11.249 44.279 12.926 1.00 12.71 151 LYS B C 1
ATOM 2458 O O . LYS B 1 151 ? -12.012 45.251 12.903 1.00 12.41 151 LYS B O 1
ATOM 2464 N N . THR B 1 152 ? -11.690 43.032 12.958 1.00 11.68 152 THR B N 1
ATOM 2465 C CA . THR B 1 152 ? -13.103 42.744 12.956 1.00 11.66 152 THR B CA 1
ATOM 2466 C C . THR B 1 152 ? -13.781 43.371 14.177 1.00 10.93 152 THR B C 1
ATOM 2467 O O . THR B 1 152 ? -14.844 43.995 14.075 1.00 11.70 152 THR B O 1
ATOM 2471 N N . LEU B 1 153 ? -13.157 43.213 15.333 1.00 10.57 153 LEU B N 1
ATOM 2472 C CA . LEU B 1 153 ? -13.720 43.774 16.562 1.00 10.73 153 LEU B CA 1
ATOM 2473 C C . LEU B 1 153 ? -13.808 45.303 16.467 1.00 12.80 153 LEU B C 1
ATOM 2474 O O . LEU B 1 153 ? -14.845 45.894 16.742 1.00 11.97 153 LEU B O 1
ATOM 2479 N N . ALA B 1 154 ? -12.720 45.932 16.042 1.00 11.25 154 ALA B N 1
ATOM 2480 C CA . ALA B 1 154 ? -12.647 47.390 15.968 1.00 13.35 154 ALA B CA 1
ATOM 2481 C C . ALA B 1 154 ? -13.717 47.983 15.051 1.00 12.96 154 ALA B C 1
ATOM 2482 O O . ALA B 1 154 ? -14.265 49.061 15.318 1.00 13.83 154 ALA B O 1
ATOM 2484 N N . GLN B 1 155 ? -14.019 47.265 13.979 1.00 12.53 155 GLN B N 1
ATOM 2485 C CA . GLN B 1 155 ? -14.940 47.757 12.966 1.00 15.33 155 GLN B CA 1
ATOM 2486 C C . GLN B 1 155 ? -16.398 47.534 13.358 1.00 15.36 155 GLN B C 1
ATOM 2487 O O . GLN B 1 155 ? -17.300 48.167 12.803 1.00 16.18 155 GLN B O 1
ATOM 2493 N N . GLY B 1 156 ? -16.622 46.634 14.318 1.00 14.51 156 GLY B N 1
ATOM 2494 C CA . GLY B 1 156 ? -17.960 46.414 14.853 1.00 15.26 156 GLY B CA 1
ATOM 2495 C C . GLY B 1 156 ? -18.945 45.912 13.811 1.00 16.25 156 GLY B C 1
ATOM 2496 O O . GLY B 1 156 ? -18.563 45.323 12.804 1.00 16.00 156 GLY B O 1
ATOM 2497 N N . GLY B 1 157 ? -20.228 46.164 14.042 1.00 16.39 157 GLY B N 1
ATOM 2498 C CA . GLY B 1 157 ? -21.247 45.614 13.167 1.00 17.70 157 GLY B CA 1
ATOM 2499 C C . GLY B 1 157 ? -21.306 44.096 13.270 1.00 13.93 157 GLY B C 1
ATOM 2500 O O . GLY B 1 157 ? -21.697 43.411 12.323 1.00 15.75 157 GLY B O 1
ATOM 2501 N N . LEU B 1 158 ? -20.936 43.563 14.430 1.00 14.56 158 LEU B N 1
ATOM 2502 C CA . LEU B 1 158 ? -20.950 42.104 14.633 1.00 12.41 158 LEU B CA 1
ATOM 2503 C C . LEU B 1 158 ? -22.378 41.599 14.830 1.00 14.14 158 LEU B C 1
ATOM 2504 O O . LEU B 1 158 ? -23.231 42.344 15.301 1.00 13.98 158 LEU B O 1
ATOM 2509 N N . PRO B 1 159 ? -22.636 40.321 14.498 1.00 13.66 159 PRO B N 1
ATOM 2510 C CA . PRO B 1 159 ? -23.951 39.739 14.814 1.00 14.09 159 PRO B CA 1
ATOM 2511 C C . PRO B 1 159 ? -24.288 39.931 16.297 1.00 14.84 159 PRO B C 1
ATOM 2512 O O . PRO B 1 159 ? -23.406 39.914 17.159 1.00 13.86 159 PRO B O 1
ATOM 2516 N N . GLU B 1 160 ? -25.562 40.142 16.600 1.00 14.85 160 GLU B N 1
ATOM 2517 C CA . GLU B 1 160 ? -25.921 40.467 17.973 1.00 16.51 160 GLU B CA 1
ATOM 2518 C C . GLU B 1 160 ? -25.488 39.356 18.915 1.00 15.96 160 GLU B C 1
ATOM 2519 O O . GLU B 1 160 ? -25.712 38.181 18.633 1.00 16.57 160 GLU B O 1
ATOM 2525 N N . GLY B 1 161 ? -24.861 39.727 20.024 1.00 14.39 161 GLY B N 1
ATOM 2526 C CA . GLY B 1 161 ? -24.453 38.764 21.030 1.00 14.89 161 GLY B CA 1
ATOM 2527 C C . GLY B 1 161 ? -23.188 37.960 20.741 1.00 13.74 161 GLY B C 1
ATOM 2528 O O . GLY B 1 161 ? -22.877 37.005 21.454 1.00 14.25 161 GLY B O 1
ATOM 2529 N N . THR B 1 162 ? -22.458 38.342 19.701 1.00 12.44 162 THR B N 1
ATOM 2530 C CA . THR B 1 162 ? -21.193 37.694 19.385 1.00 13.12 162 THR B CA 1
ATOM 2531 C C . THR B 1 162 ? -20.264 37.707 20.592 1.00 13.81 162 THR B C 1
ATOM 2532 O O . THR B 1 162 ? -20.095 38.751 21.227 1.00 13.33 162 THR B O 1
ATOM 2536 N N . ARG B 1 163 ? -19.691 36.551 20.932 1.00 11.19 163 ARG B N 1
ATOM 2537 C CA . ARG B 1 163 ? -18.689 36.484 21.994 1.00 12.51 163 ARG B CA 1
ATOM 2538 C C . ARG B 1 163 ? -17.321 36.866 21.487 1.00 13.48 163 ARG B C 1
ATOM 2539 O O . ARG B 1 163 ? -16.978 36.560 20.355 1.00 14.99 163 ARG B O 1
ATOM 2547 N N . VAL B 1 164 ? -16.531 37.514 22.333 1.00 12.79 164 VAL B N 1
ATOM 2548 C CA . VAL B 1 164 ? -15.169 37.909 21.941 1.00 13.11 164 VAL B CA 1
ATOM 2549 C C . VAL B 1 164 ? -14.130 37.307 22.880 1.00 14.33 164 VAL B C 1
ATOM 2550 O O . VAL B 1 164 ? -14.215 37.483 24.095 1.00 13.96 164 VAL B O 1
ATOM 2554 N N . CYS B 1 165 ? -13.156 36.591 22.311 1.00 12.55 165 CYS B N 1
ATOM 2555 C CA . CYS B 1 165 ? -12.071 35.965 23.075 1.00 13.21 165 CYS B CA 1
ATOM 2556 C C . CYS B 1 165 ? -10.721 36.265 22.441 1.00 13.44 165 CYS B C 1
ATOM 2557 O O . CYS B 1 165 ? -10.644 36.594 21.264 1.00 12.96 165 CYS B O 1
ATOM 2560 N N . GLU B 1 166 ? -9.644 36.127 23.199 1.00 14.13 166 GLU B N 1
ATOM 2561 C CA . GLU B 1 166 ? -8.337 36.446 22.633 1.00 15.17 166 GLU B CA 1
ATOM 2562 C C . GLU B 1 166 ? -7.934 35.453 21.540 1.00 14.26 166 GLU B C 1
ATOM 2563 O O . GLU B 1 166 ? -7.416 35.845 20.484 1.00 13.37 166 GLU B O 1
ATOM 2569 N N . ASP B 1 167 ? -8.165 34.165 21.798 1.00 13.00 167 ASP B N 1
ATOM 2570 C CA . ASP B 1 167 ? -7.776 33.135 20.843 1.00 12.61 167 ASP B CA 1
ATOM 2571 C C . ASP B 1 167 ? -8.579 31.873 21.074 1.00 12.17 167 ASP B C 1
ATOM 2572 O O . ASP B 1 167 ? -9.442 31.834 21.951 1.00 11.91 167 ASP B O 1
ATOM 2577 N N . LEU B 1 168 ? -8.320 30.850 20.273 1.00 12.06 168 LEU B N 1
ATOM 2578 C CA . LEU B 1 168 ? -9.079 29.609 20.374 1.00 11.93 168 LEU B CA 1
ATOM 2579 C C . LEU B 1 168 ? -8.881 28.949 21.733 1.00 12.02 168 LEU B C 1
ATOM 2580 O O . LEU B 1 168 ? -9.802 28.352 22.287 1.00 12.06 168 LEU B O 1
ATOM 2585 N N . ALA B 1 169 ? -7.670 29.048 22.266 1.00 12.69 169 ALA B N 1
ATOM 2586 C CA . ALA B 1 169 ? -7.392 28.506 23.598 1.00 12.78 169 ALA B CA 1
ATOM 2587 C C . ALA B 1 169 ? -8.332 29.118 24.639 1.00 14.80 169 ALA B C 1
ATOM 2588 O O . ALA B 1 169 ? -8.819 28.413 25.526 1.00 13.27 169 ALA B O 1
ATOM 2590 N N . ALA B 1 170 ? -8.588 30.424 24.527 1.00 12.82 170 ALA B N 1
ATOM 2591 C CA . ALA B 1 170 ? -9.497 31.109 25.453 1.00 13.47 170 ALA B CA 1
ATOM 2592 C C . ALA B 1 170 ? -10.955 30.682 25.241 1.00 13.99 170 ALA B C 1
ATOM 2593 O O . ALA B 1 170 ? -11.739 30.579 26.191 1.00 14.38 170 ALA B O 1
ATOM 2595 N N . VAL B 1 171 ? -11.326 30.452 23.992 1.00 11.79 171 VAL B N 1
ATOM 2596 C CA . VAL B 1 171 ? -12.656 29.932 23.695 1.00 12.61 171 VAL B CA 1
ATOM 2597 C C . VAL B 1 171 ? -12.880 28.564 24.346 1.00 13.09 171 VAL B C 1
ATOM 2598 O O . VAL B 1 171 ? -13.892 28.353 25.019 1.00 14.57 171 VAL B O 1
ATOM 2602 N N . ALA B 1 172 ? -11.934 27.644 24.172 1.00 13.58 172 ALA B N 1
ATOM 2603 C CA . ALA B 1 172 ? -12.077 26.326 24.780 1.00 14.61 172 ALA B CA 1
ATOM 2604 C C . ALA B 1 172 ? -12.174 26.441 26.297 1.00 16.74 172 ALA B C 1
ATOM 2605 O O . ALA B 1 172 ? -12.929 25.713 26.919 1.00 16.35 172 ALA B O 1
ATOM 2607 N N . GLU B 1 173 ? -11.391 27.342 26.889 1.00 15.90 173 GLU B N 1
ATOM 2608 C CA . GLU B 1 173 ? -11.405 27.519 28.341 1.00 17.83 173 GLU B CA 1
ATOM 2609 C C . GLU B 1 173 ? -12.791 27.983 28.792 1.00 19.31 173 GLU B C 1
ATOM 2610 O O . GLU B 1 173 ? -13.349 27.466 29.761 1.00 20.31 173 GLU B O 1
ATOM 2616 N N . GLN B 1 174 ? -13.356 28.949 28.069 1.00 18.21 174 GLN B N 1
ATOM 2617 C CA . GLN B 1 174 ? -14.694 29.454 28.365 1.00 19.32 174 GLN B CA 1
ATOM 2618 C C . GLN B 1 174 ? -15.745 28.342 28.289 1.00 20.82 174 GLN B C 1
ATOM 2619 O O . GLN B 1 174 ? -16.596 28.213 29.178 1.00 22.29 174 GLN B O 1
ATOM 2625 N N . LEU B 1 175 ? -15.680 27.528 27.235 1.00 16.28 175 LEU B N 1
ATOM 2626 C CA . LEU B 1 175 ? -16.662 26.463 27.036 1.00 17.15 175 LEU B CA 1
ATOM 2627 C C . LEU B 1 175 ? -16.513 25.349 28.073 1.00 21.93 175 LEU B C 1
ATOM 2628 O O . LEU B 1 175 ? -17.498 24.730 28.471 1.00 24.41 175 LEU B O 1
ATOM 2633 N N . LEU B 1 176 ? -15.286 25.100 28.515 1.00 19.31 176 LEU B N 1
ATOM 2634 C CA . LEU B 1 176 ? -15.035 23.987 29.418 1.00 22.96 176 LEU B CA 1
ATOM 2635 C C . LEU B 1 176 ? -15.227 24.388 30.880 1.00 27.78 176 LEU B C 1
ATOM 2636 O O . LEU B 1 176 ? -15.455 23.538 31.738 1.00 31.12 176 LEU B O 1
ATOM 2641 N N . GLN B 1 177 ? -15.147 25.684 31.164 1.00 26.43 177 GLN B N 1
ATOM 2642 C CA . GLN B 1 177 ? -15.435 26.165 32.514 1.00 31.12 177 GLN B CA 1
ATOM 2643 C C . GLN B 1 177 ? -16.932 26.452 32.673 1.00 33.51 177 GLN B C 1
ATOM 2644 O O . GLN B 1 177 ? -17.478 26.378 33.779 1.00 36.98 177 GLN B O 1
ATOM 2650 N N . GLU B 1 178 ? -17.597 26.771 31.565 1.00 33.02 178 GLU B N 1
ATOM 2651 C CA . GLU B 1 178 ? -19.040 27.017 31.583 1.00 33.54 178 GLU B CA 1
ATOM 2652 C C . GLU B 1 178 ? -19.831 25.712 31.420 1.00 36.50 178 GLU B C 1
ATOM 2653 O O . GLU B 1 178 ? -21.055 25.728 31.237 1.00 36.97 178 GLU B O 1
ATOM 2659 N N . ALA B 1 179 ? -19.126 24.585 31.484 1.00 35.37 179 ALA B N 1
ATOM 2660 C CA . ALA B 1 179 ? -19.774 23.278 31.399 1.00 37.81 179 ALA B CA 1
ATOM 2661 C C . ALA B 1 179 ? -20.374 22.887 32.750 1.00 42.01 179 ALA B C 1
ATOM 2662 O O . ALA B 1 179 ? -21.204 21.975 32.840 1.00 45.13 179 ALA B O 1
ATOM 2673 N N . LYS C 1 2 ? 12.769 -8.060 -31.585 1.00 24.13 2 LYS C N 1
ATOM 2674 C CA . LYS C 1 2 ? 12.039 -8.310 -30.345 1.00 23.06 2 LYS C CA 1
ATOM 2675 C C . LYS C 1 2 ? 12.118 -9.799 -30.058 1.00 20.56 2 LYS C C 1
ATOM 2676 O O . LYS C 1 2 ? 11.487 -10.598 -30.735 1.00 20.71 2 LYS C O 1
ATOM 2682 N N . LEU C 1 3 ? 12.921 -10.166 -29.067 1.00 20.20 3 LEU C N 1
ATOM 2683 C CA . LEU C 1 3 ? 13.183 -11.564 -28.765 1.00 18.18 3 LEU C CA 1
ATOM 2684 C C . LEU C 1 3 ? 12.289 -12.034 -27.628 1.00 17.72 3 LEU C C 1
ATOM 2685 O O . LEU C 1 3 ? 12.095 -11.311 -26.660 1.00 16.73 3 LEU C O 1
ATOM 2690 N N . ILE C 1 4 ? 11.749 -13.241 -27.757 1.00 16.68 4 ILE C N 1
ATOM 2691 C CA . ILE C 1 4 ? 11.080 -13.891 -26.630 1.00 15.57 4 ILE C CA 1
ATOM 2692 C C . ILE C 1 4 ? 11.561 -15.341 -26.552 1.00 17.13 4 ILE C C 1
ATOM 2693 O O . ILE C 1 4 ? 11.690 -16.018 -27.577 1.00 16.45 4 ILE C O 1
ATOM 2698 N N . ILE C 1 5 ? 11.876 -15.799 -25.343 1.00 14.38 5 ILE C N 1
ATOM 2699 C CA . ILE C 1 5 ? 12.412 -17.135 -25.143 1.00 14.55 5 ILE C CA 1
ATOM 2700 C C . ILE C 1 5 ? 11.371 -17.963 -24.402 1.00 16.09 5 ILE C C 1
ATOM 2701 O O . ILE C 1 5 ? 10.853 -17.530 -23.372 1.00 15.07 5 ILE C O 1
ATOM 2706 N N . LEU C 1 6 ? 11.036 -19.128 -24.948 1.00 13.86 6 LEU C N 1
ATOM 2707 C CA . LEU C 1 6 ? 10.012 -19.989 -24.353 1.00 14.73 6 LEU C CA 1
ATOM 2708 C C . LEU C 1 6 ? 10.589 -21.319 -23.906 1.00 15.89 6 LEU C C 1
ATOM 2709 O O . LEU C 1 6 ? 11.341 -21.958 -24.626 1.00 14.86 6 LEU C O 1
ATOM 2714 N N . ASP C 1 7 ? 10.224 -21.744 -22.708 1.00 13.92 7 ASP C N 1
ATOM 2715 C CA . ASP C 1 7 ? 10.400 -23.134 -22.354 1.00 14.18 7 ASP C CA 1
ATOM 2716 C C . ASP C 1 7 ? 9.403 -23.903 -23.225 1.00 14.59 7 ASP C C 1
ATOM 2717 O O . ASP C 1 7 ? 8.445 -23.306 -23.725 1.00 16.21 7 ASP C O 1
ATOM 2722 N N . ARG C 1 8 ? 9.617 -25.201 -23.434 1.00 15.55 8 ARG C N 1
ATOM 2723 C CA . ARG C 1 8 ? 8.734 -25.973 -24.320 1.00 16.68 8 ARG C CA 1
ATOM 2724 C C . ARG C 1 8 ? 7.641 -26.715 -23.543 1.00 16.73 8 ARG C C 1
ATOM 2725 O O . ARG C 1 8 ? 6.474 -26.318 -23.563 1.00 16.39 8 ARG C O 1
ATOM 2733 N N . ASP C 1 9 ? 8.020 -27.787 -22.852 1.00 16.59 9 ASP C N 1
ATOM 2734 C CA . ASP C 1 9 ? 7.054 -28.569 -22.073 1.00 18.90 9 ASP C CA 1
ATOM 2735 C C . ASP C 1 9 ? 6.406 -27.738 -20.972 1.00 16.92 9 ASP C C 1
ATOM 2736 O O . ASP C 1 9 ? 7.093 -27.119 -20.184 1.00 15.99 9 ASP C O 1
ATOM 2741 N N . GLY C 1 10 ? 5.083 -27.728 -20.907 1.00 15.42 10 GLY C N 1
ATOM 2742 C CA . GLY C 1 10 ? 4.400 -26.976 -19.868 1.00 15.33 10 GLY C CA 1
ATOM 2743 C C . GLY C 1 10 ? 4.082 -25.559 -20.290 1.00 15.81 10 GLY C C 1
ATOM 2744 O O . GLY C 1 10 ? 3.358 -24.842 -19.597 1.00 15.28 10 GLY C O 1
ATOM 2745 N N . VAL C 1 11 ? 4.619 -25.150 -21.437 1.00 15.13 11 VAL C N 1
ATOM 2746 C CA . VAL C 1 11 ? 4.359 -23.807 -21.945 1.00 14.21 11 VAL C CA 1
ATOM 2747 C C . VAL C 1 11 ? 3.769 -23.857 -23.344 1.00 14.87 11 VAL C C 1
ATOM 2748 O O . VAL C 1 11 ? 2.701 -23.298 -23.595 1.00 15.61 11 VAL C O 1
ATOM 2752 N N . VAL C 1 12 ? 4.466 -24.536 -24.248 1.00 13.75 12 VAL C N 1
ATOM 2753 C CA . VAL C 1 12 ? 3.964 -24.716 -25.606 1.00 16.18 12 VAL C CA 1
ATOM 2754 C C . VAL C 1 12 ? 3.080 -25.955 -25.704 1.00 17.50 12 VAL C C 1
ATOM 2755 O O . VAL C 1 12 ? 1.958 -25.885 -26.205 1.00 18.34 12 VAL C O 1
ATOM 2759 N N . ASN C 1 13 ? 3.572 -27.069 -25.174 1.00 16.02 13 ASN C N 1
ATOM 2760 C CA . ASN C 1 13 ? 2.841 -28.337 -25.200 1.00 18.98 13 ASN C CA 1
ATOM 2761 C C . ASN C 1 13 ? 2.622 -28.887 -23.789 1.00 18.72 13 ASN C C 1
ATOM 2762 O O . ASN C 1 13 ? 3.243 -28.423 -22.835 1.00 18.68 13 ASN C O 1
ATOM 2767 N N . GLN C 1 14 ? 1.744 -29.877 -23.660 1.00 19.15 14 GLN C N 1
ATOM 2768 C CA . GLN C 1 14 ? 1.475 -30.490 -22.366 1.00 20.88 14 GLN C CA 1
ATOM 2769 C C . GLN C 1 14 ? 2.718 -31.083 -21.731 1.00 21.20 14 GLN C C 1
ATOM 2770 O O . GLN C 1 14 ? 3.452 -31.847 -22.356 1.00 20.95 14 GLN C O 1
ATOM 2776 N N . ASP C 1 15 ? 2.940 -30.723 -20.473 1.00 22.46 15 ASP C N 1
ATOM 2777 C CA . ASP C 1 15 ? 3.994 -31.319 -19.668 1.00 22.88 15 ASP C CA 1
ATOM 2778 C C . ASP C 1 15 ? 3.563 -32.729 -19.274 1.00 25.94 15 ASP C C 1
ATOM 2779 O O . ASP C 1 15 ? 2.369 -33.009 -19.147 1.00 26.55 15 ASP C O 1
ATOM 2784 N N . SER C 1 16 ? 4.527 -33.620 -19.097 1.00 25.39 16 SER C N 1
ATOM 2785 C CA . SER C 1 16 ? 4.224 -34.971 -18.647 1.00 28.91 16 SER C CA 1
ATOM 2786 C C . SER C 1 16 ? 5.265 -35.488 -17.667 1.00 29.03 16 SER C C 1
ATOM 2787 O O . SER C 1 16 ? 6.459 -35.498 -17.971 1.00 28.42 16 SER C O 1
ATOM 2790 N N . ASP C 1 17 ? 4.799 -35.918 -16.494 1.00 32.42 17 ASP C N 1
ATOM 2791 C CA . ASP C 1 17 ? 5.653 -36.555 -15.494 1.00 31.31 17 ASP C CA 1
ATOM 2792 C C . ASP C 1 17 ? 6.334 -37.794 -16.084 1.00 31.27 17 ASP C C 1
ATOM 2793 O O . ASP C 1 17 ? 7.375 -38.232 -15.592 1.00 32.10 17 ASP C O 1
ATOM 2798 N N . ALA C 1 18 ? 5.754 -38.334 -17.156 1.00 30.81 18 ALA C N 1
ATOM 2799 C CA . ALA C 1 18 ? 6.295 -39.518 -17.828 1.00 30.61 18 ALA C CA 1
ATOM 2800 C C . ALA C 1 18 ? 7.221 -39.173 -18.999 1.00 32.06 18 ALA C C 1
ATOM 2801 O O . ALA C 1 18 ? 7.713 -40.066 -19.695 1.00 30.82 18 ALA C O 1
ATOM 2803 N N . PHE C 1 19 ? 7.459 -37.880 -19.206 1.00 30.66 19 PHE C N 1
ATOM 2804 C CA . PHE C 1 19 ? 8.294 -37.409 -20.316 1.00 29.23 19 PHE C CA 1
ATOM 2805 C C . PHE C 1 19 ? 7.533 -37.421 -21.645 1.00 29.05 19 PHE C C 1
ATOM 2806 O O . PHE C 1 19 ? 6.629 -38.241 -21.849 1.00 28.52 19 PHE C O 1
ATOM 2814 N N . VAL C 1 20 ? 7.892 -36.502 -22.538 1.00 26.39 20 VAL C N 1
ATOM 2815 C CA . VAL C 1 20 ? 7.326 -36.471 -23.882 1.00 26.94 20 VAL C CA 1
ATOM 2816 C C . VAL C 1 20 ? 8.266 -37.191 -24.843 1.00 27.32 20 VAL C C 1
ATOM 2817 O O . VAL C 1 20 ? 9.295 -36.646 -25.255 1.00 27.57 20 VAL C O 1
ATOM 2821 N N . LYS C 1 21 ? 7.909 -38.420 -25.206 1.00 27.87 21 LYS C N 1
ATOM 2822 C CA . LYS C 1 21 ? 8.861 -39.326 -25.844 1.00 28.87 21 LYS C CA 1
ATOM 2823 C C . LYS C 1 21 ? 8.593 -39.632 -27.323 1.00 30.19 21 LYS C C 1
ATOM 2824 O O . LYS C 1 21 ? 9.361 -40.361 -27.955 1.00 31.85 21 LYS C O 1
ATOM 2830 N N . SER C 1 22 ? 7.516 -39.076 -27.871 1.00 30.51 22 SER C N 1
ATOM 2831 C CA . SER C 1 22 ? 7.166 -39.279 -29.277 1.00 30.12 22 SER C CA 1
ATOM 2832 C C . SER C 1 22 ? 6.254 -38.158 -29.766 1.00 28.54 22 SER C C 1
ATOM 2833 O O . SER C 1 22 ? 5.636 -37.465 -28.957 1.00 29.77 22 SER C O 1
ATOM 2836 N N . PRO C 1 23 ? 6.148 -37.986 -31.095 1.00 29.01 23 PRO C N 1
ATOM 2837 C CA . PRO C 1 23 ? 5.233 -36.972 -31.622 1.00 27.97 23 PRO C CA 1
ATOM 2838 C C . PRO C 1 23 ? 3.814 -37.139 -31.092 1.00 28.75 23 PRO C C 1
ATOM 2839 O O . PRO C 1 23 ? 3.165 -36.138 -30.802 1.00 27.78 23 PRO C O 1
ATOM 2843 N N . ASP C 1 24 ? 3.347 -38.378 -30.947 1.00 30.22 24 ASP C N 1
ATOM 2844 C CA . ASP C 1 24 ? 2.014 -38.632 -30.403 1.00 28.99 24 ASP C CA 1
ATOM 2845 C C . ASP C 1 24 ? 1.852 -38.080 -28.989 1.00 28.18 24 ASP C C 1
ATOM 2846 O O . ASP C 1 24 ? 0.754 -37.680 -28.587 1.00 29.19 24 ASP C O 1
ATOM 2851 N N . GLU C 1 25 ? 2.948 -38.064 -28.237 1.00 26.61 25 GLU C N 1
ATOM 2852 C CA . GLU C 1 25 ? 2.918 -37.586 -26.867 1.00 27.85 25 GLU C CA 1
ATOM 2853 C C . GLU C 1 25 ? 3.090 -36.070 -26.802 1.00 25.37 25 GLU C C 1
ATOM 2854 O O . GLU C 1 25 ? 2.920 -35.466 -25.749 1.00 25.91 25 GLU C O 1
ATOM 2860 N N . TRP C 1 26 ? 3.414 -35.467 -27.938 1.00 24.30 26 TRP C N 1
ATOM 2861 C CA . TRP C 1 26 ? 3.500 -34.018 -28.027 1.00 25.22 26 TRP C CA 1
ATOM 2862 C C . TRP C 1 26 ? 2.136 -33.437 -28.386 1.00 24.04 26 TRP C C 1
ATOM 2863 O O . TRP C 1 26 ? 1.656 -33.588 -29.509 1.00 25.06 26 TRP C O 1
ATOM 2874 N N . ILE C 1 27 ? 1.518 -32.776 -27.416 1.00 22.96 27 ILE C N 1
ATOM 2875 C CA . ILE C 1 27 ? 0.179 -32.225 -27.576 1.00 24.70 27 ILE C CA 1
ATOM 2876 C C . ILE C 1 27 ? 0.211 -30.744 -27.215 1.00 23.48 27 ILE C C 1
ATOM 2877 O O . ILE C 1 27 ? 0.559 -30.387 -26.085 1.00 20.74 27 ILE C O 1
ATOM 2882 N N . ALA C 1 28 ? -0.145 -29.885 -28.165 1.00 21.50 28 ALA C N 1
ATOM 2883 C CA . ALA C 1 28 ? -0.154 -28.446 -27.911 1.00 22.15 28 ALA C CA 1
ATOM 2884 C C . ALA C 1 28 ? -1.167 -28.042 -26.837 1.00 20.31 28 ALA C C 1
ATOM 2885 O O . ALA C 1 28 ? -2.300 -28.534 -26.814 1.00 21.32 28 ALA C O 1
ATOM 2887 N N . LEU C 1 29 ? -0.754 -27.130 -25.958 1.00 19.03 29 LEU C N 1
ATOM 2888 C CA . LEU C 1 29 ? -1.659 -26.542 -24.983 1.00 19.36 29 LEU C CA 1
ATOM 2889 C C . LEU C 1 29 ? -2.627 -25.588 -25.672 1.00 20.33 29 LEU C C 1
ATOM 2890 O O . LEU C 1 29 ? -2.251 -24.904 -26.628 1.00 19.98 29 LEU C O 1
ATOM 2895 N N . PRO C 1 30 ? -3.876 -25.527 -25.187 1.00 22.66 30 PRO C N 1
ATOM 2896 C CA . PRO C 1 30 ? -4.855 -24.599 -25.765 1.00 21.29 30 PRO C CA 1
ATOM 2897 C C . PRO C 1 30 ? -4.304 -23.171 -25.837 1.00 22.99 30 PRO C C 1
ATOM 2898 O O . PRO C 1 30 ? -3.811 -22.654 -24.833 1.00 21.84 30 PRO C O 1
ATOM 2902 N N . GLY C 1 31 ? -4.369 -22.561 -27.019 1.00 21.56 31 GLY C N 1
ATOM 2903 C CA . GLY C 1 31 ? -3.995 -21.170 -27.202 1.00 20.28 31 GLY C CA 1
ATOM 2904 C C . GLY C 1 31 ? -2.514 -20.924 -27.451 1.00 18.77 31 GLY C C 1
ATOM 2905 O O . GLY C 1 31 ? -2.123 -19.828 -27.846 1.00 19.36 31 GLY C O 1
ATOM 2906 N N . SER C 1 32 ? -1.681 -21.930 -27.208 1.00 17.34 32 SER C N 1
ATOM 2907 C CA . SER C 1 32 ? -0.234 -21.713 -27.282 1.00 17.99 32 SER C CA 1
ATOM 2908 C C . SER C 1 32 ? 0.296 -21.538 -28.699 1.00 18.97 32 SER C C 1
ATOM 2909 O O . SER C 1 32 ? 1.160 -20.700 -28.930 1.00 17.73 32 SER C O 1
ATOM 2912 N N . LEU C 1 33 ? -0.197 -22.331 -29.645 1.00 20.17 33 LEU C N 1
ATOM 2913 C CA . LEU C 1 33 ? 0.277 -22.176 -31.015 1.00 21.16 33 LEU C CA 1
ATOM 2914 C C . LEU C 1 33 ? -0.215 -20.847 -31.583 1.00 21.68 33 LEU C C 1
ATOM 2915 O O . LEU C 1 33 ? 0.527 -20.152 -32.267 1.00 21.57 33 LEU C O 1
ATOM 2920 N N . GLN C 1 34 ? -1.453 -20.484 -31.256 1.00 22.26 34 GLN C N 1
ATOM 2921 C CA . GLN C 1 34 ? -2.009 -19.195 -31.655 1.00 23.52 34 GLN C CA 1
ATOM 2922 C C . GLN C 1 34 ? -1.214 -18.033 -31.052 1.00 21.97 34 GLN C C 1
ATOM 2923 O O . GLN C 1 34 ? -0.969 -17.029 -31.718 1.00 21.83 34 GLN C O 1
ATOM 2929 N N . ALA C 1 35 ? -0.804 -18.171 -29.794 1.00 19.36 35 ALA C N 1
ATOM 2930 C CA . ALA C 1 35 ? -0.007 -17.132 -29.150 1.00 20.58 35 ALA C CA 1
ATOM 2931 C C . ALA C 1 35 ? 1.309 -16.907 -29.891 1.00 19.51 35 ALA C C 1
ATOM 2932 O O . ALA C 1 35 ? 1.704 -15.767 -30.141 1.00 19.70 35 ALA C O 1
ATOM 2934 N N . ILE C 1 36 ? 1.990 -17.988 -30.246 1.00 18.77 36 ILE C N 1
ATOM 2935 C CA . ILE C 1 36 ? 3.222 -17.867 -31.011 1.00 18.67 36 ILE C CA 1
ATOM 2936 C C . ILE C 1 36 ? 2.940 -17.250 -32.386 1.00 19.90 36 ILE C C 1
ATOM 2937 O O . ILE C 1 36 ? 3.754 -16.498 -32.901 1.00 19.16 36 ILE C O 1
ATOM 2942 N N . ALA C 1 37 ? 1.774 -17.545 -32.955 1.00 21.56 37 ALA C N 1
ATOM 2943 C CA . ALA C 1 37 ? 1.381 -16.943 -34.237 1.00 21.93 37 ALA C CA 1
ATOM 2944 C C . ALA C 1 37 ? 1.219 -15.426 -34.115 1.00 22.37 37 ALA C C 1
ATOM 2945 O O . ALA C 1 37 ? 1.709 -14.678 -34.957 1.00 22.66 37 ALA C O 1
ATOM 2947 N N . ARG C 1 38 ? 0.540 -14.977 -33.061 1.00 21.27 38 ARG C N 1
ATOM 2948 C CA . ARG C 1 38 ? 0.333 -13.545 -32.833 1.00 22.24 38 ARG C CA 1
ATOM 2949 C C . ARG C 1 38 ? 1.665 -12.830 -32.670 1.00 21.68 38 ARG C C 1
ATOM 2950 O O . ARG C 1 38 ? 1.877 -11.756 -33.225 1.00 22.23 38 ARG C O 1
ATOM 2958 N N . LEU C 1 39 ? 2.563 -13.429 -31.892 1.00 20.47 39 LEU C N 1
ATOM 2959 C CA . LEU C 1 39 ? 3.865 -12.826 -31.649 1.00 19.17 39 LEU C CA 1
ATOM 2960 C C . LEU C 1 39 ? 4.679 -12.767 -32.938 1.00 20.67 39 LEU C C 1
ATOM 2961 O O . LEU C 1 39 ? 5.312 -11.757 -33.229 1.00 21.15 39 LEU C O 1
ATOM 2966 N N . THR C 1 40 ? 4.648 -13.851 -33.708 1.00 20.04 40 THR C N 1
ATOM 2967 C CA . THR C 1 40 ? 5.373 -13.900 -34.976 1.00 20.92 40 THR C CA 1
ATOM 2968 C C . THR C 1 40 ? 4.888 -12.774 -35.899 1.00 22.35 40 THR C C 1
ATOM 2969 O O . THR C 1 40 ? 5.697 -12.066 -36.495 1.00 24.34 40 THR C O 1
ATOM 2973 N N . GLN C 1 41 ? 3.572 -12.596 -35.985 1.00 22.88 41 GLN C N 1
ATOM 2974 C CA . GLN C 1 41 ? 2.986 -11.567 -36.851 1.00 24.48 41 GLN C CA 1
ATOM 2975 C C . GLN C 1 41 ? 3.271 -10.145 -36.368 1.00 24.75 41 GLN C C 1
ATOM 2976 O O . GLN C 1 41 ? 3.190 -9.191 -37.145 1.00 26.00 41 GLN C O 1
ATOM 2982 N N . ALA C 1 42 ? 3.579 -10.004 -35.082 1.00 22.95 42 ALA C N 1
ATOM 2983 C CA . ALA C 1 42 ? 3.949 -8.719 -34.496 1.00 24.35 42 ALA C CA 1
ATOM 2984 C C . ALA C 1 42 ? 5.454 -8.518 -34.539 1.00 24.27 42 ALA C C 1
ATOM 2985 O O . ALA C 1 42 ? 5.986 -7.613 -33.903 1.00 26.98 42 ALA C O 1
ATOM 2987 N N . ASP C 1 43 ? 6.132 -9.381 -35.286 1.00 23.61 43 ASP C N 1
ATOM 2988 C CA . ASP C 1 43 ? 7.568 -9.257 -35.529 1.00 24.95 43 ASP C CA 1
ATOM 2989 C C . ASP C 1 43 ? 8.445 -9.678 -34.345 1.00 24.24 43 ASP C C 1
ATOM 2990 O O . ASP C 1 43 ? 9.562 -9.187 -34.174 1.00 23.87 43 ASP C O 1
ATOM 2995 N N . TRP C 1 44 ? 7.953 -10.608 -33.535 1.00 23.47 44 TRP C N 1
ATOM 2996 C CA . TRP C 1 44 ? 8.787 -11.161 -32.481 1.00 21.56 44 TRP C CA 1
ATOM 2997 C C . TRP C 1 44 ? 9.521 -12.371 -33.027 1.00 20.36 44 TRP C C 1
ATOM 2998 O O . TRP C 1 44 ? 8.952 -13.159 -33.781 1.00 20.79 44 TRP C O 1
ATOM 3009 N N . THR C 1 45 ? 10.785 -12.496 -32.647 1.00 19.72 45 THR C N 1
ATOM 3010 C CA . THR C 1 45 ? 11.581 -13.685 -32.903 1.00 20.76 45 THR C CA 1
ATOM 3011 C C . THR C 1 45 ? 11.396 -14.633 -31.729 1.00 18.06 45 THR C C 1
ATOM 3012 O O . THR C 1 45 ? 11.773 -14.300 -30.608 1.00 18.49 45 THR C O 1
ATOM 3016 N N . VAL C 1 46 ? 10.804 -15.793 -31.987 1.00 16.95 46 VAL C N 1
ATOM 3017 C CA . VAL C 1 46 ? 10.478 -16.749 -30.928 1.00 16.88 46 VAL C CA 1
ATOM 3018 C C . VAL C 1 46 ? 11.493 -17.886 -30.852 1.00 19.11 46 VAL C C 1
ATOM 3019 O O . VAL C 1 46 ? 11.693 -18.619 -31.820 1.00 18.95 46 VAL C O 1
ATOM 3023 N N . VAL C 1 47 ? 12.118 -18.039 -29.692 1.00 17.16 47 VAL C N 1
ATOM 3024 C CA . VAL C 1 47 ? 13.184 -19.008 -29.503 1.00 16.63 47 VAL C CA 1
ATOM 3025 C C . VAL C 1 47 ? 12.862 -19.932 -28.327 1.00 18.69 47 VAL C C 1
ATOM 3026 O O . VAL C 1 47 ? 12.375 -19.476 -27.288 1.00 16.45 47 VAL C O 1
ATOM 3030 N N . LEU C 1 48 ? 13.108 -21.230 -28.498 1.00 16.33 48 LEU C N 1
ATOM 3031 C CA . LEU C 1 48 ? 12.899 -22.189 -27.419 1.00 17.12 48 LEU C CA 1
ATOM 3032 C C . LEU C 1 48 ? 14.187 -22.474 -26.661 1.00 18.73 48 LEU C C 1
ATOM 3033 O O . LEU C 1 48 ? 15.281 -22.458 -27.223 1.00 18.07 48 LEU C O 1
ATOM 3038 N N . ALA C 1 49 ? 14.033 -22.743 -25.371 1.00 16.45 49 ALA C N 1
ATOM 3039 C CA . ALA C 1 49 ? 15.125 -23.174 -24.526 1.00 18.06 49 ALA C CA 1
ATOM 3040 C C . ALA C 1 49 ? 14.531 -24.264 -23.648 1.00 18.59 49 ALA C C 1
ATOM 3041 O O . ALA C 1 49 ? 13.710 -23.980 -22.771 1.00 17.80 49 ALA C O 1
ATOM 3043 N N . THR C 1 50 ? 14.931 -25.509 -23.899 1.00 17.80 50 THR C N 1
ATOM 3044 C CA . THR C 1 50 ? 14.262 -26.653 -23.294 1.00 19.73 50 THR C CA 1
ATOM 3045 C C . THR C 1 50 ? 15.231 -27.689 -22.718 1.00 21.36 50 THR C C 1
ATOM 3046 O O . THR C 1 50 ? 16.229 -28.034 -23.347 1.00 21.31 50 THR C O 1
ATOM 3050 N N . ASN C 1 51 ? 14.944 -28.155 -21.502 1.00 20.24 51 ASN C N 1
ATOM 3051 C CA . ASN C 1 51 ? 15.648 -29.308 -20.947 1.00 22.20 51 ASN C CA 1
ATOM 3052 C C . ASN C 1 51 ? 15.096 -30.563 -21.602 1.00 23.82 51 ASN C C 1
ATOM 3053 O O . ASN C 1 51 ? 13.882 -30.760 -21.650 1.00 23.47 51 ASN C O 1
ATOM 3058 N N . GLN C 1 52 ? 15.980 -31.403 -22.128 1.00 23.67 52 GLN C N 1
ATOM 3059 C CA . GLN C 1 52 ? 15.546 -32.631 -22.772 1.00 24.52 52 GLN C CA 1
ATOM 3060 C C . GLN C 1 52 ? 16.416 -33.786 -22.313 1.00 27.08 52 GLN C C 1
ATOM 3061 O O . GLN C 1 52 ? 17.124 -34.394 -23.112 1.00 28.32 52 GLN C O 1
ATOM 3067 N N . SER C 1 53 ? 16.355 -34.084 -21.019 1.00 26.57 53 SER C N 1
ATOM 3068 C CA . SER C 1 53 ? 17.150 -35.161 -20.438 1.00 28.61 53 SER C CA 1
ATOM 3069 C C . SER C 1 53 ? 16.651 -36.524 -20.900 1.00 31.16 53 SER C C 1
ATOM 3070 O O . SER C 1 53 ? 17.226 -37.554 -20.550 1.00 31.80 53 SER C O 1
ATOM 3073 N N . GLY C 1 54 ? 15.576 -36.525 -21.683 1.00 30.97 54 GLY C N 1
ATOM 3074 C CA . GLY C 1 54 ? 15.057 -37.754 -22.260 1.00 32.69 54 GLY C CA 1
ATOM 3075 C C . GLY C 1 54 ? 16.097 -38.430 -23.136 1.00 33.55 54 GLY C C 1
ATOM 3076 O O . GLY C 1 54 ? 16.138 -39.655 -23.241 1.00 32.73 54 GLY C O 1
ATOM 3077 N N . LEU C 1 55 ? 16.943 -37.624 -23.769 1.00 32.08 55 LEU C N 1
ATOM 3078 C CA . LEU C 1 55 ? 18.054 -38.150 -24.551 1.00 32.20 55 LEU C CA 1
ATOM 3079 C C . LEU C 1 55 ? 19.046 -38.902 -23.668 1.00 33.70 55 LEU C C 1
ATOM 3080 O O . LEU C 1 55 ? 19.362 -40.061 -23.926 1.00 34.52 55 LEU C O 1
ATOM 3085 N N . ALA C 1 56 ? 19.542 -38.232 -22.631 1.00 34.24 56 ALA C N 1
ATOM 3086 C CA . ALA C 1 56 ? 20.579 -38.802 -21.774 1.00 33.34 56 ALA C CA 1
ATOM 3087 C C . ALA C 1 56 ? 20.069 -40.017 -21.005 1.00 36.12 56 ALA C C 1
ATOM 3088 O O . ALA C 1 56 ? 20.849 -40.896 -20.632 1.00 38.75 56 ALA C O 1
ATOM 3090 N N . ARG C 1 57 ? 18.762 -40.059 -20.766 1.00 34.73 57 ARG C N 1
ATOM 3091 C CA . ARG C 1 57 ? 18.154 -41.178 -20.056 1.00 34.88 57 ARG C CA 1
ATOM 3092 C C . ARG C 1 57 ? 17.870 -42.352 -20.985 1.00 34.94 57 ARG C C 1
ATOM 3093 O O . ARG C 1 57 ? 17.581 -43.449 -20.524 1.00 36.89 57 ARG C O 1
ATOM 3101 N N . GLY C 1 58 ? 17.937 -42.110 -22.289 1.00 34.40 58 GLY C N 1
ATOM 3102 C CA . GLY C 1 58 ? 17.683 -43.144 -23.275 1.00 34.52 58 GLY C CA 1
ATOM 3103 C C . GLY C 1 58 ? 16.212 -43.468 -23.480 1.00 35.94 58 GLY C C 1
ATOM 3104 O O . GLY C 1 58 ? 15.860 -44.611 -23.759 1.00 35.33 58 GLY C O 1
ATOM 3105 N N . LEU C 1 59 ? 15.347 -42.469 -23.341 1.00 35.91 59 LEU C N 1
ATOM 3106 C CA . LEU C 1 59 ? 13.915 -42.670 -23.551 1.00 34.77 59 LEU C CA 1
ATOM 3107 C C . LEU C 1 59 ? 13.569 -42.513 -25.027 1.00 33.14 59 LEU C C 1
ATOM 3108 O O . LEU C 1 59 ? 12.576 -43.062 -25.502 1.00 37.47 59 LEU C O 1
ATOM 3113 N N . PHE C 1 60 ? 14.386 -41.741 -25.735 1.00 34.25 60 PHE C N 1
ATOM 3114 C CA . PHE C 1 60 ? 14.230 -41.516 -27.170 1.00 33.90 60 PHE C CA 1
ATOM 3115 C C . PHE C 1 60 ? 15.539 -40.985 -27.731 1.00 34.35 60 PHE C C 1
ATOM 3116 O O . PHE C 1 60 ? 16.427 -40.593 -26.978 1.00 33.66 60 PHE C O 1
ATOM 3124 N N . ASP C 1 61 ? 15.669 -40.976 -29.053 1.00 33.80 61 ASP C N 1
ATOM 3125 C CA . ASP C 1 61 ? 16.896 -40.499 -29.677 1.00 35.44 61 ASP C CA 1
ATOM 3126 C C . ASP C 1 61 ? 16.663 -39.192 -30.410 1.00 34.36 61 ASP C C 1
ATOM 3127 O O . ASP C 1 61 ? 15.531 -38.717 -30.508 1.00 33.39 61 ASP C O 1
ATOM 3132 N N . THR C 1 62 ? 17.744 -38.626 -30.930 1.00 33.44 62 THR C N 1
ATOM 3133 C CA . THR C 1 62 ? 17.690 -37.360 -31.643 1.00 34.05 62 THR C CA 1
ATOM 3134 C C . THR C 1 62 ? 16.666 -37.375 -32.775 1.00 34.54 62 THR C C 1
ATOM 3135 O O . THR C 1 62 ? 15.911 -36.418 -32.945 1.00 33.46 62 THR C O 1
ATOM 3139 N N . ALA C 1 63 ? 16.632 -38.460 -33.541 1.00 35.46 63 ALA C N 1
ATOM 3140 C CA . ALA C 1 63 ? 15.676 -38.584 -34.638 1.00 34.43 63 ALA C CA 1
ATOM 3141 C C . ALA C 1 63 ? 14.250 -38.314 -34.162 1.00 32.17 63 ALA C C 1
ATOM 3142 O O . ALA C 1 63 ? 13.499 -37.587 -34.804 1.00 33.78 63 ALA C O 1
ATOM 3144 N N . THR C 1 64 ? 13.879 -38.910 -33.038 1.00 31.57 64 THR C N 1
ATOM 3145 C CA . THR C 1 64 ? 12.525 -38.768 -32.520 1.00 32.44 64 THR C CA 1
ATOM 3146 C C . THR C 1 64 ? 12.283 -37.358 -31.981 1.00 30.39 64 THR C C 1
ATOM 3147 O O . THR C 1 64 ? 11.202 -36.798 -32.168 1.00 31.37 64 THR C O 1
ATOM 3151 N N . LEU C 1 65 ? 13.289 -36.781 -31.326 1.00 30.25 65 LEU C N 1
ATOM 3152 C CA . LEU C 1 65 ? 13.170 -35.406 -30.846 1.00 28.51 65 LEU C CA 1
ATOM 3153 C C . LEU C 1 65 ? 12.957 -34.473 -32.033 1.00 28.64 65 LEU C C 1
ATOM 3154 O O . LEU C 1 65 ? 12.117 -33.580 -31.981 1.00 27.94 65 LEU C O 1
ATOM 3159 N N . ASN C 1 66 ? 13.708 -34.693 -33.112 1.00 30.07 66 ASN C N 1
ATOM 3160 C CA . ASN C 1 66 ? 13.520 -33.921 -34.339 1.00 28.93 66 ASN C CA 1
ATOM 3161 C C . ASN C 1 66 ? 12.123 -34.090 -34.951 1.00 29.00 66 ASN C C 1
ATOM 3162 O O . ASN C 1 66 ? 11.544 -33.128 -35.459 1.00 28.13 66 ASN C O 1
ATOM 3167 N N . ALA C 1 67 ? 11.586 -35.308 -34.893 1.00 29.05 67 ALA C N 1
ATOM 3168 C CA . ALA C 1 67 ? 10.222 -35.573 -35.360 1.00 28.80 67 ALA C CA 1
ATOM 3169 C C . ALA C 1 67 ? 9.179 -34.842 -34.511 1.00 28.01 67 ALA C C 1
ATOM 3170 O O . ALA C 1 67 ? 8.188 -34.326 -35.033 1.00 26.54 67 ALA C O 1
ATOM 3172 N N . ILE C 1 68 ? 9.401 -34.817 -33.200 1.00 26.05 68 ILE C N 1
ATOM 3173 C CA . ILE C 1 68 ? 8.547 -34.063 -32.290 1.00 26.69 68 ILE C CA 1
ATOM 3174 C C . ILE C 1 68 ? 8.520 -32.591 -32.691 1.00 24.84 68 ILE C C 1
ATOM 3175 O O . ILE C 1 68 ? 7.451 -31.990 -32.832 1.00 24.66 68 ILE C O 1
ATOM 3180 N N . HIS C 1 69 ? 9.697 -32.015 -32.897 1.00 25.04 69 HIS C N 1
ATOM 3181 C CA . HIS C 1 69 ? 9.774 -30.602 -33.241 1.00 25.87 69 HIS C CA 1
ATOM 3182 C C . HIS C 1 69 ? 9.238 -30.320 -34.641 1.00 25.92 69 HIS C C 1
ATOM 3183 O O . HIS C 1 69 ? 8.706 -29.242 -34.899 1.00 24.44 69 HIS C O 1
ATOM 3190 N N . ASP C 1 70 ? 9.351 -31.304 -35.531 1.00 27.59 70 ASP C N 1
ATOM 3191 C CA . ASP C 1 70 ? 8.723 -31.210 -36.846 1.00 27.18 70 ASP C CA 1
ATOM 3192 C C . ASP C 1 70 ? 7.201 -31.114 -36.739 1.00 27.14 70 ASP C C 1
ATOM 3193 O O . ASP C 1 70 ? 6.574 -30.358 -37.483 1.00 26.97 70 ASP C O 1
ATOM 3198 N N . LYS C 1 71 ? 6.611 -31.880 -35.822 1.00 26.44 71 LYS C N 1
ATOM 3199 C CA . LYS C 1 71 ? 5.165 -31.828 -35.605 1.00 27.00 71 LYS C CA 1
ATOM 3200 C C . LYS C 1 71 ? 4.783 -30.433 -35.147 1.00 26.09 71 LYS C C 1
ATOM 3201 O O . LYS C 1 71 ? 3.813 -29.848 -35.631 1.00 27.09 71 LYS C O 1
ATOM 3215 N N . HIS C 1 73 ? 6.557 -27.584 -35.637 1.00 23.94 73 HIS C N 1
ATOM 3216 C CA . HIS C 1 73 ? 6.748 -26.650 -36.739 1.00 25.27 73 HIS C CA 1
ATOM 3217 C C . HIS C 1 73 ? 5.576 -26.703 -37.725 1.00 26.14 73 HIS C C 1
ATOM 3218 O O . HIS C 1 73 ? 5.098 -25.668 -38.183 1.00 26.04 73 HIS C O 1
ATOM 3225 N N . ARG C 1 74 ? 5.114 -27.906 -38.052 1.00 26.89 74 ARG C N 1
ATOM 3226 C CA . ARG C 1 74 ? 4.000 -28.052 -38.993 1.00 29.47 74 ARG C CA 1
ATOM 3227 C C . ARG C 1 74 ? 2.713 -27.434 -38.441 1.00 29.68 74 ARG C C 1
ATOM 3228 O O . ARG C 1 74 ? 2.009 -26.715 -39.151 1.00 29.98 74 ARG C O 1
ATOM 3236 N N . ALA C 1 75 ? 2.415 -27.710 -37.175 1.00 27.50 75 ALA C N 1
ATOM 3237 C CA . ALA C 1 75 ? 1.247 -27.121 -36.523 1.00 29.49 75 ALA C CA 1
ATOM 3238 C C . ALA C 1 75 ? 1.359 -25.596 -36.482 1.00 28.14 75 ALA C C 1
ATOM 3239 O O . ALA C 1 75 ? 0.380 -24.888 -36.705 1.00 29.36 75 ALA C O 1
ATOM 3241 N N . LEU C 1 76 ? 2.555 -25.092 -36.203 1.00 25.48 76 LEU C N 1
ATOM 3242 C CA . LEU C 1 76 ? 2.780 -23.648 -36.199 1.00 25.46 76 LEU C CA 1
ATOM 3243 C C . LEU C 1 76 ? 2.536 -23.040 -37.579 1.00 27.68 76 LEU C C 1
ATOM 3244 O O . LEU C 1 76 ? 1.922 -21.983 -37.706 1.00 27.84 76 LEU C O 1
ATOM 3249 N N . ALA C 1 77 ? 3.034 -23.719 -38.605 1.00 28.48 77 ALA C N 1
ATOM 3250 C CA . ALA C 1 77 ? 2.848 -23.283 -39.984 1.00 30.84 77 ALA C CA 1
ATOM 3251 C C . ALA C 1 77 ? 1.373 -23.091 -40.316 1.00 30.38 77 ALA C C 1
ATOM 3252 O O . ALA C 1 77 ? 1.009 -22.125 -40.973 1.00 32.15 77 ALA C O 1
ATOM 3254 N N . GLN C 1 78 ? 0.526 -24.014 -39.874 1.00 31.08 78 GLN C N 1
ATOM 3255 C CA . GLN C 1 78 ? -0.909 -23.885 -40.106 1.00 32.55 78 GLN C CA 1
ATOM 3256 C C . GLN C 1 78 ? -1.434 -22.521 -39.670 1.00 33.09 78 GLN C C 1
ATOM 3257 O O . GLN C 1 78 ? -2.476 -22.073 -40.150 1.00 32.90 78 GLN C O 1
ATOM 3271 N N . GLY C 1 80 ? 0.559 -19.416 -38.940 1.00 28.99 80 GLY C N 1
ATOM 3272 C CA . GLY C 1 80 ? 1.303 -18.195 -39.158 1.00 29.12 80 GLY C CA 1
ATOM 3273 C C . GLY C 1 80 ? 2.309 -17.972 -38.053 1.00 28.17 80 GLY C C 1
ATOM 3274 O O . GLY C 1 80 ? 2.810 -16.863 -37.871 1.00 28.15 80 GLY C O 1
ATOM 3275 N N . GLY C 1 81 ? 2.613 -19.030 -37.306 1.00 25.08 81 GLY C N 1
ATOM 3276 C CA . GLY C 1 81 ? 3.633 -18.936 -36.277 1.00 24.16 81 GLY C CA 1
ATOM 3277 C C . GLY C 1 81 ? 4.971 -19.512 -36.699 1.00 23.94 81 GLY C C 1
ATOM 3278 O O . GLY C 1 81 ? 5.037 -20.468 -37.475 1.00 24.94 81 GLY C O 1
ATOM 3279 N N . VAL C 1 82 ? 6.042 -18.925 -36.178 1.00 22.56 82 VAL C N 1
ATOM 3280 C CA . VAL C 1 82 ? 7.391 -19.380 -36.448 1.00 23.54 82 VAL C CA 1
ATOM 3281 C C . VAL C 1 82 ? 8.219 -19.472 -35.170 1.00 22.67 82 VAL C C 1
ATOM 3282 O O . VAL C 1 82 ? 8.267 -18.519 -34.395 1.00 21.32 82 VAL C O 1
ATOM 3286 N N . VAL C 1 83 ? 8.861 -20.619 -34.957 1.00 22.37 83 VAL C N 1
ATOM 3287 C CA . VAL C 1 83 ? 9.927 -20.744 -33.964 1.00 22.43 83 VAL C CA 1
ATOM 3288 C C . VAL C 1 83 ? 11.285 -20.656 -34.678 1.00 22.70 83 VAL C C 1
ATOM 3289 O O . VAL C 1 83 ? 11.644 -21.521 -35.480 1.00 22.98 83 VAL C O 1
ATOM 3293 N N . ASP C 1 84 ? 12.029 -19.598 -34.382 1.00 20.54 84 ASP C N 1
ATOM 3294 C CA . ASP C 1 84 ? 13.256 -19.274 -35.110 1.00 23.79 84 ASP C CA 1
ATOM 3295 C C . ASP C 1 84 ? 14.393 -20.244 -34.813 1.00 25.11 84 ASP C C 1
ATOM 3296 O O . ASP C 1 84 ? 15.249 -20.514 -35.671 1.00 22.99 84 ASP C O 1
ATOM 3301 N N . ALA C 1 85 ? 14.415 -20.762 -33.593 1.00 20.14 85 ALA C N 1
ATOM 3302 C CA . ALA C 1 85 ? 15.509 -21.617 -33.177 1.00 21.21 85 ALA C CA 1
ATOM 3303 C C . ALA C 1 85 ? 15.124 -22.362 -31.931 1.00 21.34 85 ALA C C 1
ATOM 3304 O O . ALA C 1 85 ? 14.245 -21.925 -31.180 1.00 19.07 85 ALA C O 1
ATOM 3306 N N . ILE C 1 86 ? 15.798 -23.482 -31.716 1.00 19.35 86 ILE C N 1
ATOM 3307 C CA . ILE C 1 86 ? 15.578 -24.305 -30.547 1.00 18.96 86 ILE C CA 1
ATOM 3308 C C . ILE C 1 86 ? 16.913 -24.572 -29.876 1.00 19.99 86 ILE C C 1
ATOM 3309 O O . ILE C 1 86 ? 17.804 -25.195 -30.456 1.00 23.27 86 ILE C O 1
ATOM 3314 N N . PHE C 1 87 ? 17.063 -24.050 -28.667 1.00 19.10 87 PHE C N 1
ATOM 3315 C CA . PHE C 1 87 ? 18.193 -24.377 -27.826 1.00 20.21 87 PHE C CA 1
ATOM 3316 C C . PHE C 1 87 ? 17.768 -25.480 -26.874 1.00 20.83 87 PHE C C 1
ATOM 3317 O O . PHE C 1 87 ? 16.660 -25.465 -26.336 1.00 20.66 87 PHE C O 1
ATOM 3333 N N . CYS C 1 89 ? 19.118 -28.733 -24.024 1.00 24.34 89 CYS C N 1
ATOM 3334 C CA . CYS C 1 89 ? 20.106 -29.422 -23.203 1.00 24.79 89 CYS C CA 1
ATOM 3335 C C . CYS C 1 89 ? 19.758 -30.902 -23.144 1.00 25.66 89 CYS C C 1
ATOM 3336 O O . CYS C 1 89 ? 18.721 -31.280 -22.603 1.00 26.32 89 CYS C O 1
ATOM 3339 N N . PRO C 1 90 ? 20.626 -31.750 -23.714 1.00 27.28 90 PRO C N 1
ATOM 3340 C CA . PRO C 1 90 ? 20.357 -33.186 -23.816 1.00 28.49 90 PRO C CA 1
ATOM 3341 C C . PRO C 1 90 ? 20.800 -33.937 -22.574 1.00 29.84 90 PRO C C 1
ATOM 3342 O O . PRO C 1 90 ? 20.677 -35.158 -22.549 1.00 30.83 90 PRO C O 1
ATOM 3346 N N . HIS C 1 91 ? 21.316 -33.229 -21.576 1.00 28.96 91 HIS C N 1
ATOM 3347 C CA . HIS C 1 91 ? 22.039 -33.885 -20.489 1.00 30.30 91 HIS C CA 1
ATOM 3348 C C . HIS C 1 91 ? 21.158 -34.303 -19.320 1.00 30.55 91 HIS C C 1
ATOM 3349 O O . HIS C 1 91 ? 20.099 -33.721 -19.081 1.00 29.28 91 HIS C O 1
ATOM 3356 N N . GLY C 1 92 ? 21.616 -35.319 -18.596 1.00 33.54 92 GLY C N 1
ATOM 3357 C CA . GLY C 1 92 ? 20.922 -35.793 -17.415 1.00 33.34 92 GLY C CA 1
ATOM 3358 C C . GLY C 1 92 ? 21.287 -34.970 -16.201 1.00 33.90 92 GLY C C 1
ATOM 3359 O O . GLY C 1 92 ? 22.234 -34.185 -16.240 1.00 33.83 92 GLY C O 1
ATOM 3360 N N . PRO C 1 93 ? 20.534 -35.154 -15.108 1.00 34.57 93 PRO C N 1
ATOM 3361 C CA . PRO C 1 93 ? 20.669 -34.412 -13.847 1.00 36.28 93 PRO C CA 1
ATOM 3362 C C . PRO C 1 93 ? 22.076 -34.445 -13.252 1.00 37.87 93 PRO C C 1
ATOM 3363 O O . PRO C 1 93 ? 22.454 -33.524 -12.530 1.00 39.07 93 PRO C O 1
ATOM 3367 N N . ASP C 1 94 ? 22.841 -35.491 -13.542 1.00 38.93 94 ASP C N 1
ATOM 3368 C CA . ASP C 1 94 ? 24.143 -35.656 -12.900 1.00 40.16 94 ASP C CA 1
ATOM 3369 C C . ASP C 1 94 ? 25.311 -35.603 -13.880 1.00 40.16 94 ASP C C 1
ATOM 3370 O O . ASP C 1 94 ? 26.404 -36.082 -13.577 1.00 40.83 94 ASP C O 1
ATOM 3375 N N . ASP C 1 95 ? 25.081 -35.015 -15.050 1.00 38.42 95 ASP C N 1
ATOM 3376 C CA . ASP C 1 95 ? 26.113 -34.949 -16.082 1.00 38.58 95 ASP C CA 1
ATOM 3377 C C . ASP C 1 95 ? 27.076 -33.780 -15.895 1.00 36.37 95 ASP C C 1
ATOM 3378 O O . ASP C 1 95 ? 28.113 -33.711 -16.552 1.00 37.94 95 ASP C O 1
ATOM 3383 N N . GLY C 1 96 ? 26.731 -32.862 -14.999 1.00 36.16 96 GLY C N 1
ATOM 3384 C CA . GLY C 1 96 ? 27.591 -31.730 -14.712 1.00 35.17 96 GLY C CA 1
ATOM 3385 C C . GLY C 1 96 ? 27.778 -30.778 -15.881 1.00 34.05 96 GLY C C 1
ATOM 3386 O O . GLY C 1 96 ? 28.819 -30.137 -16.003 1.00 34.80 96 GLY C O 1
ATOM 3387 N N . CYS C 1 97 ? 26.772 -30.677 -16.743 1.00 31.81 97 CYS C N 1
ATOM 3388 C CA . CYS C 1 97 ? 26.838 -29.741 -17.860 1.00 29.11 97 CYS C CA 1
ATOM 3389 C C . CYS C 1 97 ? 26.579 -28.315 -17.380 1.00 28.25 97 CYS C C 1
ATOM 3390 O O . CYS C 1 97 ? 26.258 -28.093 -16.213 1.00 29.77 97 CYS C O 1
ATOM 3393 N N . ALA C 1 98 ? 26.711 -27.351 -18.286 1.00 27.23 98 ALA C N 1
ATOM 3394 C CA . ALA C 1 98 ? 26.476 -25.951 -17.954 1.00 27.48 98 ALA C CA 1
ATOM 3395 C C . ALA C 1 98 ? 25.177 -25.419 -18.552 1.00 24.48 98 ALA C C 1
ATOM 3396 O O . ALA C 1 98 ? 24.850 -24.242 -18.386 1.00 24.25 98 ALA C O 1
ATOM 3398 N N . CYS C 1 99 ? 24.441 -26.281 -19.249 1.00 24.21 99 CYS C N 1
ATOM 3399 C CA . CYS C 1 99 ? 23.248 -25.829 -19.963 1.00 25.20 99 CYS C CA 1
ATOM 3400 C C . CYS C 1 99 ? 21.930 -26.319 -19.369 1.00 21.74 99 CYS C C 1
ATOM 3401 O O . CYS C 1 99 ? 20.866 -25.915 -19.820 1.00 22.40 99 CYS C O 1
ATOM 3404 N N . ARG C 1 100 ? 21.996 -27.189 -18.369 1.00 22.63 100 ARG C N 1
ATOM 3405 C CA . ARG C 1 100 ? 20.781 -27.711 -17.756 1.00 22.29 100 ARG C CA 1
ATOM 3406 C C . ARG C 1 100 ? 20.175 -26.702 -16.794 1.00 21.31 100 ARG C C 1
ATOM 3407 O O . ARG C 1 100 ? 20.801 -26.331 -15.806 1.00 20.26 100 ARG C O 1
ATOM 3415 N N . LYS C 1 101 ? 18.959 -26.246 -17.080 1.00 20.10 101 LYS C N 1
ATOM 3416 C CA . LYS C 1 101 ? 18.293 -25.340 -16.148 1.00 19.93 101 LYS C CA 1
ATOM 3417 C C . LYS C 1 101 ? 18.243 -26.011 -14.761 1.00 19.46 101 LYS C C 1
ATOM 3418 O O . LYS C 1 101 ? 17.961 -27.206 -14.657 1.00 20.57 101 LYS C O 1
ATOM 3424 N N . PRO C 1 102 ? 18.455 -25.237 -13.686 1.00 18.86 102 PRO C N 1
ATOM 3425 C CA . PRO C 1 102 ? 18.432 -23.770 -13.641 1.00 17.75 102 PRO C CA 1
ATOM 3426 C C . PRO C 1 102 ? 19.741 -23.058 -13.948 1.00 17.49 102 PRO C C 1
ATOM 3427 O O . PRO C 1 102 ? 19.796 -21.859 -13.724 1.00 17.41 102 PRO C O 1
ATOM 3431 N N . LEU C 1 103 ? 20.764 -23.753 -14.437 1.00 19.20 103 LEU C N 1
ATOM 3432 C CA . LEU C 1 103 ? 21.944 -23.046 -14.928 1.00 21.82 103 LEU C CA 1
ATOM 3433 C C . LEU C 1 103 ? 21.558 -22.248 -16.179 1.00 19.59 103 LEU C C 1
ATOM 3434 O O . LEU C 1 103 ? 20.690 -22.676 -16.936 1.00 19.92 103 LEU C O 1
ATOM 3439 N N . PRO C 1 104 ? 22.200 -21.087 -16.395 1.00 19.81 104 PRO C N 1
ATOM 3440 C CA . PRO C 1 104 ? 21.799 -20.141 -17.447 1.00 19.09 104 PRO C CA 1
ATOM 3441 C C . PRO C 1 104 ? 22.429 -20.379 -18.823 1.00 20.46 104 PRO C C 1
ATOM 3442 O O . PRO C 1 104 ? 22.164 -19.601 -19.738 1.00 18.76 104 PRO C O 1
ATOM 3446 N N . GLY C 1 105 ? 23.223 -21.434 -18.966 1.00 20.25 105 GLY C N 1
ATOM 3447 C CA . GLY C 1 105 ? 23.962 -21.691 -20.193 1.00 21.76 105 GLY C CA 1
ATOM 3448 C C . GLY C 1 105 ? 23.222 -21.448 -21.494 1.00 20.90 105 GLY C C 1
ATOM 3449 O O . GLY C 1 105 ? 23.736 -20.748 -22.386 1.00 22.28 105 GLY C O 1
ATOM 3458 N N . TYR C 1 107 ? 20.507 -19.744 -22.122 1.00 18.20 107 TYR C N 1
ATOM 3459 C CA . TYR C 1 107 ? 20.083 -18.368 -22.269 1.00 20.74 107 TYR C CA 1
ATOM 3460 C C . TYR C 1 107 ? 21.271 -17.504 -22.676 1.00 18.89 107 TYR C C 1
A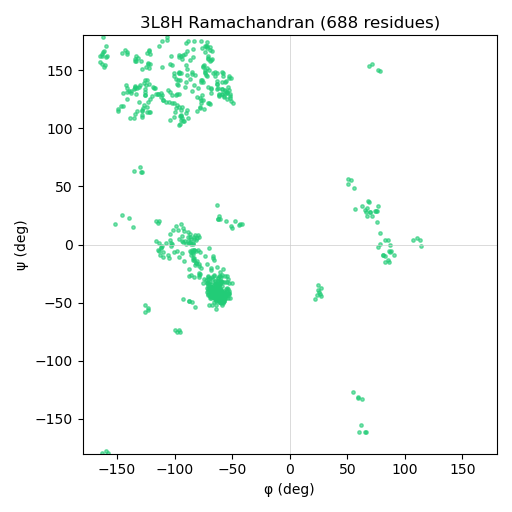TOM 3461 O O . TYR C 1 107 ? 21.129 -16.555 -23.446 1.00 19.97 107 TYR C O 1
ATOM 3470 N N . ARG C 1 108 ? 22.452 -17.842 -22.174 1.00 19.56 108 ARG C N 1
ATOM 3471 C CA . ARG C 1 108 ? 23.641 -17.105 -22.580 1.00 22.61 108 ARG C CA 1
ATOM 3472 C C . ARG C 1 108 ? 24.022 -17.448 -24.018 1.00 22.22 108 ARG C C 1
ATOM 3473 O O . ARG C 1 108 ? 24.538 -16.597 -24.742 1.00 22.33 108 ARG C O 1
ATOM 3481 N N . ASP C 1 109 ? 23.779 -18.692 -24.424 1.00 21.53 109 ASP C N 1
ATOM 3482 C CA . ASP C 1 109 ? 24.012 -19.111 -25.810 1.00 21.24 109 ASP C CA 1
ATOM 3483 C C . ASP C 1 109 ? 23.118 -18.324 -26.766 1.00 20.73 109 ASP C C 1
ATOM 3484 O O . ASP C 1 109 ? 23.545 -17.906 -27.844 1.00 21.06 109 ASP C O 1
ATOM 3489 N N . ILE C 1 110 ? 21.862 -18.152 -26.375 1.00 19.33 110 ILE C N 1
ATOM 3490 C CA . ILE C 1 110 ? 20.921 -17.367 -27.140 1.00 18.26 110 ILE C CA 1
ATOM 3491 C C . ILE C 1 110 ? 21.402 -15.924 -27.286 1.00 19.95 110 ILE C C 1
ATOM 3492 O O . ILE C 1 110 ? 21.436 -15.384 -28.397 1.00 21.28 110 ILE C O 1
ATOM 3497 N N . ALA C 1 111 ? 21.796 -15.304 -26.177 1.00 18.80 111 ALA C N 1
ATOM 3498 C CA . ALA C 1 111 ? 22.359 -13.954 -26.217 1.00 20.30 111 ALA C CA 1
ATOM 3499 C C . ALA C 1 111 ? 23.518 -13.851 -27.214 1.00 22.07 111 ALA C C 1
ATOM 3500 O O . ALA C 1 111 ? 23.618 -12.871 -27.951 1.00 22.10 111 ALA C O 1
ATOM 3502 N N . ARG C 1 112 ? 24.382 -14.864 -27.225 1.00 22.71 112 ARG C N 1
ATOM 3503 C CA . ARG C 1 112 ? 25.578 -14.859 -28.076 1.00 24.31 112 ARG C CA 1
ATOM 3504 C C . ARG C 1 112 ? 25.243 -15.047 -29.553 1.00 24.43 112 ARG C C 1
ATOM 3505 O O . ARG C 1 112 ? 25.867 -14.439 -30.419 1.00 26.35 112 ARG C O 1
ATOM 3513 N N . ARG C 1 113 ? 24.262 -15.887 -29.845 1.00 23.01 113 ARG C N 1
ATOM 3514 C CA . ARG C 1 113 ? 23.877 -16.099 -31.230 1.00 23.68 113 ARG C CA 1
ATOM 3515 C C . ARG C 1 113 ? 23.275 -14.849 -31.848 1.00 24.69 113 ARG C C 1
ATOM 3516 O O . ARG C 1 113 ? 23.667 -14.445 -32.943 1.00 24.50 113 ARG C O 1
ATOM 3524 N N . TYR C 1 114 ? 22.317 -14.241 -31.152 1.00 22.57 114 TYR C N 1
ATOM 3525 C CA . TYR C 1 114 ? 21.615 -13.084 -31.694 1.00 23.04 114 TYR C CA 1
ATOM 3526 C C . TYR C 1 114 ? 22.343 -11.766 -31.412 1.00 23.15 114 TYR C C 1
ATOM 3527 O O . TYR C 1 114 ? 21.936 -10.717 -31.901 1.00 25.48 114 TYR C O 1
ATOM 3536 N N . ASP C 1 115 ? 23.420 -11.843 -30.634 1.00 22.35 115 ASP C N 1
ATOM 3537 C CA . ASP C 1 115 ? 24.239 -10.684 -30.253 1.00 26.36 115 ASP C CA 1
ATOM 3538 C C . ASP C 1 115 ? 23.409 -9.596 -29.585 1.00 26.86 115 ASP C C 1
ATOM 3539 O O . ASP C 1 115 ? 23.503 -8.421 -29.942 1.00 27.45 115 ASP C O 1
ATOM 3544 N N . VAL C 1 116 ? 22.596 -9.997 -28.606 1.00 25.59 116 VAL C N 1
ATOM 3545 C CA . VAL C 1 116 ? 21.725 -9.060 -27.901 1.00 25.22 116 VAL C CA 1
ATOM 3546 C C . VAL C 1 116 ? 21.957 -9.070 -26.398 1.00 23.68 116 VAL C C 1
ATOM 3547 O O . VAL C 1 116 ? 22.446 -10.053 -25.829 1.00 24.83 116 VAL C O 1
ATOM 3551 N N . ASP C 1 117 ? 21.611 -7.950 -25.773 1.00 25.74 117 ASP C N 1
ATOM 3552 C CA . ASP C 1 117 ? 21.540 -7.826 -24.320 1.00 25.27 117 ASP C CA 1
ATOM 3553 C C . ASP C 1 117 ? 20.214 -8.444 -23.887 1.00 23.32 117 ASP C C 1
ATOM 3554 O O . ASP C 1 117 ? 19.186 -8.176 -24.502 1.00 24.33 117 ASP C O 1
ATOM 3559 N N . LEU C 1 118 ? 20.219 -9.269 -22.844 1.00 22.08 118 LEU C N 1
ATOM 3560 C CA . LEU C 1 118 ? 18.980 -9.954 -22.452 1.00 21.99 118 LEU C CA 1
ATOM 3561 C C . LEU C 1 118 ? 18.065 -9.114 -21.555 1.00 22.12 118 LEU C C 1
ATOM 3562 O O . LEU C 1 118 ? 16.941 -9.508 -21.252 1.00 20.45 118 LEU C O 1
ATOM 3567 N N . ALA C 1 119 ? 18.543 -7.952 -21.133 1.00 23.26 119 ALA C N 1
ATOM 3568 C CA . ALA C 1 119 ? 17.743 -7.084 -20.275 1.00 22.80 119 ALA C CA 1
ATOM 3569 C C . ALA C 1 119 ? 16.345 -6.846 -20.846 1.00 22.35 119 ALA C C 1
ATOM 3570 O O . ALA C 1 119 ? 16.198 -6.399 -21.982 1.00 23.61 119 ALA C O 1
ATOM 3572 N N . GLY C 1 120 ? 15.316 -7.171 -20.061 1.00 18.16 120 GLY C N 1
ATOM 3573 C CA . GLY C 1 120 ? 13.941 -6.976 -20.482 1.00 20.47 120 GLY C CA 1
ATOM 3574 C C . GLY C 1 120 ? 13.395 -7.999 -21.471 1.00 19.23 120 GLY C C 1
ATOM 3575 O O . GLY C 1 120 ? 12.229 -7.923 -21.860 1.00 21.48 120 GLY C O 1
ATOM 3576 N N . VAL C 1 121 ? 14.226 -8.948 -21.899 1.00 18.29 121 VAL C N 1
ATOM 3577 C CA . VAL C 1 121 ? 13.743 -10.005 -22.777 1.00 17.39 121 VAL C CA 1
ATOM 3578 C C . VAL C 1 121 ? 12.835 -10.971 -22.009 1.00 15.24 121 VAL C C 1
ATOM 3579 O O . VAL C 1 121 ? 13.249 -11.564 -21.012 1.00 15.31 121 VAL C O 1
ATOM 3583 N N . PRO C 1 122 ? 11.585 -11.121 -22.467 1.00 16.50 122 PRO C N 1
ATOM 3584 C CA . PRO C 1 122 ? 10.689 -12.034 -21.760 1.00 14.69 122 PRO C CA 1
ATOM 3585 C C . PRO C 1 122 ? 11.162 -13.471 -21.936 1.00 14.42 122 PRO C C 1
ATOM 3586 O O . PRO C 1 122 ? 11.484 -13.891 -23.056 1.00 14.60 122 PRO C O 1
ATOM 3590 N N . ALA C 1 123 ? 11.199 -14.217 -20.835 1.00 13.15 123 ALA C N 1
ATOM 3591 C CA . ALA C 1 123 ? 11.527 -15.633 -20.877 1.00 14.10 123 ALA C CA 1
ATOM 3592 C C . ALA C 1 123 ? 10.426 -16.370 -20.121 1.00 12.78 123 ALA C C 1
ATOM 3593 O O . ALA C 1 123 ? 10.295 -16.223 -18.908 1.00 13.48 123 ALA C O 1
ATOM 3595 N N . VAL C 1 124 ? 9.624 -17.137 -20.851 1.00 12.48 124 VAL C N 1
ATOM 3596 C CA . VAL C 1 124 ? 8.411 -17.737 -20.295 1.00 12.58 124 VAL C CA 1
ATOM 3597 C C . VAL C 1 124 ? 8.691 -19.174 -19.852 1.00 11.60 124 VAL C C 1
ATOM 3598 O O . VAL C 1 124 ? 9.241 -19.975 -20.606 1.00 13.35 124 VAL C O 1
ATOM 3602 N N . GLY C 1 125 ? 8.323 -19.503 -18.624 1.00 11.38 125 GLY C N 1
ATOM 3603 C CA . GLY C 1 125 ? 8.538 -20.860 -18.143 1.00 11.09 125 GLY C CA 1
ATOM 3604 C C . GLY C 1 125 ? 7.387 -21.334 -17.289 1.00 12.25 125 GLY C C 1
ATOM 3605 O O . GLY C 1 125 ? 6.561 -20.523 -16.885 1.00 10.76 125 GLY C O 1
ATOM 3606 N N . ASP C 1 126 ? 7.320 -22.642 -17.035 1.00 11.68 126 ASP C N 1
ATOM 3607 C CA . ASP C 1 126 ? 6.318 -23.185 -16.124 1.00 12.29 126 ASP C CA 1
ATOM 3608 C C . ASP C 1 126 ? 6.921 -23.746 -14.834 1.00 13.42 126 ASP C C 1
ATOM 3609 O O . ASP C 1 126 ? 6.179 -24.177 -13.944 1.00 12.00 126 ASP C O 1
ATOM 3614 N N . SER C 1 127 ? 8.247 -23.737 -14.724 1.00 12.18 127 SER C N 1
ATOM 3615 C CA . SER C 1 127 ? 8.925 -24.318 -13.559 1.00 13.59 127 SER C CA 1
ATOM 3616 C C . SER C 1 127 ? 9.897 -23.306 -12.960 1.00 13.62 127 SER C C 1
ATOM 3617 O O . SER C 1 127 ? 10.419 -22.463 -13.672 1.00 13.07 127 SER C O 1
ATOM 3620 N N . LEU C 1 128 ? 10.139 -23.398 -11.655 1.00 12.16 128 LEU C N 1
ATOM 3621 C CA . LEU C 1 128 ? 11.058 -22.485 -10.990 1.00 13.48 128 LEU C CA 1
ATOM 3622 C C . LEU C 1 128 ? 12.416 -22.455 -11.687 1.00 13.74 128 LEU C C 1
ATOM 3623 O O . LEU C 1 128 ? 13.010 -21.392 -11.840 1.00 13.45 128 LEU C O 1
ATOM 3628 N N . ARG C 1 129 ? 12.901 -23.615 -12.121 1.00 13.26 129 ARG C N 1
ATOM 3629 C CA . ARG C 1 129 ? 14.221 -23.676 -12.760 1.00 14.48 129 ARG C CA 1
ATOM 3630 C C . ARG C 1 129 ? 14.267 -22.853 -14.058 1.00 14.99 129 ARG C C 1
ATOM 3631 O O . ARG C 1 129 ? 15.325 -22.345 -14.434 1.00 14.85 129 ARG C O 1
ATOM 3639 N N . ASP C 1 130 ? 13.128 -22.717 -14.740 1.00 13.37 130 ASP C N 1
ATOM 3640 C CA . ASP C 1 130 ? 13.084 -21.882 -15.943 1.00 15.01 130 ASP C CA 1
ATOM 3641 C C . ASP C 1 130 ? 13.276 -20.419 -15.576 1.00 13.83 130 ASP C C 1
ATOM 3642 O O . ASP C 1 130 ? 13.973 -19.682 -16.261 1.00 14.17 130 ASP C O 1
ATOM 3647 N N . LEU C 1 131 ? 12.600 -19.984 -14.515 1.00 12.53 131 LEU C N 1
ATOM 3648 C CA . LEU C 1 131 ? 12.655 -18.595 -14.100 1.00 12.81 131 LEU C CA 1
ATOM 3649 C C . LEU C 1 131 ? 14.064 -18.258 -13.611 1.00 13.50 131 LEU C C 1
ATOM 3650 O O . LEU C 1 131 ? 14.575 -17.177 -13.894 1.00 14.68 131 LEU C O 1
ATOM 3655 N N . GLN C 1 132 ? 14.685 -19.189 -12.887 1.00 13.21 132 GLN C N 1
ATOM 3656 C CA . GLN C 1 132 ? 16.001 -18.945 -12.290 1.00 14.26 132 GLN C CA 1
ATOM 3657 C C . GLN C 1 132 ? 17.073 -18.867 -13.367 1.00 15.56 132 GLN C C 1
ATOM 3658 O O . GLN C 1 132 ? 17.915 -17.967 -13.350 1.00 16.87 132 GLN C O 1
ATOM 3664 N N . ALA C 1 133 ? 17.034 -19.807 -14.301 1.00 15.54 133 ALA C N 1
ATOM 3665 C CA . ALA C 1 133 ? 17.985 -19.801 -15.414 1.00 15.74 133 ALA C CA 1
ATOM 3666 C C . ALA C 1 133 ? 17.856 -18.486 -16.175 1.00 17.63 133 ALA C C 1
ATOM 3667 O O . ALA C 1 133 ? 18.851 -17.791 -16.433 1.00 16.46 133 ALA C O 1
ATOM 3669 N N . ALA C 1 134 ? 16.626 -18.139 -16.533 1.00 14.35 134 ALA C N 1
ATOM 3670 C CA . ALA C 1 134 ? 16.389 -16.904 -17.274 1.00 16.53 134 ALA C CA 1
ATOM 3671 C C . ALA C 1 134 ? 16.890 -15.677 -16.509 1.00 17.62 134 ALA C C 1
ATOM 3672 O O . ALA C 1 134 ? 17.537 -14.791 -17.084 1.00 18.64 134 ALA C O 1
ATOM 3674 N N . ALA C 1 135 ? 16.585 -15.625 -15.215 1.00 15.80 135 ALA C N 1
ATOM 3675 C CA . ALA C 1 135 ? 16.907 -14.461 -14.406 1.00 16.10 135 ALA C CA 1
ATOM 3676 C C . ALA C 1 135 ? 18.412 -14.342 -14.220 1.00 17.36 135 ALA C C 1
ATOM 3677 O O . ALA C 1 135 ? 18.942 -13.242 -14.188 1.00 20.52 135 ALA C O 1
ATOM 3679 N N . GLN C 1 136 ? 19.088 -15.476 -14.081 1.00 17.06 136 GLN C N 1
ATOM 3680 C CA . GLN C 1 136 ? 20.540 -15.465 -13.895 1.00 20.80 136 GLN C CA 1
ATOM 3681 C C . GLN C 1 136 ? 21.227 -14.910 -15.144 1.00 21.93 136 GLN C C 1
ATOM 3682 O O . GLN C 1 136 ? 22.271 -14.262 -15.057 1.00 22.14 136 GLN C O 1
ATOM 3688 N N . ALA C 1 137 ? 20.612 -15.139 -16.299 1.00 20.94 137 ALA C N 1
ATOM 3689 C CA . ALA C 1 137 ? 21.158 -14.685 -17.572 1.00 20.96 137 ALA C CA 1
ATOM 3690 C C . ALA C 1 137 ? 20.793 -13.234 -17.866 1.00 22.57 137 ALA C C 1
ATOM 3691 O O . ALA C 1 137 ? 21.357 -12.622 -18.772 1.00 24.28 137 ALA C O 1
ATOM 3693 N N . GLY C 1 138 ? 19.847 -12.688 -17.103 1.00 18.06 138 GLY C N 1
ATOM 3694 C CA . GLY C 1 138 ? 19.465 -11.294 -17.245 1.00 19.36 138 GLY C CA 1
ATOM 3695 C C . GLY C 1 138 ? 18.111 -11.030 -17.895 1.00 19.63 138 GLY C C 1
ATOM 3696 O O . GLY C 1 138 ? 17.741 -9.875 -18.137 1.00 18.93 138 GLY C O 1
ATOM 3697 N N . CYS C 1 139 ? 17.381 -12.099 -18.196 1.00 16.71 139 CYS C N 1
ATOM 3698 C CA . CYS C 1 139 ? 16.037 -11.997 -18.764 1.00 15.71 139 CYS C CA 1
ATOM 3699 C C . CYS C 1 139 ? 14.999 -11.557 -17.745 1.00 17.43 139 CYS C C 1
ATOM 3700 O O . CYS C 1 139 ? 15.237 -11.613 -16.534 1.00 16.35 139 CYS C O 1
ATOM 3703 N N . ALA C 1 140 ? 13.841 -11.155 -18.265 1.00 15.23 140 ALA C N 1
ATOM 3704 C CA . ALA C 1 140 ? 12.656 -10.871 -17.465 1.00 15.40 140 ALA C CA 1
ATOM 3705 C C . ALA C 1 140 ? 11.791 -12.132 -17.400 1.00 13.99 140 ALA C C 1
ATOM 3706 O O . ALA C 1 140 ? 11.183 -12.503 -18.395 1.00 14.37 140 ALA C O 1
ATOM 3708 N N . PRO C 1 141 ? 11.720 -12.784 -16.232 1.00 12.52 141 PRO C N 1
ATOM 3709 C CA . PRO C 1 141 ? 10.976 -14.050 -16.216 1.00 12.11 141 PRO C CA 1
ATOM 3710 C C . PRO C 1 141 ? 9.464 -13.868 -16.203 1.00 11.47 141 PRO C C 1
ATOM 3711 O O . PRO C 1 141 ? 8.946 -12.976 -15.532 1.00 12.55 141 PRO C O 1
ATOM 3715 N N . TRP C 1 142 ? 8.771 -14.737 -16.935 1.00 10.41 142 TRP C N 1
ATOM 3716 C CA . TRP C 1 142 ? 7.314 -14.808 -16.881 1.00 11.69 142 TRP C CA 1
ATOM 3717 C C . TRP C 1 142 ? 6.934 -16.244 -16.558 1.00 11.13 142 TRP C C 1
ATOM 3718 O O . TRP C 1 142 ? 7.388 -17.169 -17.218 1.00 11.34 142 TRP C O 1
ATOM 3729 N N . LEU C 1 143 ? 6.089 -16.422 -15.551 1.00 10.05 143 LEU C N 1
ATOM 3730 C CA . LEU C 1 143 ? 5.652 -17.761 -15.138 1.00 10.82 143 LEU C CA 1
ATOM 3731 C C . LEU C 1 143 ? 4.238 -17.989 -15.643 1.00 11.16 143 LEU C C 1
ATOM 3732 O O . LEU C 1 143 ? 3.376 -17.117 -15.478 1.00 12.34 143 LEU C O 1
ATOM 3737 N N . VAL C 1 144 ? 3.997 -19.128 -16.284 1.00 11.75 144 VAL C N 1
ATOM 3738 C CA . VAL C 1 144 ? 2.628 -19.480 -16.656 1.00 11.36 144 VAL C CA 1
ATOM 3739 C C . VAL C 1 144 ? 2.073 -20.510 -15.690 1.00 14.08 144 VAL C C 1
ATOM 3740 O O . VAL C 1 144 ? 2.831 -21.253 -15.077 1.00 13.94 144 VAL C O 1
ATOM 3744 N N . GLN C 1 145 ? 0.750 -20.548 -15.553 1.00 12.81 145 GLN C N 1
ATOM 3745 C CA . GLN C 1 145 ? 0.109 -21.486 -14.633 1.00 14.63 145 GLN C CA 1
ATOM 3746 C C . GLN C 1 145 ? -0.052 -22.905 -15.187 1.00 14.02 145 GLN C C 1
ATOM 3747 O O . GLN C 1 145 ? -0.315 -23.838 -14.432 1.00 14.48 145 GLN C O 1
ATOM 3753 N N . THR C 1 146 ? 0.096 -23.062 -16.496 1.00 14.44 146 THR C N 1
ATOM 3754 C CA . THR C 1 146 ? 0.073 -24.373 -17.114 1.00 13.24 146 THR C CA 1
ATOM 3755 C C . THR C 1 146 ? 1.294 -25.184 -16.689 1.00 13.92 146 THR C C 1
ATOM 3756 O O . THR C 1 146 ? 2.250 -24.646 -16.118 1.00 12.62 146 THR C O 1
ATOM 3760 N N . GLY C 1 147 ? 1.261 -26.483 -16.955 1.00 13.92 147 GLY C N 1
ATOM 3761 C CA . GLY C 1 147 ? 2.397 -27.328 -16.646 1.00 13.25 147 GLY C CA 1
ATOM 3762 C C . GLY C 1 147 ? 2.642 -27.342 -15.150 1.00 13.66 147 GLY C C 1
ATOM 3763 O O . GLY C 1 147 ? 1.707 -27.477 -14.362 1.00 13.94 147 GLY C O 1
ATOM 3764 N N . ASN C 1 148 ? 3.899 -27.155 -14.762 1.00 13.87 148 ASN C N 1
ATOM 3765 C CA . ASN C 1 148 ? 4.281 -27.101 -13.361 1.00 13.30 148 ASN C CA 1
ATOM 3766 C C . ASN C 1 148 ? 3.975 -25.746 -12.702 1.00 12.31 148 ASN C C 1
ATOM 3767 O O . ASN C 1 148 ? 4.355 -25.520 -11.565 1.00 11.83 148 ASN C O 1
ATOM 3772 N N . GLY C 1 149 ? 3.298 -24.853 -13.416 1.00 12.13 149 GLY C N 1
ATOM 3773 C CA . GLY C 1 149 ? 3.108 -23.484 -12.940 1.00 11.74 149 GLY C CA 1
ATOM 3774 C C . GLY C 1 149 ? 2.383 -23.361 -11.601 1.00 11.71 149 GLY C C 1
ATOM 3775 O O . GLY C 1 149 ? 2.749 -22.528 -10.765 1.00 10.91 149 GLY C O 1
ATOM 3776 N N . ARG C 1 150 ? 1.357 -24.181 -11.378 1.00 10.95 150 ARG C N 1
ATOM 3777 C CA . ARG C 1 150 ? 0.630 -24.094 -10.111 1.00 11.78 150 ARG C CA 1
ATOM 3778 C C . ARG C 1 150 ? 1.515 -24.576 -8.973 1.00 11.17 150 ARG C C 1
ATOM 3779 O O . ARG C 1 150 ? 1.503 -24.001 -7.880 1.00 11.18 150 ARG C O 1
ATOM 3787 N N . LYS C 1 151 ? 2.296 -25.620 -9.225 1.00 11.08 151 LYS C N 1
ATOM 3788 C CA . LYS C 1 151 ? 3.251 -26.062 -8.211 1.00 11.03 151 LYS C CA 1
ATOM 3789 C C . LYS C 1 151 ? 4.295 -24.987 -7.947 1.00 12.34 151 LYS C C 1
ATOM 3790 O O . LYS C 1 151 ? 4.703 -24.767 -6.803 1.00 12.35 151 LYS C O 1
ATOM 3796 N N . THR C 1 152 ? 4.746 -24.330 -9.008 1.00 10.87 152 THR C N 1
ATOM 3797 C CA . THR C 1 152 ? 5.760 -23.279 -8.852 1.00 11.40 152 THR C CA 1
ATOM 3798 C C . THR C 1 152 ? 5.223 -22.127 -7.991 1.00 11.34 152 THR C C 1
ATOM 3799 O O . THR C 1 152 ? 5.924 -21.575 -7.142 1.00 11.75 152 THR C O 1
ATOM 3803 N N . LEU C 1 153 ? 3.972 -21.766 -8.210 1.00 9.91 153 LEU C N 1
ATOM 3804 C CA . LEU C 1 153 ? 3.341 -20.730 -7.416 1.00 10.95 153 LEU C CA 1
ATOM 3805 C C . LEU C 1 153 ? 3.329 -21.069 -5.928 1.00 11.77 153 LEU C C 1
ATOM 3806 O O . LEU C 1 153 ? 3.580 -20.202 -5.090 1.00 12.56 153 LEU C O 1
ATOM 3811 N N . ALA C 1 154 ? 3.024 -22.324 -5.593 1.00 11.55 154 ALA C N 1
ATOM 3812 C CA . ALA C 1 154 ? 2.953 -22.716 -4.183 1.00 12.99 154 ALA C CA 1
ATOM 3813 C C . ALA C 1 154 ? 4.350 -22.833 -3.555 1.00 15.09 154 ALA C C 1
ATOM 3814 O O . ALA C 1 154 ? 4.518 -22.614 -2.355 1.00 17.51 154 ALA C O 1
ATOM 3816 N N . GLN C 1 155 ? 5.331 -23.183 -4.378 1.00 14.16 155 GLN C N 1
ATOM 3817 C CA . GLN C 1 155 ? 6.741 -23.316 -3.979 1.00 15.93 155 GLN C CA 1
ATOM 3818 C C . GLN C 1 155 ? 7.318 -21.928 -3.644 1.00 19.03 155 GLN C C 1
ATOM 3819 O O . GLN C 1 155 ? 8.143 -21.782 -2.740 1.00 21.37 155 GLN C O 1
ATOM 3825 N N . GLY C 1 156 ? 6.850 -20.916 -4.364 1.00 15.55 156 GLY C N 1
ATOM 3826 C CA . GLY C 1 156 ? 7.325 -19.548 -4.209 1.00 16.70 156 GLY C CA 1
ATOM 3827 C C . GLY C 1 156 ? 8.811 -19.345 -4.478 1.00 16.70 156 GLY C C 1
ATOM 3828 O O . GLY C 1 156 ? 9.472 -20.163 -5.131 1.00 15.25 156 GLY C O 1
ATOM 3829 N N . GLY C 1 157 ? 9.346 -18.239 -3.979 1.00 16.53 157 GLY C N 1
ATOM 3830 C CA . GLY C 1 157 ? 10.765 -17.973 -4.164 1.00 17.50 157 GLY C CA 1
ATOM 3831 C C . GLY C 1 157 ? 11.096 -17.675 -5.619 1.00 15.85 157 GLY C C 1
ATOM 3832 O O . GLY C 1 157 ? 12.156 -18.037 -6.138 1.00 17.58 157 GLY C O 1
ATOM 3833 N N . LEU C 1 158 ? 10.173 -16.988 -6.274 1.00 13.74 158 LEU C N 1
ATOM 3834 C CA . LEU C 1 158 ? 10.334 -16.557 -7.654 1.00 11.83 158 LEU C CA 1
ATOM 3835 C C . LEU C 1 158 ? 11.387 -15.458 -7.748 1.00 12.70 158 LEU C C 1
ATOM 3836 O O . LEU C 1 158 ? 11.535 -14.673 -6.816 1.00 13.88 158 LEU C O 1
ATOM 3841 N N . PRO C 1 159 ? 12.096 -15.376 -8.885 1.00 13.02 159 PRO C N 1
ATOM 3842 C CA . PRO C 1 159 ? 13.002 -14.230 -9.055 1.00 13.45 159 PRO C CA 1
ATOM 3843 C C . PRO C 1 159 ? 12.232 -12.911 -8.972 1.00 12.82 159 PRO C C 1
ATOM 3844 O O . PRO C 1 159 ? 11.059 -12.828 -9.356 1.00 11.75 159 PRO C O 1
ATOM 3848 N N . GLU C 1 160 ? 12.884 -11.872 -8.476 1.00 11.94 160 GLU C N 1
ATOM 3849 C CA . GLU C 1 160 ? 12.216 -10.588 -8.300 1.00 12.79 160 GLU C CA 1
ATOM 3850 C C . GLU C 1 160 ? 11.603 -10.066 -9.605 1.00 13.34 160 GLU C C 1
ATOM 3851 O O . GLU C 1 160 ? 12.256 -10.066 -10.666 1.00 14.35 160 GLU C O 1
ATOM 3857 N N . GLY C 1 161 ? 10.348 -9.631 -9.536 1.00 12.74 161 GLY C N 1
ATOM 3858 C CA . GLY C 1 161 ? 9.709 -9.006 -10.683 1.00 13.32 161 GLY C CA 1
ATOM 3859 C C . GLY C 1 161 ? 9.048 -9.991 -11.633 1.00 12.56 161 GLY C C 1
ATOM 3860 O O . GLY C 1 161 ? 8.475 -9.592 -12.642 1.00 13.31 161 GLY C O 1
ATOM 3861 N N . THR C 1 162 ? 9.135 -11.279 -11.323 1.00 12.28 162 THR C N 1
ATOM 3862 C CA . THR C 1 162 ? 8.525 -12.302 -12.176 1.00 11.84 162 THR C CA 1
ATOM 3863 C C . THR C 1 162 ? 7.062 -11.991 -12.433 1.00 11.33 162 THR C C 1
ATOM 3864 O O . THR C 1 162 ? 6.319 -11.688 -11.502 1.00 11.80 162 THR C O 1
ATOM 3868 N N . ARG C 1 163 ? 6.642 -12.077 -13.689 1.00 10.25 163 ARG C N 1
ATOM 3869 C CA . ARG C 1 163 ? 5.231 -11.914 -14.049 1.00 11.05 163 ARG C CA 1
ATOM 3870 C C . ARG C 1 163 ? 4.495 -13.223 -13.891 1.00 12.51 163 ARG C C 1
ATOM 3871 O O . ARG C 1 163 ? 5.068 -14.277 -14.125 1.00 14.45 163 ARG C O 1
ATOM 3879 N N . VAL C 1 164 ? 3.217 -13.170 -13.515 1.00 11.30 164 VAL C N 1
ATOM 3880 C CA . VAL C 1 164 ? 2.422 -14.384 -13.499 1.00 11.87 164 VAL C CA 1
ATOM 3881 C C . VAL C 1 164 ? 1.220 -14.287 -14.449 1.00 13.30 164 VAL C C 1
ATOM 3882 O O . VAL C 1 164 ? 0.436 -13.335 -14.375 1.00 14.44 164 VAL C O 1
ATOM 3886 N N . CYS C 1 165 ? 1.084 -15.282 -15.328 1.00 13.21 165 CYS C N 1
ATOM 3887 C CA . CYS C 1 165 ? 0.000 -15.344 -16.314 1.00 13.15 165 CYS C CA 1
ATOM 3888 C C . CYS C 1 165 ? -0.620 -16.727 -16.354 1.00 14.65 165 CYS C C 1
ATOM 3889 O O . CYS C 1 165 ? 0.002 -17.709 -15.953 1.00 12.18 165 CYS C O 1
ATOM 3892 N N . GLU C 1 166 ? -1.853 -16.805 -16.844 1.00 14.33 166 GLU C N 1
ATOM 3893 C CA . GLU C 1 166 ? -2.549 -18.080 -16.926 1.00 16.48 166 GLU C CA 1
ATOM 3894 C C . GLU C 1 166 ? -1.828 -19.087 -17.844 1.00 15.50 166 GLU C C 1
ATOM 3895 O O . GLU C 1 166 ? -1.651 -20.254 -17.501 1.00 14.60 166 GLU C O 1
ATOM 3901 N N . ASP C 1 167 ? -1.436 -18.617 -19.013 1.00 14.94 167 ASP C N 1
ATOM 3902 C CA . ASP C 1 167 ? -0.823 -19.455 -20.026 1.00 14.71 167 ASP C CA 1
ATOM 3903 C C . ASP C 1 167 ? -0.125 -18.592 -21.062 1.00 15.42 167 ASP C C 1
ATOM 3904 O O . ASP C 1 167 ? -0.125 -17.362 -20.963 1.00 14.38 167 ASP C O 1
ATOM 3909 N N . LEU C 1 168 ? 0.473 -19.239 -22.050 1.00 13.87 168 LEU C N 1
ATOM 3910 C CA . LEU C 1 168 ? 1.238 -18.528 -23.064 1.00 15.17 168 LEU C CA 1
ATOM 3911 C C . LEU C 1 168 ? 0.347 -17.542 -23.812 1.00 14.94 168 LEU C C 1
ATOM 3912 O O . LEU C 1 168 ? 0.777 -16.436 -24.149 1.00 15.06 168 LEU C O 1
ATOM 3917 N N . ALA C 1 169 ? -0.899 -17.940 -24.047 1.00 15.61 169 ALA C N 1
ATOM 3918 C CA . ALA C 1 169 ? -1.870 -17.060 -24.685 1.00 18.42 169 ALA C CA 1
ATOM 3919 C C . ALA C 1 169 ? -1.999 -15.755 -23.905 1.00 16.85 169 ALA C C 1
ATOM 3920 O O . ALA C 1 169 ? -2.034 -14.681 -24.485 1.00 17.54 169 ALA C O 1
ATOM 3922 N N . ALA C 1 170 ? -2.068 -15.841 -22.584 1.00 16.56 170 ALA C N 1
ATOM 3923 C CA . ALA C 1 170 ? -2.204 -14.623 -21.789 1.00 16.68 170 ALA C CA 1
ATOM 3924 C C . ALA C 1 170 ? -0.928 -13.785 -21.807 1.00 16.37 170 ALA C C 1
ATOM 3925 O O . ALA C 1 170 ? -0.996 -12.552 -21.774 1.00 16.36 170 ALA C O 1
ATOM 3927 N N . VAL C 1 171 ? 0.229 -14.446 -21.863 1.00 14.05 171 VAL C N 1
ATOM 3928 C CA . VAL C 1 171 ? 1.500 -13.735 -21.972 1.00 16.08 171 VAL C CA 1
ATOM 3929 C C . VAL C 1 171 ? 1.528 -12.917 -23.268 1.00 16.23 171 VAL C C 1
ATOM 3930 O O . VAL C 1 171 ? 1.889 -11.734 -23.264 1.00 16.28 171 VAL C O 1
ATOM 3934 N N . ALA C 1 172 ? 1.148 -13.547 -24.375 1.00 16.41 172 ALA C N 1
ATOM 3935 C CA . ALA C 1 172 ? 1.163 -12.849 -25.655 1.00 17.76 172 ALA C CA 1
ATOM 3936 C C . ALA C 1 172 ? 0.195 -11.667 -25.626 1.00 19.33 172 ALA C C 1
ATOM 3937 O O . ALA C 1 172 ? 0.511 -10.578 -26.114 1.00 20.77 172 ALA C O 1
ATOM 3939 N N . GLU C 1 173 ? -0.974 -11.872 -25.032 1.00 19.47 173 GLU C N 1
ATOM 3940 C CA . GLU C 1 173 ? -1.935 -10.777 -24.867 1.00 20.03 173 GLU C CA 1
ATOM 3941 C C . GLU C 1 173 ? -1.325 -9.595 -24.107 1.00 21.82 173 GLU C C 1
ATOM 3942 O O . GLU C 1 173 ? -1.464 -8.448 -24.529 1.00 21.03 173 GLU C O 1
ATOM 3948 N N . GLN C 1 174 ? -0.653 -9.868 -22.990 1.00 19.21 174 GLN C N 1
ATOM 3949 C CA . GLN C 1 174 ? -0.010 -8.801 -22.219 1.00 20.29 174 GLN C CA 1
ATOM 3950 C C . GLN C 1 174 ? 1.070 -8.079 -23.011 1.00 22.05 174 GLN C C 1
ATOM 3951 O O . GLN C 1 174 ? 1.177 -6.857 -22.948 1.00 23.73 174 GLN C O 1
ATOM 3957 N N . LEU C 1 175 ? 1.893 -8.837 -23.726 1.00 19.09 175 LEU C N 1
ATOM 3958 C CA . LEU C 1 175 ? 3.009 -8.252 -24.458 1.00 21.80 175 LEU C CA 1
ATOM 3959 C C . LEU C 1 175 ? 2.529 -7.388 -25.610 1.00 24.40 175 LEU C C 1
ATOM 3960 O O . LEU C 1 175 ? 3.208 -6.447 -26.009 1.00 25.40 175 LEU C O 1
ATOM 3965 N N . LEU C 1 176 ? 1.358 -7.711 -26.145 1.00 23.70 176 LEU C N 1
ATOM 3966 C CA . LEU C 1 176 ? 0.873 -7.036 -27.343 1.00 26.08 176 LEU C CA 1
ATOM 3967 C C . LEU C 1 176 ? -0.081 -5.898 -26.994 1.00 31.05 176 LEU C C 1
ATOM 3968 O O . LEU C 1 176 ? -0.447 -5.102 -27.855 1.00 34.87 176 LEU C O 1
ATOM 3973 N N . GLN C 1 177 ? -0.492 -5.840 -25.730 1.00 27.87 177 GLN C N 1
ATOM 3974 C CA . GLN C 1 177 ? -1.230 -4.693 -25.205 1.00 33.85 177 GLN C CA 1
ATOM 3975 C C . GLN C 1 177 ? -0.228 -3.617 -24.826 1.00 35.01 177 GLN C C 1
ATOM 3976 O O . GLN C 1 177 ? -0.334 -2.474 -25.269 1.00 38.53 177 GLN C O 1
ATOM 3982 N N . GLU C 1 178 ? 0.746 -4.012 -24.005 1.00 34.25 178 GLU C N 1
ATOM 3983 C CA . GLU C 1 178 ? 1.744 -3.104 -23.438 1.00 36.19 178 GLU C CA 1
ATOM 3984 C C . GLU C 1 178 ? 2.688 -2.531 -24.505 1.00 39.14 178 GLU C C 1
ATOM 3985 O O . GLU C 1 178 ? 3.441 -1.588 -24.241 1.00 37.82 178 GLU C O 1
ATOM 3991 N N . ALA C 1 179 ? 2.641 -3.105 -25.706 1.00 38.08 179 ALA C N 1
ATOM 3992 C CA . ALA C 1 179 ? 3.494 -2.659 -26.800 1.00 39.76 179 ALA C CA 1
ATOM 3993 C C . ALA C 1 179 ? 3.326 -1.164 -27.045 1.00 42.99 179 ALA C C 1
ATOM 3994 O O . ALA C 1 179 ? 4.307 -0.441 -27.229 1.00 46.62 179 ALA C O 1
ATOM 4005 N N . LYS D 1 2 ? -34.037 36.263 38.251 1.00 22.85 2 LYS D N 1
ATOM 4006 C CA . LYS D 1 2 ? -33.252 36.516 37.051 1.00 21.21 2 LYS D CA 1
ATOM 4007 C C . LYS D 1 2 ? -32.686 37.914 37.154 1.00 20.07 2 LYS D C 1
ATOM 4008 O O . LYS D 1 2 ? -33.395 38.896 36.927 1.00 20.66 2 LYS D O 1
ATOM 4014 N N . LEU D 1 3 ? -31.413 37.999 37.511 1.00 19.35 3 LEU D N 1
ATOM 4015 C CA . LEU D 1 3 ? -30.756 39.286 37.728 1.00 18.31 3 LEU D CA 1
ATOM 4016 C C . LEU D 1 3 ? -30.080 39.833 36.456 1.00 18.25 3 LEU D C 1
ATOM 4017 O O . LEU D 1 3 ? -29.430 39.092 35.740 1.00 19.25 3 LEU D O 1
ATOM 4022 N N . ILE D 1 4 ? -30.252 41.124 36.185 1.00 17.00 4 ILE D N 1
ATOM 4023 C CA . ILE D 1 4 ? -29.439 41.811 35.170 1.00 16.07 4 ILE D CA 1
ATOM 4024 C C . ILE D 1 4 ? -28.888 43.091 35.782 1.00 17.70 4 ILE D C 1
ATOM 4025 O O . ILE D 1 4 ? -29.587 43.798 36.510 1.00 17.48 4 ILE D O 1
ATOM 4030 N N . ILE D 1 5 ? -27.618 43.372 35.521 1.00 15.40 5 ILE D N 1
ATOM 4031 C CA . ILE D 1 5 ? -26.987 44.559 36.057 1.00 14.59 5 ILE D CA 1
ATOM 4032 C C . ILE D 1 5 ? -26.635 45.483 34.913 1.00 17.88 5 ILE D C 1
ATOM 4033 O O . ILE D 1 5 ? -26.001 45.054 33.942 1.00 15.84 5 ILE D O 1
ATOM 4038 N N . LEU D 1 6 ? -27.040 46.749 35.038 1.00 17.57 6 LEU D N 1
ATOM 4039 C CA . LEU D 1 6 ? -26.822 47.751 33.992 1.00 17.64 6 LEU D CA 1
ATOM 4040 C C . LEU D 1 6 ? -25.959 48.904 34.458 1.00 18.65 6 LEU D C 1
ATOM 4041 O O . LEU D 1 6 ? -26.158 49.452 35.542 1.00 17.36 6 LEU D O 1
ATOM 4046 N N . ASP D 1 7 ? -25.005 49.294 33.620 1.00 17.54 7 ASP D N 1
ATOM 4047 C CA . ASP D 1 7 ? -24.363 50.581 33.790 1.00 18.10 7 ASP D CA 1
ATOM 4048 C C . ASP D 1 7 ? -25.421 51.609 33.406 1.00 16.71 7 ASP D C 1
ATOM 4049 O O . ASP D 1 7 ? -26.397 51.251 32.746 1.00 17.10 7 ASP D O 1
ATOM 4054 N N . ARG D 1 8 ? -25.260 52.862 33.828 1.00 18.14 8 ARG D N 1
ATOM 4055 C CA . ARG D 1 8 ? -26.257 53.890 33.528 1.00 19.21 8 ARG D CA 1
ATOM 4056 C C . ARG D 1 8 ? -25.921 54.715 32.278 1.00 19.62 8 ARG D C 1
ATOM 4057 O O . ARG D 1 8 ? -26.537 54.527 31.231 1.00 19.44 8 ARG D O 1
ATOM 4065 N N . ASP D 1 9 ? -24.957 55.626 32.399 1.00 20.10 9 ASP D N 1
ATOM 4066 C CA . ASP D 1 9 ? -24.560 56.502 31.292 1.00 21.12 9 ASP D CA 1
ATOM 4067 C C . ASP D 1 9 ? -24.032 55.678 30.128 1.00 19.49 9 ASP D C 1
ATOM 4068 O O . ASP D 1 9 ? -23.177 54.830 30.320 1.00 19.52 9 ASP D O 1
ATOM 4073 N N . GLY D 1 10 ? -24.535 55.924 28.929 1.00 18.30 10 GLY D N 1
ATOM 4074 C CA . GLY D 1 10 ? -24.069 55.195 27.768 1.00 18.79 10 GLY D CA 1
ATOM 4075 C C . GLY D 1 10 ? -24.811 53.894 27.532 1.00 17.38 10 GLY D C 1
ATOM 4076 O O . GLY D 1 10 ? -24.591 53.229 26.521 1.00 16.99 10 GLY D O 1
ATOM 4077 N N . VAL D 1 11 ? -25.683 53.515 28.466 1.00 16.39 11 VAL D N 1
ATOM 4078 C CA . VAL D 1 11 ? -26.432 52.276 28.320 1.00 17.03 11 VAL D CA 1
ATOM 4079 C C . VAL D 1 11 ? -27.916 52.550 28.440 1.00 17.55 11 VAL D C 1
ATOM 4080 O O . VAL D 1 11 ? -28.712 52.157 27.580 1.00 18.53 11 VAL D O 1
ATOM 4084 N N . VAL D 1 12 ? -28.295 53.223 29.520 1.00 17.16 12 VAL D N 1
ATOM 4085 C CA . VAL D 1 12 ? -29.690 53.592 29.706 1.00 19.02 12 VAL D CA 1
ATOM 4086 C C . VAL D 1 12 ? -29.942 54.991 29.147 1.00 19.13 12 VAL D C 1
ATOM 4087 O O . VAL D 1 12 ? -30.914 55.214 28.417 1.00 21.72 12 VAL D O 1
ATOM 4091 N N . ASN D 1 13 ? -29.053 55.917 29.494 1.00 20.16 13 ASN D N 1
ATOM 4092 C CA . ASN D 1 13 ? -29.153 57.305 29.047 1.00 22.33 13 ASN D CA 1
ATOM 4093 C C . ASN D 1 13 ? -27.919 57.755 28.273 1.00 21.92 13 ASN D C 1
ATOM 4094 O O . ASN D 1 13 ? -26.868 57.118 28.337 1.00 21.44 13 ASN D O 1
ATOM 4099 N N . GLN D 1 14 ? -28.046 58.866 27.550 1.00 23.35 14 GLN D N 1
ATOM 4100 C CA . GLN D 1 14 ? -26.929 59.403 26.786 1.00 24.17 14 GLN D CA 1
ATOM 4101 C C . GLN D 1 14 ? -25.719 59.651 27.657 1.00 21.63 14 GLN D C 1
ATOM 4102 O O . GLN D 1 14 ? -25.817 60.290 28.698 1.00 25.37 14 GLN D O 1
ATOM 4108 N N . ASP D 1 15 ? -24.567 59.162 27.210 1.00 23.48 15 ASP D N 1
ATOM 4109 C CA . ASP D 1 15 ? -23.298 59.460 27.857 1.00 22.64 15 ASP D CA 1
ATOM 4110 C C . ASP D 1 15 ? -22.912 60.900 27.500 1.00 28.05 15 ASP D C 1
ATOM 4111 O O . ASP D 1 15 ? -23.325 61.407 26.463 1.00 27.88 15 ASP D O 1
ATOM 4116 N N . SER D 1 16 ? -22.121 61.554 28.345 1.00 26.59 16 SER D N 1
ATOM 4117 C CA . SER D 1 16 ? -21.630 62.892 28.025 1.00 29.31 16 SER D CA 1
ATOM 4118 C C . SER D 1 16 ? -20.223 63.140 28.544 1.00 29.97 16 SER D C 1
ATOM 4119 O O . SER D 1 16 ? -19.937 62.902 29.717 1.00 29.86 16 SER D O 1
ATOM 4122 N N . ASP D 1 17 ? -19.353 63.635 27.667 1.00 31.34 17 ASP D N 1
ATOM 4123 C CA . ASP D 1 17 ? -18.002 64.025 28.065 1.00 33.06 17 ASP D CA 1
ATOM 4124 C C . ASP D 1 17 ? -18.057 65.173 29.068 1.00 33.08 17 ASP D C 1
ATOM 4125 O O . ASP D 1 17 ? -17.092 65.421 29.797 1.00 33.23 17 ASP D O 1
ATOM 4130 N N . ALA D 1 18 ? -19.192 65.866 29.103 1.00 31.37 18 ALA D N 1
ATOM 4131 C CA . ALA D 1 18 ? -19.364 67.008 29.997 1.00 31.83 18 ALA D CA 1
ATOM 4132 C C . ALA D 1 18 ? -20.071 66.651 31.298 1.00 31.17 18 ALA D C 1
ATOM 4133 O O . ALA D 1 18 ? -20.351 67.533 32.110 1.00 31.44 18 ALA D O 1
ATOM 4135 N N . PHE D 1 19 ? -20.345 65.359 31.488 1.00 30.72 19 PHE D N 1
ATOM 4136 C CA . PHE D 1 19 ? -21.052 64.849 32.666 1.00 30.25 19 PHE D CA 1
ATOM 4137 C C . PHE D 1 19 ? -22.551 65.113 32.597 1.00 31.10 19 PHE D C 1
ATOM 4138 O O . PHE D 1 19 ? -22.995 66.086 31.984 1.00 30.46 19 PHE D O 1
ATOM 4146 N N . VAL D 1 20 ? -23.323 64.228 33.222 1.00 28.50 20 VAL D N 1
ATOM 4147 C CA . VAL D 1 20 ? -24.764 64.398 33.332 1.00 28.23 20 VAL D CA 1
ATOM 4148 C C . VAL D 1 20 ? -25.039 65.046 34.679 1.00 30.04 20 VAL D C 1
ATOM 4149 O O . VAL D 1 20 ? -24.982 64.395 35.723 1.00 30.74 20 VAL D O 1
ATOM 4153 N N . LYS D 1 21 ? -25.327 66.341 34.653 1.00 30.90 21 LYS D N 1
ATOM 4154 C CA . LYS D 1 21 ? -25.291 67.145 35.867 1.00 29.67 21 LYS D CA 1
ATOM 4155 C C . LYS D 1 21 ? -26.657 67.642 36.324 1.00 31.46 21 LYS D C 1
ATOM 4156 O O . LYS D 1 21 ? -26.761 68.297 37.356 1.00 33.52 21 LYS D O 1
ATOM 4162 N N . SER D 1 22 ? -27.701 67.326 35.565 1.00 30.98 22 SER D N 1
ATOM 4163 C CA . SER D 1 22 ? -29.062 67.701 35.946 1.00 32.06 22 SER D CA 1
ATOM 4164 C C . SER D 1 22 ? -30.066 66.824 35.217 1.00 29.98 22 SER D C 1
ATOM 4165 O O . SER D 1 22 ? -29.733 66.224 34.198 1.00 30.86 22 SER D O 1
ATOM 4168 N N . PRO D 1 23 ? -31.307 66.760 35.726 1.00 31.35 23 PRO D N 1
ATOM 4169 C CA . PRO D 1 23 ? -32.352 65.970 35.068 1.00 30.64 23 PRO D CA 1
ATOM 4170 C C . PRO D 1 23 ? -32.487 66.331 33.595 1.00 31.75 23 PRO D C 1
ATOM 4171 O O . PRO D 1 23 ? -32.778 65.467 32.771 1.00 31.89 23 PRO D O 1
ATOM 4175 N N . ASP D 1 24 ? -32.258 67.595 33.259 1.00 32.20 24 ASP D N 1
ATOM 4176 C CA . ASP D 1 24 ? -32.346 68.019 31.870 1.00 32.10 24 ASP D CA 1
ATOM 4177 C C . ASP D 1 24 ? -31.241 67.405 31.024 1.00 30.44 24 ASP D C 1
ATOM 4178 O O . ASP D 1 24 ? -31.414 67.171 29.828 1.00 30.99 24 ASP D O 1
ATOM 4183 N N . GLU D 1 25 ? -30.105 67.139 31.656 1.00 30.21 25 GLU D N 1
ATOM 4184 C CA . GLU D 1 25 ? -28.965 66.562 30.957 1.00 28.08 25 GLU D CA 1
ATOM 4185 C C . GLU D 1 25 ? -29.081 65.042 30.857 1.00 28.48 25 GLU D C 1
ATOM 4186 O O . GLU D 1 25 ? -28.290 64.391 30.161 1.00 28.15 25 GLU D O 1
ATOM 4192 N N . TRP D 1 26 ? -30.078 64.489 31.546 1.00 28.50 26 TRP D N 1
ATOM 4193 C CA . TRP D 1 26 ? -30.333 63.055 31.519 1.00 26.59 26 TRP D CA 1
ATOM 4194 C C . TRP D 1 26 ? -31.349 62.736 30.438 1.00 27.74 26 TRP D C 1
ATOM 4195 O O . TRP D 1 26 ? -32.538 63.014 30.589 1.00 28.22 26 TRP D O 1
ATOM 4206 N N . ILE D 1 27 ? -30.874 62.147 29.350 1.00 25.52 27 ILE D N 1
ATOM 4207 C CA . ILE D 1 27 ? -31.728 61.838 28.213 1.00 26.14 27 ILE D CA 1
ATOM 4208 C C . ILE D 1 27 ? -31.679 60.352 27.870 1.00 25.06 27 ILE D C 1
ATOM 4209 O O . ILE D 1 27 ? -30.613 59.798 27.593 1.00 23.92 27 ILE D O 1
ATOM 4214 N N . ALA D 1 28 ? -32.839 59.707 27.873 1.00 24.72 28 ALA D N 1
ATOM 4215 C CA . ALA D 1 28 ? -32.899 58.271 27.611 1.00 24.03 28 ALA D CA 1
ATOM 4216 C C . ALA D 1 28 ? -32.410 57.936 26.209 1.00 24.34 28 ALA D C 1
ATOM 4217 O O . ALA D 1 28 ? -32.729 58.636 25.256 1.00 25.74 28 ALA D O 1
ATOM 4219 N N . LEU D 1 29 ? -31.633 56.863 26.084 1.00 23.12 29 LEU D N 1
ATOM 4220 C CA . LEU D 1 29 ? -31.266 56.351 24.768 1.00 22.43 29 LEU D CA 1
ATOM 4221 C C . LEU D 1 29 ? -32.476 55.673 24.124 1.00 22.61 29 LEU D C 1
ATOM 4222 O O . LEU D 1 29 ? -33.299 55.079 24.818 1.00 22.40 29 LEU D O 1
ATOM 4227 N N . PRO D 1 30 ? -32.597 55.768 22.792 1.00 22.92 30 PRO D N 1
ATOM 4228 C CA . PRO D 1 30 ? -33.681 55.084 22.084 1.00 22.87 30 PRO D CA 1
ATOM 4229 C C . PRO D 1 30 ? -33.739 53.607 22.448 1.00 24.35 30 PRO D C 1
ATOM 4230 O O . PRO D 1 30 ? -32.719 52.908 22.417 1.00 24.02 30 PRO D O 1
ATOM 4234 N N . GLY D 1 31 ? -34.925 53.137 22.808 1.00 23.41 31 GLY D N 1
ATOM 4235 C CA . GLY D 1 31 ? -35.114 51.729 23.100 1.00 23.31 31 GLY D CA 1
ATOM 4236 C C . GLY D 1 31 ? -34.737 51.256 24.496 1.00 20.14 31 GLY D C 1
ATOM 4237 O O . GLY D 1 31 ? -35.126 50.159 24.883 1.00 21.67 31 GLY D O 1
ATOM 4238 N N . SER D 1 32 ? -33.993 52.054 25.261 1.00 19.99 32 SER D N 1
ATOM 4239 C CA . SER D 1 32 ? -33.464 51.560 26.542 1.00 20.41 32 SER D CA 1
ATOM 4240 C C . SER D 1 32 ? -34.526 51.364 27.632 1.00 20.87 32 SER D C 1
ATOM 4241 O O . SER D 1 32 ? -34.511 50.360 28.356 1.00 19.83 32 SER D O 1
ATOM 4244 N N . LEU D 1 33 ? -35.432 52.325 27.759 1.00 20.64 33 LEU D N 1
ATOM 4245 C CA . LEU D 1 33 ? -36.469 52.229 28.779 1.00 22.24 33 LEU D CA 1
ATOM 4246 C C . LEU D 1 33 ? -37.444 51.114 28.427 1.00 22.62 33 LEU D C 1
ATOM 4247 O O . LEU D 1 33 ? -37.878 50.360 29.298 1.00 22.98 33 LEU D O 1
ATOM 4252 N N . GLN D 1 34 ? -37.757 50.985 27.141 1.00 23.23 34 GLN D N 1
ATOM 4253 C CA . GLN D 1 34 ? -38.579 49.876 26.666 1.00 24.57 34 GLN D CA 1
ATOM 4254 C C . GLN D 1 34 ? -37.915 48.533 26.957 1.00 22.72 34 GLN D C 1
ATOM 4255 O O . GLN D 1 34 ? -38.576 47.587 27.364 1.00 23.07 34 GLN D O 1
ATOM 4261 N N . ALA D 1 35 ? -36.603 48.452 26.748 1.00 22.00 35 ALA D N 1
ATOM 4262 C CA . ALA D 1 35 ? -35.870 47.223 27.035 1.00 21.19 35 ALA D CA 1
ATOM 4263 C C . ALA D 1 35 ? -36.060 46.833 28.496 1.00 20.42 35 ALA D C 1
ATOM 4264 O O . ALA D 1 35 ? -36.300 45.672 28.812 1.00 19.77 35 ALA D O 1
ATOM 4266 N N . ILE D 1 36 ? -35.919 47.812 29.384 1.00 19.35 36 ILE D N 1
ATOM 4267 C CA . ILE D 1 36 ? -36.072 47.555 30.813 1.00 19.11 36 ILE D CA 1
ATOM 4268 C C . ILE D 1 36 ? -37.500 47.106 31.140 1.00 21.91 36 ILE D C 1
ATOM 4269 O O . ILE D 1 36 ? -37.695 46.225 31.963 1.00 21.60 36 ILE D O 1
ATOM 4274 N N . ALA D 1 37 ? -38.487 47.701 30.474 1.00 21.29 37 ALA D N 1
ATOM 4275 C CA . ALA D 1 37 ? -39.877 47.267 30.645 1.00 22.54 37 ALA D CA 1
ATOM 4276 C C . ALA D 1 37 ? -40.092 45.837 30.162 1.00 23.92 37 ALA D C 1
ATOM 4277 O O . ALA D 1 37 ? -40.796 45.057 30.819 1.00 22.97 37 ALA D O 1
ATOM 4279 N N . ARG D 1 38 ? -39.491 45.480 29.026 1.00 21.69 38 ARG D N 1
ATOM 4280 C CA . ARG D 1 38 ? -39.607 44.107 28.532 1.00 22.49 38 ARG D CA 1
ATOM 4281 C C . ARG D 1 38 ? -39.050 43.141 29.562 1.00 22.80 38 ARG D C 1
ATOM 4282 O O . ARG D 1 38 ? -39.674 42.122 29.867 1.00 23.60 38 ARG D O 1
ATOM 4290 N N . LEU D 1 39 ? -37.860 43.435 30.079 1.00 20.01 39 LEU D N 1
ATOM 4291 C CA . LEU D 1 39 ? -37.241 42.524 31.042 1.00 20.98 39 LEU D CA 1
ATOM 4292 C C . LEU D 1 39 ? -38.054 42.429 32.335 1.00 20.82 39 LEU D C 1
ATOM 4293 O O . LEU D 1 39 ? -38.275 41.333 32.850 1.00 21.65 39 LEU D O 1
ATOM 4298 N N . THR D 1 40 ? -38.489 43.582 32.845 1.00 21.71 40 THR D N 1
ATOM 4299 C CA . THR D 1 40 ? -39.338 43.632 34.036 1.00 23.11 40 THR D CA 1
ATOM 4300 C C . THR D 1 40 ? -40.573 42.746 33.863 1.00 24.53 40 THR D C 1
ATOM 4301 O O . THR D 1 40 ? -40.928 41.975 34.759 1.00 24.80 40 THR D O 1
ATOM 4305 N N . GLN D 1 41 ? -41.219 42.848 32.704 1.00 25.21 41 GLN D N 1
ATOM 4306 C CA . GLN D 1 41 ? -42.442 42.086 32.441 1.00 25.37 41 GLN D CA 1
ATOM 4307 C C . GLN D 1 41 ? -42.178 40.592 32.235 1.00 26.21 41 GLN D C 1
ATOM 4308 O O . GLN D 1 41 ? -43.091 39.770 32.316 1.00 26.87 41 GLN D O 1
ATOM 4314 N N . ALA D 1 42 ? -40.922 40.246 31.970 1.00 24.85 42 ALA D N 1
ATOM 4315 C CA . ALA D 1 42 ? -40.524 38.847 31.857 1.00 24.63 42 ALA D CA 1
ATOM 4316 C C . ALA D 1 42 ? -39.897 38.361 33.160 1.00 23.92 42 ALA D C 1
ATOM 4317 O O . ALA D 1 42 ? -39.212 37.329 33.190 1.00 24.68 42 ALA D O 1
ATOM 4319 N N . ASP D 1 43 ? -40.125 39.128 34.223 1.00 24.21 43 ASP D N 1
ATOM 4320 C CA . ASP D 1 43 ? -39.739 38.763 35.588 1.00 25.56 43 ASP D CA 1
ATOM 4321 C C . ASP D 1 43 ? -38.240 38.892 35.875 1.00 24.06 43 ASP D C 1
ATOM 4322 O O . ASP D 1 43 ? -37.690 38.183 36.725 1.00 23.62 43 ASP D O 1
ATOM 4327 N N . TRP D 1 44 ? -37.584 39.811 35.178 1.00 22.00 44 TRP D N 1
ATOM 4328 C CA . TRP D 1 44 ? -36.198 40.131 35.488 1.00 21.41 44 TRP D CA 1
ATOM 4329 C C . TRP D 1 44 ? -36.104 41.193 36.564 1.00 21.37 44 TRP D C 1
ATOM 4330 O O . TRP D 1 44 ? -36.895 42.137 36.604 1.00 23.06 44 TRP D O 1
ATOM 4341 N N . THR D 1 45 ? -35.118 41.032 37.430 1.00 19.45 45 THR D N 1
ATOM 4342 C CA . THR D 1 45 ? -34.793 42.033 38.416 1.00 18.80 45 THR D CA 1
ATOM 4343 C C . THR D 1 45 ? -33.690 42.900 37.844 1.00 19.23 45 THR D C 1
ATOM 4344 O O . THR D 1 45 ? -32.590 42.407 37.593 1.00 18.36 45 THR D O 1
ATOM 4348 N N . VAL D 1 46 ? -33.985 44.178 37.624 1.00 18.72 46 VAL D N 1
ATOM 4349 C CA . VAL D 1 46 ? -33.034 45.088 36.981 1.00 19.40 46 VAL D CA 1
ATOM 4350 C C . VAL D 1 46 ? -32.352 46.005 38.000 1.00 20.44 46 VAL D C 1
ATOM 4351 O O . VAL D 1 46 ? -33.009 46.756 38.716 1.00 19.75 46 VAL D O 1
ATOM 4355 N N . VAL D 1 47 ? -31.027 45.941 38.054 1.00 16.35 47 VAL D N 1
ATOM 4356 C CA . VAL D 1 47 ? -30.240 46.704 39.013 1.00 17.24 47 VAL D CA 1
ATOM 4357 C C . VAL D 1 47 ? -29.212 47.552 38.275 1.00 20.24 47 VAL D C 1
ATOM 4358 O O . VAL D 1 47 ? -28.647 47.090 37.284 1.00 18.68 47 VAL D O 1
ATOM 4362 N N . LEU D 1 48 ? -28.972 48.778 38.752 1.00 19.06 48 LEU D N 1
ATOM 4363 C CA . LEU D 1 48 ? -27.950 49.650 38.175 1.00 19.73 48 LEU D CA 1
ATOM 4364 C C . LEU D 1 48 ? -26.670 49.634 39.007 1.00 20.86 48 LEU D C 1
ATOM 4365 O O . LEU D 1 48 ? -26.705 49.533 40.233 1.00 20.55 48 LEU D O 1
ATOM 4370 N N . ALA D 1 49 ? -25.536 49.731 38.326 1.00 19.91 49 ALA D N 1
ATOM 4371 C CA . ALA D 1 49 ? -24.250 49.962 38.972 1.00 19.19 49 ALA D CA 1
ATOM 4372 C C . ALA D 1 49 ? -23.570 51.065 38.188 1.00 21.67 49 ALA D C 1
ATOM 4373 O O . ALA D 1 49 ? -23.251 50.879 37.015 1.00 19.82 49 ALA D O 1
ATOM 4375 N N . THR D 1 50 ? -23.356 52.216 38.817 1.00 20.81 50 THR D N 1
ATOM 4376 C CA . THR D 1 50 ? -22.948 53.398 38.064 1.00 20.48 50 THR D CA 1
ATOM 4377 C C . THR D 1 50 ? -21.909 54.232 38.801 1.00 22.43 50 THR D C 1
ATOM 4378 O O . THR D 1 50 ? -22.037 54.475 40.005 1.00 23.68 50 THR D O 1
ATOM 4382 N N . ASN D 1 51 ? -20.873 54.648 38.075 1.00 22.75 51 ASN D N 1
ATOM 4383 C CA . ASN D 1 51 ? -19.885 55.581 38.592 1.00 23.48 51 ASN D CA 1
ATOM 4384 C C . ASN D 1 51 ? -20.481 56.980 38.542 1.00 24.94 51 ASN D C 1
ATOM 4385 O O . ASN D 1 51 ? -20.929 57.429 37.488 1.00 22.97 51 ASN D O 1
ATOM 4390 N N . GLN D 1 52 ? -20.475 57.676 39.673 1.00 26.21 52 GLN D N 1
ATOM 4391 C CA . GLN D 1 52 ? -20.997 59.034 39.720 1.00 26.13 52 GLN D CA 1
ATOM 4392 C C . GLN D 1 52 ? -20.000 59.975 40.389 1.00 28.82 52 GLN D C 1
ATOM 43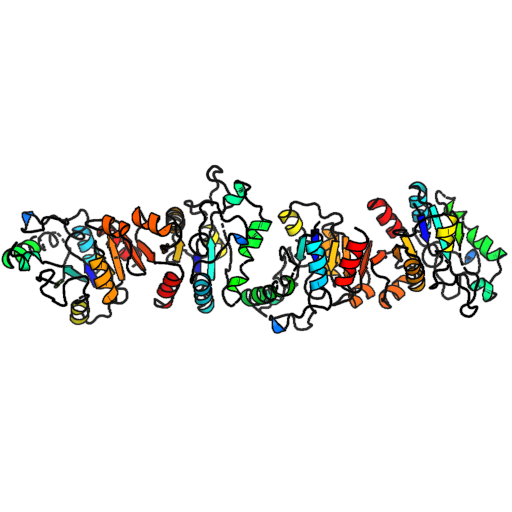93 O O . GLN D 1 52 ? -20.261 60.495 41.477 1.00 29.15 52 GLN D O 1
ATOM 4399 N N . SER D 1 53 ? -18.858 60.184 39.733 1.00 27.76 53 SER D N 1
ATOM 4400 C CA . SER D 1 53 ? -17.793 61.027 40.279 1.00 30.33 53 SER D CA 1
ATOM 4401 C C . SER D 1 53 ? -18.136 62.517 40.223 1.00 32.52 53 SER D C 1
ATOM 4402 O O . SER D 1 53 ? -17.428 63.342 40.801 1.00 33.04 53 SER D O 1
ATOM 4405 N N . GLY D 1 54 ? -19.216 62.857 39.526 1.00 31.47 54 GLY D N 1
ATOM 4406 C CA . GLY D 1 54 ? -19.698 64.226 39.507 1.00 32.99 54 GLY D CA 1
ATOM 4407 C C . GLY D 1 54 ? -19.972 64.729 40.915 1.00 35.51 54 GLY D C 1
ATOM 4408 O O . GLY D 1 54 ? -19.909 65.935 41.180 1.00 36.74 54 GLY D O 1
ATOM 4409 N N . LEU D 1 55 ? -20.277 63.806 41.825 1.00 32.95 55 LEU D N 1
ATOM 4410 C CA . LEU D 1 55 ? -20.500 64.164 43.223 1.00 34.43 55 LEU D CA 1
ATOM 4411 C C . LEU D 1 55 ? -19.194 64.578 43.887 1.00 36.88 55 LEU D C 1
ATOM 4412 O O . LEU D 1 55 ? -19.101 65.648 44.491 1.00 36.65 55 LEU D O 1
ATOM 4417 N N . ALA D 1 56 ? -18.184 63.726 43.767 1.00 36.54 56 ALA D N 1
ATOM 4418 C CA . ALA D 1 56 ? -16.867 64.026 44.314 1.00 36.18 56 ALA D CA 1
ATOM 4419 C C . ALA D 1 56 ? -16.269 65.270 43.667 1.00 35.77 56 ALA D C 1
ATOM 4420 O O . ALA D 1 56 ? -15.533 66.014 44.306 1.00 37.76 56 ALA D O 1
ATOM 4422 N N . ARG D 1 57 ? -16.583 65.489 42.395 1.00 37.08 57 ARG D N 1
ATOM 4423 C CA . ARG D 1 57 ? -16.024 66.618 41.658 1.00 38.22 57 ARG D CA 1
ATOM 4424 C C . ARG D 1 57 ? -16.819 67.898 41.913 1.00 38.74 57 ARG D C 1
ATOM 4425 O O . ARG D 1 57 ? -16.502 68.955 41.366 1.00 43.66 57 ARG D O 1
ATOM 4433 N N . GLY D 1 58 ? -17.849 67.800 42.747 1.00 37.38 58 GLY D N 1
ATOM 4434 C CA . GLY D 1 58 ? -18.659 68.953 43.092 1.00 38.79 58 GLY D CA 1
ATOM 4435 C C . GLY D 1 58 ? -19.376 69.560 41.901 1.00 39.51 58 GLY D C 1
ATOM 4436 O O . GLY D 1 58 ? -19.581 70.773 41.842 1.00 39.97 58 GLY D O 1
ATOM 4437 N N . LEU D 1 59 ? -19.755 68.714 40.948 1.00 38.75 59 LEU D N 1
ATOM 4438 C CA . LEU D 1 59 ? -20.536 69.149 39.792 1.00 38.75 59 LEU D CA 1
ATOM 4439 C C . LEU D 1 59 ? -22.012 69.192 40.150 1.00 37.66 59 LEU D C 1
ATOM 4440 O O . LEU D 1 59 ? -22.782 69.957 39.571 1.00 37.38 59 LEU D O 1
ATOM 4445 N N . PHE D 1 60 ? -22.403 68.349 41.097 1.00 38.14 60 PHE D N 1
ATOM 4446 C CA . PHE D 1 60 ? -23.778 68.314 41.574 1.00 37.54 60 PHE D CA 1
ATOM 4447 C C . PHE D 1 60 ? -23.847 67.658 42.943 1.00 38.25 60 PHE D C 1
ATOM 4448 O O . PHE D 1 60 ? -22.860 67.102 43.430 1.00 39.50 60 PHE D O 1
ATOM 4456 N N . ASP D 1 61 ? -25.018 67.732 43.561 1.00 38.21 61 ASP D N 1
ATOM 4457 C CA . ASP D 1 61 ? -25.209 67.219 44.906 1.00 38.06 61 ASP D CA 1
ATOM 4458 C C . ASP D 1 61 ? -26.153 66.025 44.893 1.00 37.71 61 ASP D C 1
ATOM 4459 O O . ASP D 1 61 ? -26.785 65.730 43.875 1.00 38.12 61 ASP D O 1
ATOM 4464 N N . THR D 1 62 ? -26.255 65.359 46.038 1.00 36.22 62 THR D N 1
ATOM 4465 C CA . THR D 1 62 ? -27.060 64.152 46.170 1.00 37.06 62 THR D CA 1
ATOM 4466 C C . THR D 1 62 ? -28.518 64.392 45.800 1.00 36.13 62 THR D C 1
ATOM 4467 O O . THR D 1 62 ? -29.193 63.494 45.295 1.00 35.40 62 THR D O 1
ATOM 4471 N N . ALA D 1 63 ? -28.999 65.606 46.058 1.00 38.03 63 ALA D N 1
ATOM 4472 C CA . ALA D 1 63 ? -30.371 65.976 45.725 1.00 37.20 63 ALA D CA 1
ATOM 4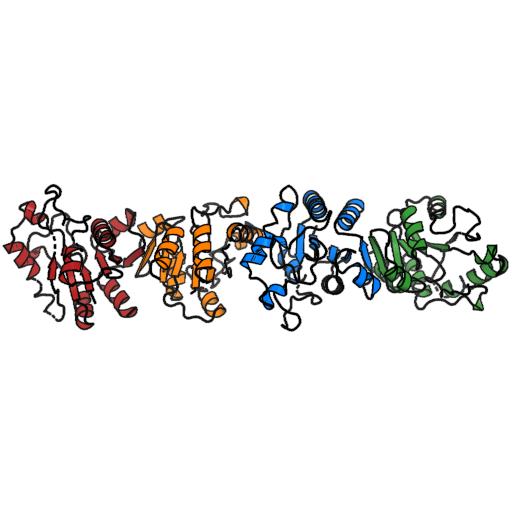473 C C . ALA D 1 63 ? -30.590 66.009 44.216 1.00 33.27 63 ALA D C 1
ATOM 4474 O O . ALA D 1 63 ? -31.604 65.525 43.718 1.00 35.45 63 ALA D O 1
ATOM 4476 N N . THR D 1 64 ? -29.644 66.591 43.489 1.00 35.30 64 THR D N 1
ATOM 4477 C CA . THR D 1 64 ? -29.740 66.622 42.036 1.00 33.96 64 THR D CA 1
ATOM 4478 C C . THR D 1 64 ? -29.651 65.199 41.475 1.00 32.32 64 THR D C 1
ATOM 4479 O O . THR D 1 64 ? -30.389 64.838 40.559 1.00 31.10 64 THR D O 1
ATOM 4483 N N . LEU D 1 65 ? -28.760 64.389 42.041 1.00 32.83 65 LEU D N 1
ATOM 4484 C CA . LEU D 1 65 ? -28.636 62.998 41.610 1.00 31.99 65 LEU D CA 1
ATOM 4485 C C . LEU D 1 65 ? -29.946 62.252 41.830 1.00 31.15 65 LEU D C 1
ATOM 4486 O O . LEU D 1 65 ? -30.441 61.574 40.933 1.00 29.79 65 LEU D O 1
ATOM 4491 N N . ASN D 1 66 ? -30.509 62.377 43.026 1.00 31.16 66 ASN D N 1
ATOM 4492 C CA . ASN D 1 66 ? -31.819 61.794 43.291 1.00 31.41 66 ASN D CA 1
ATOM 4493 C C . ASN D 1 66 ? -32.876 62.298 42.306 1.00 31.36 66 ASN D C 1
ATOM 4494 O O . ASN D 1 66 ? -33.713 61.532 41.825 1.00 31.79 66 ASN D O 1
ATOM 4499 N N . ALA D 1 67 ? -32.835 63.592 42.006 1.00 32.25 67 ALA D N 1
ATOM 4500 C CA . ALA D 1 67 ? -33.769 64.170 41.049 1.00 31.96 67 ALA D CA 1
ATOM 4501 C C . ALA D 1 67 ? -33.594 63.524 39.675 1.00 30.62 67 ALA D C 1
ATOM 4502 O O . ALA D 1 67 ? -34.571 63.193 39.004 1.00 29.15 67 ALA D O 1
ATOM 4504 N N . ILE D 1 68 ? -32.341 63.347 39.265 1.00 29.72 68 ILE D N 1
ATOM 4505 C CA . ILE D 1 68 ? -32.031 62.691 37.999 1.00 28.95 68 ILE D CA 1
ATOM 4506 C C . ILE D 1 68 ? -32.603 61.271 37.948 1.00 27.57 68 ILE D C 1
ATOM 4507 O O . ILE D 1 68 ? -33.198 60.872 36.952 1.00 27.12 68 ILE D O 1
ATOM 4512 N N . HIS D 1 69 ? -32.436 60.512 39.026 1.00 28.43 69 HIS D N 1
ATOM 4513 C CA . HIS D 1 69 ? -32.946 59.145 39.054 1.00 27.76 69 HIS D CA 1
ATOM 4514 C C . HIS D 1 69 ? -34.468 59.078 39.122 1.00 28.20 69 HIS D C 1
ATOM 4515 O O . HIS D 1 69 ? -35.075 58.124 38.643 1.00 27.38 69 HIS D O 1
ATOM 4522 N N . ASP D 1 70 ? -35.085 60.097 39.709 1.00 31.15 70 ASP D N 1
ATOM 4523 C CA . ASP D 1 70 ? -36.543 60.155 39.747 1.00 31.05 70 ASP D CA 1
ATOM 4524 C C . ASP D 1 70 ? -37.149 60.374 38.363 1.00 30.24 70 ASP D C 1
ATOM 4525 O O . ASP D 1 70 ? -38.199 59.814 38.049 1.00 30.35 70 ASP D O 1
ATOM 4530 N N . LYS D 1 71 ? -36.483 61.182 37.539 1.00 30.01 71 LYS D N 1
ATOM 4531 C CA . LYS D 1 71 ? -36.913 61.373 36.159 1.00 29.30 71 LYS D CA 1
ATOM 4532 C C . LYS D 1 71 ? -36.873 60.029 35.454 1.00 30.27 71 LYS D C 1
ATOM 4533 O O . LYS D 1 71 ? -37.806 59.659 34.742 1.00 29.63 71 LYS D O 1
ATOM 4547 N N . HIS D 1 73 ? -36.966 56.957 36.942 1.00 30.26 73 HIS D N 1
ATOM 4548 C CA . HIS D 1 73 ? -38.011 56.120 37.531 1.00 29.30 73 HIS D CA 1
ATOM 4549 C C . HIS D 1 73 ? -39.409 56.466 37.022 1.00 30.47 73 HIS D C 1
ATOM 4550 O O . HIS D 1 73 ? -40.193 55.577 36.681 1.00 29.67 73 HIS D O 1
ATOM 4557 N N . ARG D 1 74 ? -39.735 57.756 37.004 1.00 31.58 74 ARG D N 1
ATOM 4558 C CA . ARG D 1 74 ? -41.041 58.181 36.512 1.00 33.06 74 ARG D CA 1
ATOM 4559 C C . ARG D 1 74 ? -41.194 57.772 35.054 1.00 32.59 74 ARG D C 1
ATOM 4560 O O . ARG D 1 74 ? -42.268 57.341 34.627 1.00 34.47 74 ARG D O 1
ATOM 4568 N N . ALA D 1 75 ? -40.112 57.899 34.290 1.00 33.39 75 ALA D N 1
ATOM 4569 C CA . ALA D 1 75 ? -40.143 57.551 32.875 1.00 32.51 75 ALA D CA 1
ATOM 4570 C C . ALA D 1 75 ? -40.307 56.050 32.690 1.00 32.25 75 ALA D C 1
ATOM 4571 O O . ALA D 1 75 ? -40.994 55.607 31.775 1.00 35.40 75 ALA D O 1
ATOM 4573 N N . LEU D 1 76 ? -39.679 55.273 33.568 1.00 31.78 76 LEU D N 1
ATOM 4574 C CA . LEU D 1 76 ? -39.809 53.820 33.541 1.00 31.09 76 LEU D CA 1
ATOM 4575 C C . LEU D 1 76 ? -41.204 53.365 33.940 1.00 33.01 76 LEU D C 1
ATOM 4576 O O . LEU D 1 76 ? -41.735 52.407 33.378 1.00 35.58 76 LEU D O 1
ATOM 4581 N N . ALA D 1 77 ? -41.788 54.033 34.929 1.00 33.23 77 ALA D N 1
ATOM 4582 C CA . ALA D 1 77 ? -43.128 53.677 35.377 1.00 34.43 77 ALA D CA 1
ATOM 4583 C C . ALA D 1 77 ? -44.094 53.861 34.217 1.00 35.88 77 ALA D C 1
ATOM 4584 O O . ALA D 1 77 ? -45.041 53.098 34.043 1.00 36.17 77 ALA D O 1
ATOM 4586 N N . GLN D 1 78 ? -43.816 54.874 33.407 1.00 36.66 78 GLN D N 1
ATOM 4587 C CA . GLN D 1 78 ? -44.619 55.182 32.234 1.00 39.53 78 GLN D CA 1
ATOM 4588 C C . GLN D 1 78 ? -44.857 53.960 31.340 1.00 40.37 78 GLN D C 1
ATOM 4589 O O . GLN D 1 78 ? -45.788 53.950 30.531 1.00 40.08 78 GLN D O 1
ATOM 4603 N N . GLY D 1 80 ? -44.168 50.384 32.533 1.00 34.20 80 GLY D N 1
ATOM 4604 C CA . GLY D 1 80 ? -44.171 49.117 33.232 1.00 35.13 80 GLY D CA 1
ATOM 4605 C C . GLY D 1 80 ? -42.763 48.585 33.413 1.00 32.58 80 GLY D C 1
ATOM 4606 O O . GLY D 1 80 ? -42.561 47.383 33.575 1.00 31.68 80 GLY D O 1
ATOM 4607 N N . GLY D 1 81 ? -41.788 49.485 33.374 1.00 30.55 81 GLY D N 1
ATOM 4608 C CA . GLY D 1 81 ? -40.414 49.132 33.687 1.00 29.00 81 GLY D CA 1
ATOM 4609 C C . GLY D 1 81 ? -40.084 49.458 35.134 1.00 29.88 81 GLY D C 1
ATOM 4610 O O . GLY D 1 81 ? -40.620 50.412 35.697 1.00 30.95 81 GLY D O 1
ATOM 4611 N N . VAL D 1 82 ? -39.212 48.659 35.740 1.00 25.22 82 VAL D N 1
ATOM 4612 C CA . VAL D 1 82 ? -38.803 48.867 37.120 1.00 24.81 82 VAL D CA 1
ATOM 4613 C C . VAL D 1 82 ? -37.301 48.647 37.276 1.00 25.26 82 VAL D C 1
ATOM 4614 O O . VAL D 1 82 ? -36.772 47.639 36.822 1.00 23.13 82 VAL D O 1
ATOM 4618 N N . VAL D 1 83 ? -36.626 49.597 37.911 1.00 24.14 83 VAL D N 1
ATOM 4619 C CA . VAL D 1 83 ? -35.242 49.413 38.333 1.00 23.21 83 VAL D CA 1
ATOM 4620 C C . VAL D 1 83 ? -35.230 49.162 39.838 1.00 23.98 83 VAL D C 1
ATOM 4621 O O . VAL D 1 83 ? -35.479 50.081 40.624 1.00 27.03 83 VAL D O 1
ATOM 4625 N N . ASP D 1 84 ? -34.966 47.916 40.235 1.00 24.20 84 ASP D N 1
ATOM 4626 C CA . ASP D 1 84 ? -35.150 47.478 41.628 1.00 24.97 84 ASP D CA 1
ATOM 4627 C C . ASP D 1 84 ? -34.221 48.177 42.611 1.00 25.77 84 ASP D C 1
ATOM 4628 O O . ASP D 1 84 ? -34.578 48.396 43.772 1.00 25.82 84 ASP D O 1
ATOM 4633 N N . ALA D 1 85 ? -33.029 48.532 42.149 1.00 22.69 85 ALA D N 1
ATOM 4634 C CA . ALA D 1 85 ? -32.040 49.158 43.015 1.00 22.66 85 ALA D CA 1
ATOM 4635 C C . ALA D 1 85 ? -30.974 49.870 42.200 1.00 23.30 85 ALA D C 1
ATOM 4636 O O . ALA D 1 85 ? -30.699 49.499 41.054 1.00 21.86 85 ALA D O 1
ATOM 4638 N N . ILE D 1 86 ? -30.376 50.891 42.801 1.00 22.33 86 ILE D N 1
ATOM 4639 C CA . ILE D 1 86 ? -29.268 51.600 42.188 1.00 22.91 86 ILE D CA 1
ATOM 4640 C C . ILE D 1 86 ? -28.059 51.533 43.096 1.00 23.14 86 ILE D C 1
ATOM 4641 O O . ILE D 1 86 ? -28.065 52.071 44.203 1.00 24.69 86 ILE D O 1
ATOM 4646 N N . PHE D 1 87 ? -27.024 50.848 42.634 1.00 21.72 87 PHE D N 1
ATOM 4647 C CA . PHE D 1 87 ? -25.745 50.886 43.308 1.00 21.66 87 PHE D CA 1
ATOM 4648 C C . PHE D 1 87 ? -24.882 51.937 42.624 1.00 24.31 87 PHE D C 1
ATOM 4649 O O . PHE D 1 87 ? -24.792 51.972 41.388 1.00 23.12 87 PHE D O 1
ATOM 4665 N N . CYS D 1 89 ? -21.220 54.661 42.948 1.00 25.43 89 CYS D N 1
ATOM 4666 C CA . CYS D 1 89 ? -19.969 55.112 43.522 1.00 24.80 89 CYS D CA 1
ATOM 4667 C C . CYS D 1 89 ? -19.857 56.630 43.351 1.00 25.50 89 CYS D C 1
ATOM 4668 O O . CYS D 1 89 ? -19.820 57.130 42.229 1.00 24.08 89 CYS D O 1
ATOM 4671 N N . PRO D 1 90 ? -19.821 57.369 44.469 1.00 26.97 90 PRO D N 1
ATOM 4672 C CA . PRO D 1 90 ? -19.774 58.837 44.455 1.00 27.93 90 PRO D CA 1
A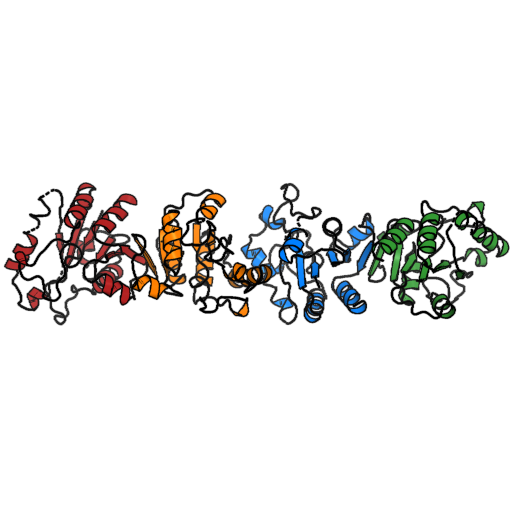TOM 4673 C C . PRO D 1 90 ? -18.349 59.388 44.449 1.00 30.22 90 PRO D C 1
ATOM 4674 O O . PRO D 1 90 ? -18.163 60.606 44.476 1.00 30.57 90 PRO D O 1
ATOM 4678 N N . HIS D 1 91 ? -17.357 58.504 44.400 1.00 29.09 91 HIS D N 1
ATOM 4679 C CA . HIS D 1 91 ? -15.964 58.912 44.576 1.00 29.94 91 HIS D CA 1
ATOM 4680 C C . HIS D 1 91 ? -15.256 59.382 43.299 1.00 32.32 91 HIS D C 1
ATOM 4681 O O . HIS D 1 91 ? -15.664 59.062 42.177 1.00 31.13 91 HIS D O 1
ATOM 4688 N N . GLY D 1 92 ? -14.191 60.155 43.480 1.00 33.93 92 GLY D N 1
ATOM 4689 C CA . GLY D 1 92 ? -13.409 60.641 42.362 1.00 34.69 92 GLY D CA 1
ATOM 4690 C C . GLY D 1 92 ? -12.304 59.668 42.025 1.00 34.23 92 GLY D C 1
ATOM 4691 O O . GLY D 1 92 ? -12.085 58.698 42.752 1.00 34.36 92 GLY D O 1
ATOM 4692 N N . PRO D 1 93 ? -11.592 59.923 40.921 1.00 36.95 93 PRO D N 1
ATOM 4693 C CA . PRO D 1 93 ? -10.535 59.013 40.469 1.00 39.48 93 PRO D CA 1
ATOM 4694 C C . PRO D 1 93 ? -9.551 58.655 41.581 1.00 41.33 93 PRO D C 1
ATOM 4695 O O . PRO D 1 93 ? -9.049 57.532 41.613 1.00 43.95 93 PRO D O 1
ATOM 4699 N N . ASP D 1 94 ? -9.295 59.583 42.495 1.00 41.36 94 ASP D N 1
ATOM 4700 C CA . ASP D 1 94 ? -8.216 59.391 43.457 1.00 41.04 94 ASP D CA 1
ATOM 4701 C C . ASP D 1 94 ? -8.660 59.261 44.916 1.00 41.40 94 ASP D C 1
ATOM 4702 O O . ASP D 1 94 ? -7.851 59.414 45.829 1.00 40.77 94 ASP D O 1
ATOM 4707 N N . ASP D 1 95 ? -9.935 58.959 45.136 1.00 37.21 95 ASP D N 1
ATOM 4708 C CA . ASP D 1 95 ? -10.424 58.754 46.495 1.00 37.73 95 ASP D CA 1
ATOM 4709 C C . ASP D 1 95 ? -10.030 57.370 47.016 1.00 36.78 95 ASP D C 1
ATOM 4710 O O . ASP D 1 95 ? -10.262 57.043 48.181 1.00 37.15 95 ASP D O 1
ATOM 4715 N N . GLY D 1 96 ? -9.453 56.551 46.144 1.00 35.84 96 GLY D N 1
ATOM 4716 C CA . GLY D 1 96 ? -9.026 55.215 46.524 1.00 36.51 96 GLY D CA 1
ATOM 4717 C C . GLY D 1 96 ? -10.106 54.319 47.110 1.00 34.47 96 GLY D C 1
ATOM 4718 O O . GLY D 1 96 ? -9.820 53.453 47.941 1.00 34.51 96 GLY D O 1
ATOM 4719 N N . CYS D 1 97 ? -11.348 54.510 46.677 1.00 32.37 97 CYS D N 1
ATOM 4720 C CA . CYS D 1 97 ? -12.440 53.664 47.143 1.00 32.60 97 CYS D CA 1
ATOM 4721 C C . CYS D 1 97 ? -12.326 52.271 46.528 1.00 31.65 97 CYS D C 1
ATOM 4722 O O . CYS D 1 97 ? -11.470 52.035 45.676 1.00 32.72 97 CYS D O 1
ATOM 4725 N N . ALA D 1 98 ? -13.189 51.354 46.960 1.00 29.46 98 ALA D N 1
ATOM 4726 C CA . ALA D 1 98 ? -13.232 50.001 46.402 1.00 29.00 98 ALA D CA 1
ATOM 4727 C C . ALA D 1 98 ? -14.416 49.803 45.452 1.00 25.75 98 ALA D C 1
ATOM 4728 O O . ALA D 1 98 ? -14.638 48.697 44.946 1.00 26.47 98 ALA D O 1
ATOM 4730 N N . CYS D 1 99 ? -15.170 50.873 45.198 1.00 25.50 99 CYS D N 1
ATOM 4731 C CA . CYS D 1 99 ? -16.395 50.745 44.410 1.00 24.88 99 CYS D CA 1
ATOM 4732 C C . CYS D 1 99 ? -16.348 51.370 43.013 1.00 22.72 99 CYS D C 1
ATOM 4733 O O . CYS D 1 99 ? -17.248 51.136 42.207 1.00 21.96 99 CYS D O 1
ATOM 4736 N N . ARG D 1 100 ? -15.311 52.146 42.717 1.00 23.33 100 ARG D N 1
ATOM 4737 C CA . ARG D 1 100 ? -15.243 52.805 41.410 1.00 21.53 100 ARG D CA 1
ATOM 4738 C C . ARG D 1 100 ? -14.738 51.858 40.317 1.00 20.73 100 ARG D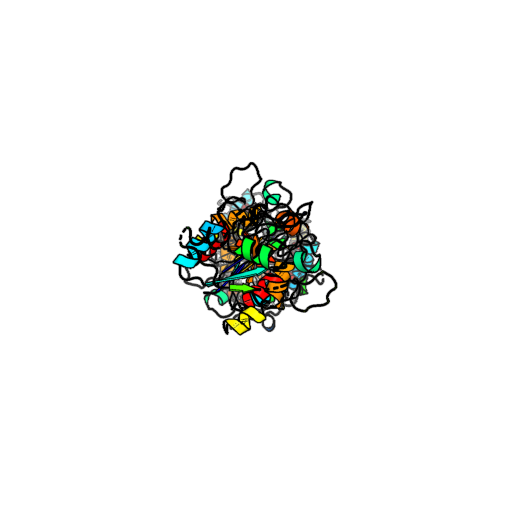 C 1
ATOM 4739 O O . ARG D 1 100 ? -13.593 51.410 40.355 1.00 20.65 100 ARG D O 1
ATOM 4747 N N . LYS D 1 101 ? -15.591 51.550 39.349 1.00 20.46 101 LYS D N 1
ATOM 4748 C CA . LYS D 1 101 ? -15.166 50.716 38.221 1.00 20.09 101 LYS D CA 1
ATOM 4749 C C . LYS D 1 101 ? -13.877 51.308 37.649 1.00 19.81 101 LYS D C 1
ATOM 4750 O O . LYS D 1 101 ? -13.732 52.531 37.587 1.00 22.01 101 LYS D O 1
ATOM 4756 N N . PRO D 1 102 ? -12.947 50.454 37.204 1.00 19.53 102 PRO D N 1
ATOM 4757 C CA . PRO D 1 102 ? -13.070 49.010 36.969 1.00 18.01 102 PRO D CA 1
ATOM 4758 C C . PRO D 1 102 ? -12.963 48.106 38.202 1.00 18.54 102 PRO D C 1
ATOM 4759 O O . PRO D 1 102 ? -12.944 46.883 38.035 1.00 19.12 102 PRO D O 1
ATOM 4763 N N . LEU D 1 103 ? -12.890 48.666 39.407 1.00 21.10 103 LEU D N 1
ATOM 4764 C CA . LEU D 1 103 ? -12.921 47.825 40.603 1.00 20.31 103 LEU D CA 1
ATOM 4765 C C . LEU D 1 103 ? -14.287 47.134 40.676 1.00 19.54 103 LEU D C 1
ATOM 4766 O O . LEU D 1 103 ? -15.288 47.714 40.272 1.00 20.58 103 LEU D O 1
ATOM 4771 N N . PRO D 1 104 ? -14.333 45.889 41.175 1.00 19.81 104 PRO D N 1
ATOM 4772 C CA . PRO D 1 104 ? -15.580 45.112 41.149 1.00 19.89 104 PRO D CA 1
ATOM 4773 C C . PRO D 1 104 ? -16.492 45.317 42.372 1.00 20.59 104 PRO D C 1
ATOM 4774 O O . PRO D 1 104 ? -17.527 44.643 42.489 1.00 20.58 104 PRO D O 1
ATOM 4778 N N . GLY D 1 105 ? -16.129 46.255 43.242 1.00 22.30 105 GLY D N 1
ATOM 4779 C CA . GLY D 1 105 ? -16.840 46.479 44.494 1.00 23.06 105 GLY D CA 1
ATOM 4780 C C . GLY D 1 105 ? -18.359 46.459 44.443 1.00 22.14 105 GLY D C 1
ATOM 4781 O O . GLY D 1 105 ? -19.005 45.716 45.186 1.00 22.43 105 GLY D O 1
ATOM 4790 N N . TYR D 1 107 ? -20.369 45.287 42.209 1.00 17.66 107 TYR D N 1
ATOM 4791 C CA . TYR D 1 107 ? -20.901 44.024 41.708 1.00 18.03 107 TYR D CA 1
ATOM 4792 C C . TYR D 1 107 ? -20.898 42.966 42.805 1.00 18.31 107 TYR D C 1
ATOM 4793 O O . TYR D 1 107 ? -21.830 42.173 42.912 1.00 19.55 107 TYR D O 1
ATOM 4802 N N . ARG D 1 108 ? -19.860 42.980 43.628 1.00 19.32 108 ARG D N 1
ATOM 4803 C CA . ARG D 1 108 ? -19.805 42.085 44.779 1.00 21.04 108 ARG D CA 1
ATOM 4804 C C . ARG D 1 108 ? -20.857 42.494 45.811 1.00 21.06 108 ARG D C 1
ATOM 4805 O O . ARG D 1 108 ? -21.476 41.639 46.445 1.00 20.73 108 ARG D O 1
ATOM 4813 N N . ASP D 1 109 ? -21.062 43.798 45.966 1.00 20.93 109 ASP D N 1
ATOM 4814 C CA . ASP D 1 109 ? -22.142 44.303 46.815 1.00 22.13 109 ASP D CA 1
ATOM 4815 C C . ASP D 1 109 ? -23.494 43.780 46.342 1.00 22.03 109 ASP D C 1
ATOM 4816 O O . ASP D 1 109 ? -24.332 43.378 47.144 1.00 22.10 109 ASP D O 1
ATOM 4821 N N . ILE D 1 110 ? -23.703 43.803 45.031 1.00 19.88 110 ILE D N 1
ATOM 4822 C CA . ILE D 1 110 ? -24.947 43.333 44.452 1.00 19.50 110 ILE D CA 1
ATOM 4823 C C . ILE D 1 110 ? -25.136 41.839 44.706 1.00 19.63 110 ILE D C 1
ATOM 4824 O O . ILE D 1 110 ? -26.236 41.388 45.053 1.00 20.29 110 ILE D O 1
ATOM 4829 N N . ALA D 1 111 ? -24.056 41.075 44.555 1.00 19.17 111 ALA D N 1
ATOM 4830 C CA . ALA D 1 111 ? -24.110 39.639 44.820 1.00 20.95 111 ALA D CA 1
ATOM 4831 C C . ALA D 1 111 ? -24.510 39.361 46.272 1.00 21.11 111 ALA D C 1
ATOM 4832 O O . ALA D 1 111 ? -25.297 38.457 46.538 1.00 20.41 111 ALA D O 1
ATOM 4834 N N . ARG D 1 112 ? -23.953 40.137 47.196 1.00 20.02 112 ARG D N 1
ATOM 4835 C CA . ARG D 1 112 ? -24.274 39.993 48.617 1.00 22.96 112 ARG D CA 1
ATOM 4836 C C . ARG D 1 112 ? -25.723 40.385 48.904 1.00 24.04 112 ARG D C 1
ATOM 4837 O O . ARG D 1 112 ? -26.436 39.699 49.652 1.00 23.87 112 ARG D O 1
ATOM 4845 N N . ARG D 1 113 ? -26.163 41.488 48.309 1.00 21.22 113 ARG D N 1
ATOM 4846 C CA . ARG D 1 113 ? -27.507 42.006 48.554 1.00 23.72 113 ARG D CA 1
ATOM 4847 C C . ARG D 1 113 ? -28.608 41.045 48.117 1.00 23.77 113 ARG D C 1
ATOM 4848 O O . ARG D 1 113 ? -29.643 40.908 48.788 1.00 22.07 113 ARG D O 1
ATOM 4856 N N . TYR D 1 114 ? -28.388 40.368 46.996 1.00 21.16 114 TYR D N 1
ATOM 4857 C CA . TYR D 1 114 ? -29.396 39.463 46.470 1.00 22.98 114 TYR D CA 1
ATOM 4858 C C . TYR D 1 114 ? -29.048 38.010 46.750 1.00 21.95 114 TYR D C 1
ATOM 4859 O O . TYR D 1 114 ? -29.786 37.111 46.368 1.00 25.19 114 TYR D O 1
ATOM 4868 N N . ASP D 1 115 ? -27.922 37.799 47.429 1.00 22.38 115 ASP D N 1
ATOM 4869 C CA . ASP D 1 115 ? -27.457 36.460 47.785 1.00 23.55 115 ASP D CA 1
ATOM 4870 C C . ASP D 1 115 ? -27.439 35.547 46.575 1.00 25.08 115 ASP D C 1
ATOM 4871 O O . ASP D 1 115 ? -28.016 34.456 46.606 1.00 26.15 115 ASP D O 1
ATOM 4876 N N . VAL D 1 116 ? -26.794 35.998 45.504 1.00 23.79 116 VAL D N 1
ATOM 4877 C CA . VAL D 1 116 ? -26.667 35.182 44.302 1.00 24.39 116 VAL D CA 1
ATOM 4878 C C . VAL D 1 116 ? -25.221 34.974 43.895 1.00 24.18 116 VAL D C 1
ATOM 4879 O O . VAL D 1 116 ? -24.342 35.766 44.240 1.00 23.09 116 VAL D O 1
ATOM 4883 N N . ASP D 1 117 ? -24.990 33.896 43.151 1.00 25.11 117 ASP D N 1
ATOM 4884 C CA . ASP D 1 117 ? -23.719 33.668 42.482 1.00 24.58 117 ASP D CA 1
ATOM 4885 C C . ASP D 1 117 ? -23.811 34.429 41.164 1.00 22.10 117 ASP D C 1
ATOM 4886 O O . ASP D 1 117 ? -24.819 34.336 40.469 1.00 21.13 117 ASP D O 1
ATOM 4891 N N . LEU D 1 118 ? -22.790 35.206 40.830 1.00 21.55 118 LEU D N 1
ATOM 4892 C CA . LEU D 1 118 ? -22.885 36.056 39.638 1.00 20.50 118 LEU D CA 1
ATOM 4893 C C . LEU D 1 118 ? -22.597 35.331 38.320 1.00 21.25 118 LEU D C 1
ATOM 4894 O O . LEU D 1 118 ? -22.749 35.903 37.238 1.00 19.06 118 LEU D O 1
ATOM 4899 N N . ALA D 1 119 ? -22.193 34.069 38.405 1.00 22.93 119 ALA D N 1
ATOM 4900 C CA . ALA D 1 119 ? -21.947 33.278 37.199 1.00 22.21 119 ALA D CA 1
ATOM 4901 C C . ALA D 1 119 ? -23.115 33.374 36.218 1.00 21.73 119 ALA D C 1
ATOM 4902 O O . ALA D 1 119 ? -24.250 33.035 36.556 1.00 21.73 119 ALA D O 1
ATOM 4904 N N . GLY D 1 120 ? -22.829 33.840 35.003 1.00 18.70 120 GLY D N 1
ATOM 4905 C CA . GLY D 1 120 ? -23.838 33.912 33.960 1.00 21.12 120 GLY D CA 1
ATOM 4906 C C . GLY D 1 120 ? -24.775 35.111 34.022 1.00 21.67 120 GLY D C 1
ATOM 4907 O O . GLY D 1 120 ? -25.560 35.334 33.094 1.00 23.07 120 GLY D O 1
ATOM 4908 N N . VAL D 1 121 ? -24.706 35.876 35.111 1.00 19.89 121 VAL D N 1
ATOM 4909 C CA . VAL D 1 121 ? -25.542 37.065 35.264 1.00 16.92 121 VAL D CA 1
ATOM 4910 C C . VAL D 1 121 ? -25.087 38.144 34.287 1.00 17.39 121 VAL D C 1
ATOM 4911 O O . VAL D 1 121 ? -23.934 38.579 34.342 1.00 16.91 121 VAL D O 1
ATOM 4915 N N . PRO D 1 122 ? -25.987 38.589 33.398 1.00 17.05 122 PRO D N 1
ATOM 4916 C CA . PRO D 1 122 ? -25.558 39.614 32.437 1.00 15.94 122 PRO D CA 1
ATOM 4917 C C . PRO D 1 122 ? -25.284 40.951 33.110 1.00 16.60 122 PRO D C 1
ATOM 4918 O O . PRO D 1 122 ? -26.074 41.424 33.931 1.00 15.89 122 PRO D O 1
ATOM 4922 N N . ALA D 1 123 ? -24.161 41.553 32.742 1.00 15.43 123 ALA D N 1
ATOM 4923 C CA . ALA D 1 123 ? -23.766 42.864 33.223 1.00 14.58 123 ALA D CA 1
ATOM 4924 C C . ALA D 1 123 ? -23.451 43.698 31.996 1.00 15.54 123 ALA D C 1
ATOM 4925 O O . ALA D 1 123 ? -22.453 43.457 31.324 1.00 16.15 123 ALA D O 1
ATOM 4927 N N . VAL D 1 124 ? -24.305 44.671 31.710 1.00 15.33 124 VAL D N 1
ATOM 4928 C CA . VAL D 1 124 ? -24.221 45.465 30.480 1.00 13.94 124 VAL D CA 1
ATOM 4929 C C . VAL D 1 124 ? -23.515 46.801 30.701 1.00 16.22 124 VAL D C 1
ATOM 4930 O O . VAL D 1 124 ? -23.846 47.553 31.626 1.00 16.47 124 VAL D O 1
ATOM 4934 N N . GLY D 1 125 ? -22.537 47.101 29.856 1.00 15.13 125 GLY D N 1
ATOM 4935 C CA . GLY D 1 125 ? -21.777 48.325 30.010 1.00 15.21 125 GLY D CA 1
ATOM 4936 C C . GLY D 1 125 ? -21.374 48.869 28.654 1.00 13.86 125 GLY D C 1
ATOM 4937 O O . GLY D 1 125 ? -21.480 48.163 27.651 1.00 13.93 125 GLY D O 1
ATOM 4938 N N . ASP D 1 126 ? -20.946 50.126 28.618 1.00 14.99 126 ASP D N 1
ATOM 4939 C CA . ASP D 1 126 ? -20.494 50.725 27.358 1.00 16.07 126 ASP D CA 1
ATOM 4940 C C . ASP D 1 126 ? -19.011 51.060 27.372 1.00 15.46 126 ASP D C 1
ATOM 4941 O O . ASP D 1 126 ? -18.469 51.531 26.370 1.00 14.54 126 ASP D O 1
ATOM 4946 N N . SER D 1 127 ? -18.357 50.864 28.510 1.00 15.72 127 SER D N 1
ATOM 4947 C CA . SER D 1 127 ? -16.942 51.184 28.637 1.00 14.47 127 SER D CA 1
ATOM 4948 C C . SER D 1 127 ? -16.157 49.972 29.123 1.00 15.68 127 SER D C 1
ATOM 4949 O O . SER D 1 127 ? -16.699 49.111 29.816 1.00 15.23 127 SER D O 1
ATOM 4952 N N . LEU D 1 128 ? -14.877 49.906 28.772 1.00 14.71 128 LEU D N 1
ATOM 4953 C CA . LEU D 1 128 ? -14.069 48.772 29.184 1.00 14.66 128 LEU D CA 1
ATOM 4954 C C . LEU D 1 128 ? -14.130 48.572 30.705 1.00 17.22 128 LEU D C 1
ATOM 4955 O O . LEU D 1 128 ? -14.180 47.432 31.168 1.00 15.99 128 LEU D O 1
ATOM 4960 N N . ARG D 1 129 ? -14.159 49.668 31.467 1.00 16.10 129 ARG D N 1
ATOM 4961 C CA . ARG D 1 129 ? -14.182 49.576 32.932 1.00 17.05 129 ARG D CA 1
ATOM 4962 C C . ARG D 1 129 ? -15.432 48.869 33.468 1.00 16.40 129 ARG D C 1
ATOM 4963 O O . ARG D 1 129 ? -15.380 48.226 34.513 1.00 16.40 129 ARG D O 1
ATOM 4971 N N . ASP D 1 130 ? -16.554 48.999 32.766 1.00 15.73 130 ASP D N 1
ATOM 4972 C CA . ASP D 1 130 ? -17.759 48.279 33.159 1.00 16.72 130 ASP D CA 1
ATOM 4973 C C . ASP D 1 130 ? -17.556 46.782 32.971 1.00 16.26 130 ASP D C 1
ATOM 4974 O O . ASP D 1 130 ? -17.942 45.985 33.824 1.00 15.22 130 ASP D O 1
ATOM 4979 N N . LEU D 1 131 ? -16.982 46.404 31.828 1.00 13.36 131 LEU D N 1
ATOM 4980 C CA . LEU D 1 131 ? -16.776 44.991 31.516 1.00 14.34 131 LEU D CA 1
ATOM 4981 C C . LEU D 1 131 ? -15.799 44.362 32.501 1.00 14.93 131 LEU D C 1
ATOM 4982 O O . LEU D 1 131 ? -15.997 43.223 32.956 1.00 14.57 131 LEU D O 1
ATOM 4987 N N . GLN D 1 132 ? -14.746 45.107 32.832 1.00 14.55 132 GLN D N 1
ATOM 4988 C CA . GLN D 1 132 ? -13.698 44.584 33.696 1.00 16.64 132 GLN D CA 1
ATOM 4989 C C . GLN D 1 132 ? -14.207 44.440 35.128 1.00 17.85 132 GLN D C 1
ATOM 4990 O O . GLN D 1 132 ? -13.911 43.459 35.795 1.00 17.86 132 GLN D O 1
ATOM 4996 N N . ALA D 1 133 ? -14.989 45.410 35.587 1.00 17.83 133 ALA D N 1
ATOM 4997 C CA . ALA D 1 133 ? -15.558 45.328 36.929 1.00 17.23 133 ALA D CA 1
ATOM 4998 C C . ALA D 1 133 ? -16.470 44.112 37.026 1.00 17.64 133 ALA D C 1
ATOM 4999 O O . ALA D 1 133 ? -16.385 43.321 37.968 1.00 18.89 133 ALA D O 1
ATOM 5001 N N . ALA D 1 134 ? -17.330 43.959 36.032 1.00 16.02 134 ALA D N 1
ATOM 5002 C CA . ALA D 1 134 ? -18.291 42.871 36.020 1.00 16.75 134 ALA D CA 1
ATOM 5003 C C . ALA D 1 134 ? -17.583 41.521 35.949 1.00 18.97 134 ALA D C 1
ATOM 5004 O O . ALA D 1 134 ? -17.885 40.600 36.711 1.00 17.61 134 ALA D O 1
ATOM 5006 N N . ALA D 1 135 ? -16.633 41.401 35.032 1.00 15.72 135 ALA D N 1
ATOM 5007 C CA . ALA D 1 135 ? -15.951 40.126 34.849 1.00 19.09 135 ALA D CA 1
ATOM 5008 C C . ALA D 1 135 ? -15.151 39.718 36.090 1.00 17.61 135 ALA D C 1
ATOM 5009 O O . ALA D 1 135 ? -15.119 38.545 36.458 1.00 18.23 135 ALA D O 1
ATOM 5011 N N . GLN D 1 136 ? -14.511 40.685 36.737 1.00 18.53 136 GLN D N 1
ATOM 5012 C CA . GLN D 1 136 ? -13.726 40.399 37.935 1.00 19.98 136 GLN D CA 1
ATOM 5013 C C . GLN D 1 136 ? -14.615 39.873 39.071 1.00 19.40 136 GLN D C 1
ATOM 5014 O O . GLN D 1 136 ? -14.182 39.036 39.869 1.00 20.72 136 GLN D O 1
ATOM 5020 N N . ALA D 1 137 ? -15.853 40.366 39.136 1.00 18.63 137 ALA D N 1
ATOM 5021 C CA . ALA D 1 137 ? -16.803 39.935 40.163 1.00 19.63 137 ALA D CA 1
ATOM 5022 C C . ALA D 1 137 ? -17.388 38.566 39.828 1.00 20.69 137 ALA D C 1
ATOM 5023 O O . ALA D 1 137 ? -17.899 37.873 40.715 1.00 22.70 137 ALA D O 1
ATOM 5025 N N . GLY D 1 138 ? -17.305 38.181 38.551 1.00 18.97 138 GLY D N 1
ATOM 5026 C CA . GLY D 1 138 ? -17.805 36.896 38.087 1.00 20.36 138 GLY D CA 1
ATOM 5027 C C . GLY D 1 138 ? -19.035 36.925 37.186 1.00 18.80 138 GLY D C 1
ATOM 5028 O O . GLY D 1 138 ? -19.571 35.879 36.852 1.00 17.98 138 GLY D O 1
ATOM 5029 N N . CYS D 1 139 ? -19.484 38.118 36.793 1.00 18.89 139 CYS D N 1
ATOM 5030 C CA . CYS D 1 139 ? -20.599 38.260 35.850 1.00 17.96 139 CYS D CA 1
ATOM 5031 C C . CYS D 1 139 ? -20.230 37.877 34.417 1.00 18.25 139 CYS D C 1
ATOM 5032 O O . CYS D 1 139 ? -19.058 37.721 34.093 1.00 19.16 139 CYS D O 1
ATOM 5035 N N . ALA D 1 140 ? -21.251 37.765 33.568 1.00 16.27 140 ALA D N 1
ATOM 5036 C CA . ALA D 1 140 ? -21.063 37.650 32.122 1.00 15.17 140 ALA D CA 1
ATOM 5037 C C . ALA D 1 140 ? -21.188 39.046 31.500 1.00 15.89 140 ALA D C 1
ATOM 5038 O O . ALA D 1 140 ? -22.290 39.596 31.457 1.00 15.38 140 ALA D O 1
ATOM 5040 N N . PRO D 1 141 ? -20.068 39.612 31.002 1.00 15.67 141 PRO D N 1
ATOM 5041 C CA . PRO D 1 141 ? -20.110 40.991 30.496 1.00 14.85 141 PRO D CA 1
ATOM 5042 C C . PRO D 1 141 ? -20.748 41.077 29.112 1.00 14.63 141 PRO D C 1
ATOM 5043 O O . PRO D 1 141 ? -20.518 40.209 28.259 1.00 15.35 141 PRO D O 1
ATOM 5047 N N . TRP D 1 142 ? -21.563 42.111 28.910 1.00 13.88 142 TRP D N 1
ATOM 5048 C CA . TRP D 1 142 ? -22.152 42.414 27.610 1.00 12.94 142 TRP D CA 1
ATOM 5049 C C . TRP D 1 142 ? -21.793 43.855 27.323 1.00 14.97 142 TRP D C 1
ATOM 5050 O O . TRP D 1 142 ? -22.011 44.727 28.159 1.00 13.86 142 TRP D O 1
ATOM 5061 N N . LEU D 1 143 ? -21.237 44.097 26.143 1.00 12.73 143 LEU D N 1
ATOM 5062 C CA . LEU D 1 143 ? -20.832 45.436 25.750 1.00 12.63 143 LEU D CA 1
ATOM 5063 C C . LEU D 1 143 ? -21.831 45.934 24.741 1.00 13.86 143 LEU D C 1
ATOM 5064 O O . LEU D 1 143 ? -22.155 45.223 23.806 1.00 14.27 143 LEU D O 1
ATOM 5069 N N . VAL D 1 144 ? -22.315 47.159 24.915 1.00 14.51 144 VAL D N 1
ATOM 5070 C CA . VAL D 1 144 ? -23.175 47.769 23.906 1.00 14.28 144 VAL D CA 1
ATOM 5071 C C . VAL D 1 144 ? -22.381 48.801 23.105 1.00 14.94 144 VAL D C 1
ATOM 5072 O O . VAL D 1 144 ? -21.381 49.336 23.580 1.00 14.87 144 VAL D O 1
ATOM 5076 N N . GLN D 1 145 ? -22.832 49.065 21.887 1.00 16.95 145 GLN D N 1
ATOM 5077 C CA . GLN D 1 145 ? -22.149 50.011 21.007 1.00 16.01 145 GLN D CA 1
ATOM 5078 C C . GLN D 1 145 ? -22.534 51.469 21.270 1.00 17.90 145 GLN D C 1
ATOM 5079 O O . GLN D 1 145 ? -21.889 52.379 20.754 1.00 18.62 145 GLN D O 1
ATOM 5085 N N . THR D 1 146 ? -23.581 51.694 22.056 1.00 16.52 146 THR D N 1
ATOM 5086 C CA . THR D 1 146 ? -23.957 53.053 22.451 1.00 18.32 146 THR D CA 1
ATOM 5087 C C . THR D 1 146 ? -22.913 53.638 23.396 1.00 16.74 146 THR D C 1
ATOM 5088 O O . THR D 1 146 ? -22.044 52.914 23.894 1.00 15.93 146 THR D O 1
ATOM 5092 N N . GLY D 1 147 ? -22.978 54.946 23.644 1.00 14.30 147 GLY D N 1
ATOM 5093 C CA . GLY D 1 147 ? -22.052 55.550 24.586 1.00 15.53 147 GLY D CA 1
ATOM 5094 C C . GLY D 1 147 ? -20.610 55.351 24.146 1.00 17.30 147 GLY D C 1
ATOM 5095 O O . GLY D 1 147 ? -20.281 55.588 22.984 1.00 16.79 147 GLY D O 1
ATOM 5096 N N . ASN D 1 148 ? -19.758 54.902 25.067 1.00 16.25 148 ASN D N 1
ATOM 5097 C CA . ASN D 1 148 ? -18.347 54.673 24.770 1.00 14.74 148 ASN D CA 1
ATOM 5098 C C . ASN D 1 148 ? -18.069 53.356 24.047 1.00 14.85 148 ASN D C 1
ATOM 5099 O O . ASN D 1 148 ? -16.915 52.987 23.889 1.00 14.45 148 ASN D O 1
ATOM 5104 N N . GLY D 1 149 ? -19.117 52.663 23.620 1.00 14.09 149 GLY D N 1
ATOM 5105 C CA . GLY D 1 149 ? -18.986 51.303 23.115 1.00 13.98 149 GLY D CA 1
ATOM 5106 C C . GLY D 1 149 ? -18.138 51.141 21.867 1.00 14.40 149 GLY D C 1
ATOM 5107 O O . GLY D 1 149 ? -17.398 50.172 21.729 1.00 13.18 149 GLY D O 1
ATOM 5108 N N . ARG D 1 150 ? -18.241 52.089 20.948 1.00 12.91 150 ARG D N 1
ATOM 5109 C CA . ARG D 1 150 ? -17.436 52.015 19.729 1.00 13.79 150 ARG D CA 1
ATOM 5110 C C . ARG D 1 150 ? -15.950 52.222 20.042 1.00 12.98 150 ARG D C 1
ATOM 5111 O O . ARG D 1 150 ? -15.098 51.562 19.460 1.00 13.85 150 ARG D O 1
ATOM 5119 N N . LYS D 1 151 ? -15.649 53.143 20.953 1.00 13.44 151 LYS D N 1
ATOM 5120 C CA . LYS D 1 151 ? -14.281 53.360 21.409 1.00 13.07 151 LYS D CA 1
ATOM 5121 C C . LYS D 1 151 ? -13.766 52.118 22.119 1.00 14.19 151 LYS D C 1
ATOM 5122 O O . LYS D 1 151 ? -12.613 51.728 21.949 1.00 13.35 151 LYS D O 1
ATOM 5128 N N . THR D 1 152 ? -14.627 51.500 22.921 1.00 13.06 152 THR D N 1
ATOM 5129 C CA . THR D 1 152 ? -14.254 50.258 23.606 1.00 12.54 152 THR D CA 1
ATOM 5130 C C . THR D 1 152 ? -13.884 49.133 22.623 1.00 13.32 152 THR D C 1
ATOM 5131 O O . THR D 1 152 ? -12.914 48.421 22.837 1.00 13.82 152 THR D O 1
ATOM 5135 N N . LEU D 1 153 ? -14.659 48.979 21.553 1.00 12.57 153 LEU D N 1
ATOM 5136 C CA . LEU D 1 153 ? -14.364 47.990 20.525 1.00 13.36 153 LEU D CA 1
ATOM 5137 C C . LEU D 1 153 ? -13.002 48.240 19.887 1.00 14.56 153 LEU D C 1
ATOM 5138 O O . LEU D 1 153 ? -12.233 47.308 19.655 1.00 13.44 153 LEU D O 1
ATOM 5143 N N . ALA D 1 154 ? -12.709 49.502 19.593 1.00 13.68 154 ALA D N 1
ATOM 5144 C CA . ALA D 1 154 ? -11.442 49.830 18.935 1.00 15.43 154 ALA D CA 1
ATOM 5145 C C . ALA D 1 154 ? -10.250 49.658 19.871 1.00 17.88 154 ALA D C 1
ATOM 5146 O O . ALA D 1 154 ? -9.136 49.391 19.427 1.00 19.66 154 ALA D O 1
ATOM 5148 N N . GLN D 1 155 ? -10.463 49.852 21.164 1.00 16.22 155 GLN D N 1
ATOM 5149 C CA . GLN D 1 155 ? -9.355 49.739 22.112 1.00 19.88 155 GLN D CA 1
ATOM 5150 C C . GLN D 1 155 ? -9.027 48.279 22.420 1.00 19.67 155 GLN D C 1
ATOM 5151 O O . GLN D 1 155 ? -7.901 47.946 22.782 1.00 22.71 155 GLN D O 1
ATOM 5157 N N . GLY D 1 156 ? -10.015 47.414 22.241 1.00 17.55 156 GLY D N 1
ATOM 5158 C CA . GLY D 1 156 ? -9.838 45.988 22.448 1.00 19.33 156 GLY D CA 1
ATOM 5159 C C . GLY D 1 156 ? -9.538 45.609 23.891 1.00 19.13 156 GLY D C 1
ATOM 5160 O O . GLY D 1 156 ? -9.781 46.383 24.825 1.00 18.57 156 GLY D O 1
ATOM 5161 N N . GLY D 1 157 ? -9.005 44.409 24.077 1.00 19.17 157 GLY D N 1
ATOM 5162 C CA . GLY D 1 157 ? -8.692 43.934 25.413 1.00 21.10 157 GLY D CA 1
ATOM 5163 C C . GLY D 1 157 ? -9.930 43.677 26.255 1.00 19.12 157 GLY D C 1
ATOM 5164 O O . GLY D 1 157 ? -9.941 43.936 27.459 1.00 20.32 157 GLY D O 1
ATOM 5165 N N . LEU D 1 158 ? -10.983 43.163 25.630 1.00 16.41 158 LEU D N 1
ATOM 5166 C CA . LEU D 1 158 ? -12.212 42.880 26.366 1.00 16.20 158 LEU D CA 1
ATOM 5167 C C . LEU D 1 158 ? -12.041 41.619 27.205 1.00 14.74 158 LEU D C 1
ATOM 5168 O O . LEU D 1 158 ? -11.258 40.738 26.843 1.00 15.59 158 LEU D O 1
ATOM 5173 N N . PRO D 1 159 ? -12.782 41.514 28.317 1.00 14.62 159 PRO D N 1
ATOM 5174 C CA . PRO D 1 159 ? -12.719 40.280 29.097 1.00 15.07 159 PRO D CA 1
ATOM 5175 C C . PRO D 1 159 ? -13.118 39.085 28.239 1.00 16.15 159 PRO D C 1
ATOM 5176 O O . PRO D 1 159 ? -13.959 39.217 27.342 1.00 14.77 159 PRO D O 1
ATOM 5180 N N . GLU D 1 160 ? -12.528 37.926 28.513 1.00 15.05 160 GLU D N 1
ATOM 5181 C CA . GLU D 1 160 ? -12.849 36.743 27.727 1.00 16.93 160 GLU D CA 1
ATOM 5182 C C . GLU D 1 160 ? -14.351 36.448 27.754 1.00 17.53 160 GLU D C 1
ATOM 5183 O O . GLU D 1 160 ? -15.002 36.482 28.802 1.00 17.14 160 GLU D O 1
ATOM 5189 N N . GLY D 1 161 ? -14.903 36.183 26.582 1.00 14.93 161 GLY D N 1
ATOM 5190 C CA . GLY D 1 161 ? -16.290 35.795 26.466 1.00 16.08 161 GLY D CA 1
ATOM 5191 C C . GLY D 1 161 ? -17.305 36.922 26.459 1.00 16.25 161 GLY D C 1
ATOM 5192 O O . GLY D 1 161 ? -18.509 36.660 26.423 1.00 17.34 161 GLY D O 1
ATOM 5193 N N . THR D 1 162 ? -16.830 38.167 26.487 1.00 15.13 162 THR D N 1
ATOM 5194 C CA . THR D 1 162 ? -17.727 39.332 26.446 1.00 15.31 162 THR D CA 1
ATOM 5195 C C . THR D 1 162 ? -18.645 39.214 25.240 1.00 14.96 162 THR D C 1
ATOM 5196 O O . THR D 1 162 ? -18.186 38.864 24.157 1.00 14.54 162 THR D O 1
ATOM 5200 N N . ARG D 1 163 ? -19.937 39.488 25.413 1.00 12.96 163 ARG D N 1
ATOM 5201 C CA . ARG D 1 163 ? -20.863 39.470 24.284 1.00 13.89 163 ARG D CA 1
ATOM 5202 C C . ARG D 1 163 ? -21.087 40.906 23.804 1.00 14.57 163 ARG D C 1
ATOM 5203 O O . ARG D 1 163 ? -21.143 41.825 24.613 1.00 16.97 163 ARG D O 1
ATOM 5211 N N . VAL D 1 164 ? -21.203 41.104 22.496 1.00 13.26 164 VAL D N 1
ATOM 5212 C CA . VAL D 1 164 ? -21.353 42.450 21.941 1.00 13.25 164 VAL D CA 1
ATOM 5213 C C . VAL D 1 164 ? -22.697 42.666 21.242 1.00 15.32 164 VAL D C 1
ATOM 5214 O O . VAL D 1 164 ? -23.082 41.879 20.381 1.00 14.98 164 VAL D O 1
ATOM 5218 N N . CYS D 1 165 ? -23.385 43.749 21.600 1.00 15.65 165 CYS D N 1
ATOM 5219 C CA . CYS D 1 165 ? -24.687 44.085 21.032 1.00 17.50 165 CYS D CA 1
ATOM 5220 C C . CYS D 1 165 ? -24.757 45.558 20.623 1.00 16.81 165 CYS D C 1
ATOM 5221 O O . CYS D 1 165 ? -23.960 46.387 21.081 1.00 15.03 165 CYS D O 1
ATOM 5224 N N . GLU D 1 166 ? -25.728 45.884 19.780 1.00 17.20 166 GLU D N 1
ATOM 5225 C CA . GLU D 1 166 ? -25.876 47.266 19.323 1.00 19.13 166 GLU D CA 1
ATOM 5226 C C . GLU D 1 166 ? -26.227 48.193 20.485 1.00 19.63 166 GLU D C 1
ATOM 5227 O O . GLU D 1 166 ? -25.601 49.233 20.683 1.00 17.98 166 GLU D O 1
ATOM 5233 N N . ASP D 1 167 ? -27.217 47.792 21.273 1.00 17.89 167 ASP D N 1
ATOM 5234 C CA . ASP D 1 167 ? -27.667 48.621 22.385 1.00 18.23 167 ASP D CA 1
ATOM 5235 C C . ASP D 1 167 ? -28.425 47.777 23.404 1.00 17.10 167 ASP D C 1
ATOM 5236 O O . ASP D 1 167 ? -28.554 46.569 23.237 1.00 16.92 167 ASP D O 1
ATOM 5241 N N . LEU D 1 168 ? -28.937 48.419 24.447 1.00 17.27 168 LEU D N 1
ATOM 5242 C CA . LEU D 1 168 ? -29.660 47.695 25.498 1.00 17.58 168 LEU D CA 1
ATOM 5243 C C . LEU D 1 168 ? -30.886 46.942 24.959 1.00 17.11 168 LEU D C 1
ATOM 5244 O O . LEU D 1 168 ? -31.144 45.801 25.342 1.00 17.93 168 LEU D O 1
ATOM 5249 N N . ALA D 1 169 ? -31.616 47.569 24.046 1.00 16.95 169 ALA D N 1
ATOM 5250 C CA . ALA D 1 169 ? -32.723 46.896 23.371 1.00 19.47 169 ALA D CA 1
ATOM 5251 C C . ALA D 1 169 ? -32.291 45.576 22.721 1.00 19.16 169 ALA D C 1
ATOM 5252 O O . ALA D 1 169 ? -33.000 44.575 22.790 1.00 18.19 169 ALA D O 1
ATOM 5254 N N . ALA D 1 170 ? -31.118 45.561 22.091 1.00 19.52 170 ALA D N 1
ATOM 5255 C CA . ALA D 1 170 ? -30.647 44.332 21.463 1.00 18.37 170 ALA D CA 1
ATOM 5256 C C . ALA D 1 170 ? -30.240 43.288 22.503 1.00 17.08 170 ALA D C 1
ATOM 5257 O O . ALA D 1 170 ? -30.457 42.091 22.311 1.00 17.64 170 ALA D O 1
ATOM 5259 N N . VAL D 1 171 ? -29.663 43.740 23.609 1.00 15.92 171 VAL D N 1
ATOM 5260 C CA . VAL D 1 171 ? -29.324 42.825 24.698 1.00 15.87 171 VAL D CA 1
ATOM 5261 C C . VAL D 1 171 ? -30.590 42.146 25.242 1.00 17.20 171 VAL D C 1
ATOM 5262 O O . VAL D 1 171 ? -30.638 40.921 25.421 1.00 16.26 171 VAL D O 1
ATOM 5266 N N . ALA D 1 172 ? -31.620 42.945 25.490 1.00 17.19 172 ALA D N 1
ATOM 5267 C CA . ALA D 1 172 ? -32.886 42.402 25.984 1.00 18.68 172 ALA D CA 1
ATOM 5268 C C . ALA D 1 172 ? -33.459 41.379 25.011 1.00 20.91 172 ALA D C 1
ATOM 5269 O O . ALA D 1 172 ? -33.931 40.317 25.418 1.00 21.11 172 ALA D O 1
ATOM 5271 N N . GLU D 1 173 ? -33.418 41.700 23.723 1.00 19.84 173 GLU D N 1
ATOM 5272 C CA . GLU D 1 173 ? -33.928 40.788 22.706 1.00 21.32 173 GLU D CA 1
ATOM 5273 C C . GLU D 1 173 ? -33.173 39.464 22.727 1.00 21.89 173 GLU D C 1
ATOM 5274 O O . GLU D 1 173 ? -33.785 38.395 22.674 1.00 21.66 173 GLU D O 1
ATOM 5280 N N . GLN D 1 174 ? -31.845 39.528 22.818 1.00 20.45 174 GLN D N 1
ATOM 5281 C CA . GLN D 1 174 ? -31.033 38.309 22.879 1.00 20.80 174 GLN D CA 1
ATOM 5282 C C . GLN D 1 174 ? -31.358 37.455 24.100 1.00 22.82 174 GLN D C 1
ATOM 5283 O O . GLN D 1 174 ? -31.549 36.240 23.997 1.00 23.25 174 GLN D O 1
ATOM 5289 N N . LEU D 1 175 ? -31.389 38.092 25.262 1.00 20.70 175 LEU D N 1
ATOM 5290 C CA . LEU D 1 175 ? -31.687 37.385 26.501 1.00 20.83 175 LEU D CA 1
ATOM 5291 C C . LEU D 1 175 ? -33.044 36.684 26.414 1.00 23.79 175 LEU D C 1
ATOM 5292 O O . LEU D 1 175 ? -33.187 35.525 26.803 1.00 26.46 175 LEU D O 1
ATOM 5297 N N . LEU D 1 176 ? -34.035 37.393 25.894 1.00 23.02 176 LEU D N 1
ATOM 5298 C CA . LEU D 1 176 ? -35.396 36.865 25.845 1.00 26.20 176 LEU D CA 1
ATOM 5299 C C . LEU D 1 176 ? -35.572 35.804 24.752 1.00 28.25 176 LEU D C 1
ATOM 5300 O O . LEU D 1 176 ? -36.353 34.867 24.913 1.00 29.79 176 LEU D O 1
ATOM 5305 N N . GLN D 1 177 ? -34.848 35.946 23.645 1.00 28.53 177 GLN D N 1
ATOM 5306 C CA . GLN D 1 177 ? -34.876 34.934 22.592 1.00 30.36 177 GLN D CA 1
ATOM 5307 C C . GLN D 1 177 ? -34.263 33.641 23.119 1.00 31.36 177 GLN D C 1
ATOM 5308 O O . GLN D 1 177 ? -34.747 32.544 22.842 1.00 30.61 177 GLN D O 1
ATOM 5314 N N . GLU D 1 178 ? -33.197 33.788 23.898 1.00 28.79 178 GLU D N 1
ATOM 5315 C CA . GLU D 1 178 ? -32.458 32.641 24.417 1.00 30.72 178 GLU D CA 1
ATOM 5316 C C . GLU D 1 178 ? -33.095 32.097 25.697 1.00 32.19 178 GLU D C 1
ATOM 5317 O O . GLU D 1 178 ? -32.596 31.137 26.292 1.00 32.16 178 GLU D O 1
ATOM 5323 N N . ALA D 1 179 ? -34.202 32.713 26.103 1.00 31.12 179 ALA D N 1
ATOM 5324 C CA . ALA D 1 179 ? -34.956 32.270 27.277 1.00 34.24 179 ALA D CA 1
ATOM 5325 C C . ALA D 1 179 ? -35.213 30.759 27.263 1.00 38.40 179 ALA D C 1
ATOM 5326 O O . ALA D 1 179 ? -35.048 30.068 28.275 1.00 39.84 179 ALA D O 1
#

Radius of gyration: 39.72 Å; Cα contacts (8 Å, |Δi|>4): 1515; chains: 4; bounding box: 72×112×89 Å

B-factor: mean 20.07, std 7.9, range [0.66, 64.31]

Sequence (696 aa):
KLIILDRDGVVNQDSDAFVKSPDEWIALPGSLQAIARLTQADWTVVLATNQSGLARGLFDTATLNAIHDKHRALAQGGVVDAIFCPHGPDDGCACRKPLPGYRDIARRYDVDLAGVPAVGDSLRDLQAAAQAGCAPWLVQTGNGRKTLAQGGLPEGTRVCEDLAAVAEQLLQEAKLIILDRDGVVNQDSDAFVKSPDEWIALPGSLQAIARLTQADWTVVLATNQSGLARGLFDTATLNAIHDKHRALAQGGVVDAIFCPHGPDDGCACRKPLPGYRDIARRYDVDLAGVPAVGDSLRDLQAAAQAGCAPWLVQTGNGRKTLAQGGLPEGTRVCEDLAAVAEQLLQEAKLIILDRDGVVNQDSDAFVKSPDEWIALPGSLQAIARLTQADWTVVLATNQSGLARGLFDTATLNAIHDKHRALAQGGVVDAIFCPHGPDDGCACRKPLPGYRDIARRYDVDLAGVPAVGDSLRDLQAAAQAGCAPWLVQTGNGRKTLAQGGLPEGTRVCEDLAAVAEQLLQEAKLIILDRDGVVNQDSDAFVKSPDEWIALPGSLQAIARLTQADWTVVLATNQSGLARGLFDTATLNAIHDKHRALAQGGVVDAIFCPHGPDDGCACRKPLPGYRDIARRYDVDLAGVPAVGDSLRDLQAAAQAGCAPWLVQTGNGRKTLAQGGLPEGTRVCEDLAAVAEQLLQEA

Organism: Bordetella bronchiseptica (strain ATCC BAA-588 / NCTC 13252 / RB50) (NCBI:txid257310)